Protein AF-A0A968V164-F1 (afdb_monomer)

Solvent-accessible surface area (backbone atoms only — not comparable to full-atom values): 22578 Å² total; per-residue (Å²): 131,58,83,60,89,98,44,84,53,84,85,88,84,79,62,61,81,80,73,94,68,96,68,83,72,76,80,80,81,88,84,61,94,36,61,39,61,78,65,80,55,39,46,54,62,68,50,32,73,84,64,83,69,63,72,48,90,81,67,53,72,46,69,70,69,30,40,33,36,34,36,60,73,45,71,82,79,75,92,54,62,44,27,50,52,42,46,50,28,45,47,27,27,80,70,66,68,38,72,34,41,32,33,17,30,35,32,31,59,81,29,54,32,34,44,52,57,36,85,54,33,62,41,68,68,51,87,88,30,18,65,32,38,45,33,40,28,38,51,16,47,18,53,87,40,64,78,39,70,47,22,52,49,40,51,26,42,46,50,22,27,55,26,48,62,63,75,47,57,38,82,42,72,44,79,38,79,56,70,74,43,76,40,40,25,50,34,44,43,38,78,82,39,101,55,69,39,27,12,70,46,31,50,77,46,50,61,56,44,38,50,49,18,52,52,41,42,51,52,66,18,43,86,38,90,47,69,48,32,36,75,44,44,74,44,80,77,50,98,41,24,36,35,38,39,43,46,70,92,78,59,40,96,71,30,29,32,44,36,28,41,15,68,48,97,67,70,62,64,40,79,76,45,78,42,55,39,84,58,53,62,49,77,47,72,82,55,58,76,70,38,40,37,40,34,37,36,22,32,34,45,98,87,50,45,18,22,52,24,57,70,36,80,46,73,31,66,70,79,64,58,48,66,49,61,68,84,46,46,46,68,42,55,69,70,18,55,56,43,36,27,42,38,55,83,60,86,52,50,66,71,18,31,38,38,32,21,42,88,84,66,49,78,78,45,73,49,73,62,56,52,78,71,68,68,42,79,45,82,37,72,91,63,74,68,46,63,31,41,38,34,38,41,40,89,61,33,36,34,71,48,81,42,42,34,45,77,134

Secondary structure (DSSP, 8-state):
-EEETTEEE-------PPP---PPPPPP-S--SS-PPPPP-B-HHHH-TTS-S---TTPPB----EEEEEE----S--S-HHHHHHHHHHIIIIIT--SS-S-SEEE-TT--EEESS-TTB--S-STT--TTEEEEEESS--SSSPPPHHHHHHHHHHHHHHHHHTT--TT-EEEETTTTEEEESEEEGGGTSSS-TT-TTTGGGHHHHHHHHHHHHHHHS---SSPPPEEEEEEEEETTEEEEEEE-S---TT-EEEEEEEESTT---EEEEEEETT--EEEE----SSEEEEEEEEEE-SS-BPPPPPPEEEEE-----EEPPTTSEEEESSSBSSEEEEEESSPPPTT-EEEEEETT--EEEEEE---S-S-EEEE-TTPPSEEEEEEEEETTEEEEEEEEE---

Radius of gyration: 32.08 Å; Cα contacts (8 Å, |Δi|>4): 872; chains: 1; bounding box: 73×78×87 Å

Sequence (408 aa):
MQVKNTELNLHFYSPGKTTEHHFEEPPLVESRSCPCPQPSFKNRANWCPNNNCPPNANASTHQVTHLIVHHAAGTNTANDWAAVVRSIWDFHVNTRGWSDVGYNWLIDPNGVVYEGRGENILGAHFCGTNTGAEGVCMLGDFTSITPKASAFQSLTQLLAWKACDRNLYPIDRSFHPASGLNLLRVSGHRDGCNTSCPGDAFYPLLDSVRYSVIEYIDNQCNTSILPAPYNLTYAWTGETAIQLNWSYDLASPNIKFSVERSVGEDYRYKSLKELPSSETTFKDNTIEANKIYYYRIRAISSSSASAYTNKAIINTAVSSSSQIESSLVILYPNPAKDQIAIYSEIMLSEKAEYQLTDVLGRTILLGKLGKTTFPQPISLRGIKDGWYQFTITDGERKWVGKLLIQGN

Structure (mmCIF, N/CA/C/O backbone):
data_AF-A0A968V164-F1
#
_entry.id   AF-A0A968V164-F1
#
loop_
_atom_site.group_PDB
_atom_site.id
_atom_site.type_symbol
_atom_site.label_atom_id
_atom_site.label_alt_id
_atom_site.label_comp_id
_atom_site.label_asym_id
_atom_site.label_entity_id
_atom_site.label_seq_id
_atom_site.pdbx_PDB_ins_code
_atom_site.Cartn_x
_atom_site.Cartn_y
_atom_site.Cartn_z
_atom_site.occupancy
_atom_site.B_iso_or_equiv
_atom_site.auth_seq_id
_atom_site.auth_comp_id
_atom_site.auth_asym_id
_atom_site.auth_atom_id
_atom_site.pdbx_PDB_model_num
ATOM 1 N N . MET A 1 1 ? 12.022 -11.661 -29.305 1.00 45.09 1 MET A N 1
ATOM 2 C CA . MET A 1 1 ? 11.414 -12.308 -30.486 1.00 45.09 1 MET A CA 1
ATOM 3 C C . MET A 1 1 ? 10.032 -11.709 -30.701 1.00 45.09 1 MET A C 1
ATOM 5 O O . MET A 1 1 ? 9.194 -11.843 -29.819 1.00 45.09 1 MET A O 1
ATOM 9 N N . GLN A 1 2 ? 9.808 -10.996 -31.805 1.00 45.22 2 GLN A N 1
ATOM 10 C CA . GLN A 1 2 ? 8.466 -10.585 -32.231 1.00 45.22 2 GLN A CA 1
ATOM 11 C C . GLN A 1 2 ? 8.195 -11.212 -33.598 1.00 45.22 2 GLN A C 1
ATOM 13 O O . GLN A 1 2 ? 9.015 -11.072 -34.501 1.00 45.22 2 GLN A O 1
ATOM 18 N N . VAL A 1 3 ? 7.069 -11.916 -33.733 1.00 44.94 3 VAL A N 1
ATOM 19 C CA . VAL A 1 3 ? 6.600 -12.456 -35.013 1.00 44.94 3 VAL A CA 1
ATOM 20 C C . VAL A 1 3 ? 5.459 -11.563 -35.485 1.00 44.94 3 VAL A C 1
ATOM 22 O O . VAL A 1 3 ? 4.397 -11.525 -34.867 1.00 44.94 3 VAL A O 1
ATOM 25 N N . LYS A 1 4 ? 5.685 -10.827 -36.571 1.00 47.62 4 LYS A N 1
ATOM 26 C CA . LYS A 1 4 ? 4.640 -10.157 -37.348 1.00 47.62 4 LYS A CA 1
ATOM 27 C C . LYS A 1 4 ? 4.853 -10.549 -38.804 1.00 47.62 4 LYS A C 1
ATOM 29 O O . LYS A 1 4 ? 5.970 -10.457 -39.291 1.00 47.62 4 LYS A O 1
ATOM 34 N N . ASN A 1 5 ? 3.787 -10.979 -39.475 1.00 57.16 5 ASN A N 1
ATOM 35 C CA . ASN A 1 5 ? 3.739 -11.157 -40.930 1.00 57.16 5 ASN A CA 1
ATOM 36 C C . ASN A 1 5 ? 4.898 -11.982 -41.524 1.00 57.16 5 ASN A C 1
ATOM 38 O O . ASN A 1 5 ? 5.675 -11.468 -42.318 1.00 57.16 5 ASN A O 1
ATOM 42 N N . THR A 1 6 ? 5.005 -13.268 -41.165 1.00 66.62 6 THR A N 1
ATOM 43 C CA . THR A 1 6 ? 5.950 -14.243 -41.770 1.00 66.62 6 THR A CA 1
ATOM 44 C C . THR A 1 6 ? 7.453 -13.922 -41.676 1.00 66.62 6 THR A C 1
ATOM 46 O O . THR A 1 6 ? 8.261 -14.744 -42.098 1.00 66.62 6 THR A O 1
ATOM 49 N N . GLU A 1 7 ? 7.851 -12.810 -41.056 1.00 70.19 7 GLU A N 1
ATOM 50 C CA . GLU A 1 7 ? 9.251 -12.437 -40.838 1.00 70.19 7 GLU A CA 1
ATOM 51 C C . GLU A 1 7 ? 9.676 -12.673 -39.378 1.00 70.19 7 GLU A C 1
ATOM 53 O O . GLU A 1 7 ? 9.006 -12.256 -38.425 1.00 70.19 7 GLU A O 1
ATOM 58 N N . LEU A 1 8 ? 10.816 -13.351 -39.197 1.00 79.19 8 LEU A N 1
ATOM 59 C CA . LEU A 1 8 ? 11.478 -13.527 -37.904 1.00 79.19 8 LEU A CA 1
ATOM 60 C C . LEU A 1 8 ? 12.522 -12.422 -37.719 1.00 79.19 8 LEU A C 1
ATOM 62 O O . LEU A 1 8 ? 13.584 -12.458 -38.335 1.00 79.19 8 LEU A O 1
ATOM 66 N N . ASN A 1 9 ? 12.246 -11.480 -36.819 1.00 78.62 9 ASN A N 1
ATOM 67 C CA . ASN A 1 9 ? 13.198 -10.441 -36.437 1.00 78.62 9 ASN A CA 1
ATOM 68 C C . ASN A 1 9 ? 13.926 -10.834 -35.140 1.00 78.62 9 ASN A C 1
ATOM 70 O O . ASN A 1 9 ? 13.306 -10.985 -34.077 1.00 78.62 9 ASN A O 1
ATOM 74 N N . LEU A 1 10 ? 15.248 -11.013 -35.234 1.00 85.31 10 LEU A N 1
ATOM 75 C CA . LEU A 1 10 ? 16.136 -11.291 -34.104 1.00 85.31 10 LEU A CA 1
ATOM 76 C C . LEU A 1 10 ? 16.912 -10.020 -33.739 1.00 85.31 10 LEU A C 1
ATOM 78 O O . LEU A 1 10 ? 17.694 -9.520 -34.540 1.00 85.31 10 LEU A O 1
ATOM 82 N N . HIS A 1 11 ? 16.706 -9.521 -32.520 1.00 88.50 11 HIS A N 1
ATOM 83 C CA . HIS A 1 11 ? 17.446 -8.393 -31.948 1.00 88.50 11 HIS A CA 1
ATOM 84 C C . HIS A 1 11 ? 18.308 -8.911 -30.801 1.00 88.50 11 HIS A C 1
ATOM 86 O O . HIS A 1 11 ? 17.778 -9.460 -29.832 1.00 88.50 11 HIS A O 1
ATOM 92 N N . PHE A 1 12 ? 19.626 -8.779 -30.931 1.00 89.69 12 PHE A N 1
ATOM 93 C CA . PHE A 1 12 ? 20.584 -9.169 -29.904 1.00 89.69 12 PHE A CA 1
ATOM 94 C C . PHE A 1 12 ? 21.154 -7.912 -29.265 1.00 89.69 12 PHE A C 1
ATOM 96 O O . PHE A 1 12 ? 21.717 -7.062 -29.951 1.00 89.69 12 PHE A O 1
ATOM 103 N N . TYR A 1 13 ? 21.043 -7.821 -27.946 1.00 91.31 13 TYR A N 1
ATOM 104 C CA . TYR A 1 13 ? 21.559 -6.702 -27.178 1.00 91.31 13 TYR A CA 1
ATOM 105 C C . TYR A 1 13 ? 22.392 -7.217 -26.012 1.00 91.31 13 TYR A C 1
ATOM 107 O O . TYR A 1 13 ? 21.972 -8.110 -25.276 1.00 91.31 13 TYR A O 1
ATOM 115 N N . SER A 1 14 ? 23.582 -6.643 -25.851 1.00 91.25 14 SER A N 1
ATOM 116 C CA . SER A 1 14 ? 24.419 -6.848 -24.676 1.00 91.25 14 SER A CA 1
ATOM 117 C C . SER A 1 14 ? 24.445 -5.542 -23.884 1.00 91.25 14 SER A C 1
ATOM 119 O O . SER A 1 14 ? 25.011 -4.562 -24.372 1.00 91.25 14 SER A O 1
ATOM 121 N N . PRO A 1 15 ? 23.878 -5.499 -22.665 1.00 89.44 15 PRO A N 1
ATOM 122 C CA . PRO A 1 15 ? 23.883 -4.288 -21.845 1.00 89.44 15 PRO A CA 1
ATOM 123 C C . PRO A 1 15 ? 25.281 -3.910 -21.335 1.00 89.44 15 PRO A C 1
ATOM 125 O O . PRO A 1 15 ? 25.434 -2.852 -20.725 1.00 89.44 15 PRO A O 1
ATOM 128 N N . GLY A 1 16 ? 26.292 -4.766 -21.524 1.00 87.00 16 GLY A N 1
ATOM 129 C CA . GLY A 1 16 ? 27.606 -4.618 -20.900 1.00 87.00 16 GLY A CA 1
ATOM 130 C C . GLY A 1 16 ? 27.554 -4.735 -19.370 1.00 87.00 16 GLY A C 1
ATOM 131 O O . GLY A 1 16 ? 26.482 -4.868 -18.776 1.00 87.00 16 GLY A O 1
ATOM 132 N N . LYS A 1 17 ? 28.724 -4.678 -18.726 1.00 84.69 17 LYS A N 1
ATOM 133 C CA . LYS A 1 17 ? 28.830 -4.627 -17.262 1.00 84.69 17 LYS A CA 1
ATOM 134 C C . LYS A 1 17 ? 28.783 -3.185 -16.781 1.00 84.69 17 LYS A C 1
ATOM 136 O O . LYS A 1 17 ? 29.408 -2.314 -17.378 1.00 84.69 17 LYS A O 1
ATOM 141 N N . THR A 1 18 ? 28.078 -2.953 -15.689 1.00 82.12 18 THR A N 1
ATOM 142 C CA . THR A 1 18 ? 28.107 -1.682 -14.974 1.00 82.12 18 THR A CA 1
ATOM 143 C C . THR A 1 18 ? 29.423 -1.583 -14.206 1.00 82.12 18 THR A C 1
ATOM 145 O O . THR A 1 18 ? 29.759 -2.470 -13.423 1.00 82.12 18 THR A O 1
ATOM 148 N N . THR A 1 19 ? 30.192 -0.524 -14.442 1.00 71.62 19 THR A N 1
ATOM 149 C CA . THR A 1 19 ? 31.333 -0.159 -13.598 1.00 71.62 19 THR A CA 1
ATOM 150 C C . THR A 1 19 ? 30.827 0.655 -12.411 1.00 71.62 19 THR A C 1
ATOM 152 O O . THR A 1 19 ? 30.008 1.560 -12.584 1.00 71.62 19 THR A O 1
ATOM 155 N N . GLU A 1 20 ? 31.273 0.335 -11.194 1.00 57.16 20 GLU A N 1
ATOM 156 C CA . GLU A 1 20 ? 30.955 1.166 -10.033 1.00 57.16 20 GLU A CA 1
ATOM 157 C C . GLU A 1 20 ? 31.635 2.524 -10.194 1.00 57.16 20 GLU A C 1
ATOM 159 O O . GLU A 1 20 ? 32.854 2.651 -10.104 1.00 57.16 20 GLU A O 1
ATOM 164 N N . HIS A 1 21 ? 30.834 3.549 -10.450 1.00 54.94 21 HIS A N 1
ATOM 165 C CA . HIS A 1 21 ? 31.268 4.930 -10.362 1.00 54.94 21 HIS A CA 1
ATOM 166 C C . HIS A 1 21 ? 30.553 5.577 -9.178 1.00 54.94 21 HIS A C 1
ATOM 168 O O . HIS A 1 21 ? 29.319 5.573 -9.097 1.00 54.94 21 HIS A O 1
ATOM 174 N N . HIS A 1 22 ? 31.339 6.130 -8.252 1.00 46.28 22 HIS A N 1
ATOM 175 C CA . HIS A 1 22 ? 30.847 7.046 -7.231 1.00 46.28 22 HIS A CA 1
ATOM 176 C C . HIS A 1 22 ? 30.430 8.342 -7.924 1.00 46.28 22 HIS A C 1
ATOM 178 O O . HIS A 1 22 ? 31.259 9.191 -8.233 1.00 46.28 22 HIS A O 1
ATOM 184 N N . PHE A 1 23 ? 29.144 8.461 -8.217 1.00 50.53 23 PHE A N 1
ATOM 185 C CA . PHE A 1 23 ? 28.535 9.716 -8.623 1.00 50.53 23 PHE A CA 1
ATOM 186 C C . PHE A 1 23 ? 27.789 10.299 -7.429 1.00 50.53 23 PHE A C 1
ATOM 188 O O . PHE A 1 23 ? 27.188 9.547 -6.657 1.00 50.53 23 PHE A O 1
ATOM 195 N N . GLU A 1 24 ? 27.846 11.621 -7.293 1.00 50.50 24 GLU A N 1
ATOM 196 C CA . GLU A 1 24 ? 27.086 12.355 -6.286 1.00 50.50 24 GLU A CA 1
ATOM 197 C C . GLU A 1 24 ? 25.593 12.055 -6.428 1.00 50.50 24 GLU A C 1
ATOM 199 O O . GLU A 1 24 ? 25.051 12.002 -7.540 1.00 50.50 24 GLU A O 1
ATOM 204 N N . GLU A 1 25 ? 24.939 11.823 -5.288 1.00 53.09 25 GLU A N 1
ATOM 205 C CA . GLU A 1 25 ? 23.487 11.732 -5.250 1.00 53.09 25 GLU A CA 1
ATOM 206 C C . GLU A 1 25 ? 22.901 13.051 -5.773 1.00 53.09 25 GLU A C 1
ATOM 208 O O . GLU A 1 25 ? 23.402 14.127 -5.431 1.00 53.09 25 GLU A O 1
ATOM 213 N N . PRO A 1 26 ? 21.869 12.996 -6.630 1.00 55.94 26 PRO A N 1
ATOM 214 C CA . PRO A 1 26 ? 21.232 14.205 -7.122 1.00 55.94 26 PRO A CA 1
ATOM 215 C C . PRO A 1 26 ? 20.741 15.060 -5.943 1.00 55.94 26 PRO A C 1
ATOM 217 O O . PRO A 1 26 ? 20.265 14.509 -4.946 1.00 55.94 26 PRO A O 1
ATOM 220 N N . PRO A 1 27 ? 20.854 16.396 -6.043 1.00 53.81 27 PRO A N 1
ATOM 221 C CA . PRO A 1 27 ? 20.535 17.289 -4.941 1.00 53.81 27 PRO A CA 1
ATOM 222 C C . PRO A 1 27 ? 19.085 17.106 -4.491 1.00 53.81 27 PRO A C 1
ATOM 224 O O . PRO A 1 27 ? 18.171 16.952 -5.308 1.00 53.81 27 PRO A O 1
ATOM 227 N N . LEU A 1 28 ? 18.884 17.138 -3.173 1.00 54.28 28 LEU A N 1
ATOM 228 C CA . LEU A 1 28 ? 17.556 17.144 -2.571 1.00 54.28 28 LEU A CA 1
ATOM 229 C C . LEU A 1 28 ? 16.777 18.355 -3.100 1.00 54.28 28 LEU A C 1
ATOM 231 O O . LEU A 1 28 ? 17.285 19.473 -3.121 1.00 54.28 28 LEU A O 1
ATOM 235 N N . VAL A 1 29 ? 15.532 18.146 -3.526 1.00 53.59 29 VAL A N 1
ATOM 236 C CA . VAL A 1 29 ? 14.667 19.258 -3.946 1.00 53.59 29 VAL A CA 1
ATOM 237 C C . VAL A 1 29 ? 14.204 20.011 -2.694 1.00 53.59 29 VAL A C 1
ATOM 239 O O . VAL A 1 29 ? 13.450 19.466 -1.891 1.00 53.59 29 VAL A O 1
ATOM 242 N N . GLU A 1 30 ? 14.664 21.255 -2.531 1.00 42.78 30 GLU A N 1
ATOM 243 C CA . GLU A 1 30 ? 14.530 22.052 -1.297 1.00 42.78 30 GLU A CA 1
ATOM 244 C C . GLU A 1 30 ? 13.128 22.639 -1.032 1.00 42.78 30 GLU A C 1
ATOM 246 O O . GLU A 1 30 ? 12.853 23.083 0.080 1.00 42.78 30 GLU A O 1
ATOM 251 N N . SER A 1 31 ? 12.205 22.631 -2.000 1.00 45.69 31 SER A N 1
ATOM 252 C CA . SER A 1 31 ? 10.864 23.213 -1.825 1.00 45.69 31 SER A CA 1
ATOM 253 C C . SER A 1 31 ? 9.763 22.174 -2.039 1.00 45.69 31 SER A C 1
ATOM 255 O O . SER A 1 31 ? 9.282 21.991 -3.159 1.00 45.69 31 SER A O 1
ATOM 257 N N . ARG A 1 32 ? 9.345 21.489 -0.973 1.00 54.91 32 ARG A N 1
ATOM 258 C CA . ARG A 1 32 ? 8.212 20.551 -1.016 1.00 54.91 32 ARG A CA 1
ATOM 259 C C . ARG A 1 32 ? 7.186 20.881 0.054 1.00 54.91 32 ARG A C 1
ATOM 261 O O . ARG A 1 32 ? 7.540 21.278 1.160 1.00 54.91 32 ARG A O 1
ATOM 268 N N . SER A 1 33 ? 5.907 20.690 -0.270 1.00 55.84 33 SER A N 1
ATOM 269 C CA . SER A 1 33 ? 4.814 20.875 0.693 1.00 55.84 33 SER A CA 1
ATOM 270 C C . SER A 1 33 ? 4.743 19.753 1.734 1.00 55.84 33 SER A C 1
ATOM 272 O O . SER A 1 33 ? 4.005 19.883 2.706 1.00 55.84 33 SER A O 1
ATOM 274 N N . CYS A 1 34 ? 5.481 18.655 1.530 1.00 68.25 34 CYS A N 1
ATOM 275 C CA . CYS A 1 34 ? 5.573 17.531 2.452 1.00 68.25 34 CYS A CA 1
ATOM 276 C C . CYS A 1 34 ? 7.033 17.259 2.872 1.00 68.25 34 CYS A C 1
ATOM 278 O O . CYS A 1 34 ? 7.906 17.272 2.001 1.00 68.25 34 CYS A O 1
ATOM 280 N N . PRO A 1 35 ? 7.310 16.921 4.152 1.00 76.75 35 PRO A N 1
ATOM 281 C CA . PRO A 1 35 ? 8.664 16.666 4.648 1.00 76.75 35 PRO A CA 1
ATOM 282 C C . PRO A 1 35 ? 9.179 15.236 4.395 1.00 76.75 35 PRO A C 1
ATOM 284 O O . PRO A 1 35 ? 10.222 14.865 4.933 1.00 76.75 35 PRO A O 1
ATOM 287 N N . CYS A 1 36 ? 8.487 14.413 3.592 1.00 82.81 36 CYS A N 1
ATOM 288 C CA . CYS A 1 36 ? 8.975 13.074 3.259 1.00 82.81 36 CYS A CA 1
ATOM 289 C C . CYS A 1 36 ? 10.354 13.145 2.589 1.00 82.81 36 CYS A C 1
ATOM 291 O O . CYS A 1 36 ? 10.477 13.799 1.545 1.00 82.81 36 CYS A O 1
ATOM 293 N N . PRO A 1 37 ? 11.369 12.439 3.125 1.00 82.25 37 PRO A N 1
ATOM 294 C CA . PRO A 1 37 ? 12.685 12.427 2.516 1.00 82.25 37 PRO A CA 1
ATOM 295 C C . PRO A 1 37 ? 12.614 11.771 1.139 1.00 82.25 37 PRO A C 1
ATOM 297 O O . PRO A 1 37 ? 11.929 10.766 0.936 1.00 82.25 37 PRO A O 1
ATOM 300 N N . GLN A 1 38 ? 13.347 12.342 0.187 1.00 86.31 38 GLN A N 1
ATOM 301 C CA . GLN A 1 38 ? 13.551 11.699 -1.101 1.00 86.31 38 GLN A CA 1
ATOM 302 C C . GLN A 1 38 ? 14.415 10.453 -0.901 1.00 86.31 38 GLN A C 1
ATOM 304 O O . GLN A 1 38 ? 15.495 10.577 -0.322 1.00 86.31 38 GLN A O 1
ATOM 309 N N . PRO A 1 39 ? 13.998 9.273 -1.386 1.00 89.38 39 PRO A N 1
ATOM 310 C CA . PRO A 1 39 ? 14.875 8.114 -1.391 1.00 89.38 39 PRO A CA 1
ATOM 311 C C . PRO A 1 39 ? 16.082 8.375 -2.292 1.00 89.38 39 PRO A C 1
ATOM 313 O O . PRO A 1 39 ? 15.949 9.014 -3.342 1.00 89.38 39 PRO A O 1
ATOM 316 N N . SER A 1 40 ? 17.238 7.828 -1.924 1.00 89.62 40 SER A N 1
ATOM 317 C CA . SER A 1 40 ? 18.380 7.799 -2.832 1.00 89.62 40 SER A CA 1
ATOM 318 C C . SER A 1 40 ? 18.040 6.977 -4.075 1.00 89.62 40 SER A C 1
ATOM 320 O O . SER A 1 40 ? 17.321 5.974 -4.025 1.00 89.62 40 SER A O 1
ATOM 322 N N . PHE A 1 41 ? 18.537 7.422 -5.225 1.00 93.19 41 PHE A N 1
ATOM 323 C CA . PHE A 1 41 ? 18.315 6.736 -6.489 1.00 93.19 41 PHE A CA 1
ATOM 324 C C . PHE A 1 41 ? 19.513 6.889 -7.420 1.00 93.19 41 PHE A C 1
ATOM 326 O O . PHE A 1 41 ? 20.270 7.857 -7.361 1.00 93.19 41 PHE A O 1
ATOM 333 N N . LYS A 1 42 ? 19.669 5.912 -8.310 1.00 93.12 42 LYS A N 1
ATOM 334 C CA . LYS A 1 42 ? 20.608 5.936 -9.424 1.00 93.12 42 LYS A CA 1
ATOM 335 C C . LYS A 1 42 ? 19.947 6.657 -10.594 1.00 93.12 42 LYS A C 1
ATOM 337 O O . LYS A 1 42 ? 18.994 6.143 -11.185 1.00 93.12 42 LYS A O 1
ATOM 342 N N . ASN A 1 43 ? 20.452 7.842 -10.919 1.00 92.31 43 ASN A N 1
ATOM 343 C CA . ASN A 1 43 ? 20.005 8.595 -12.086 1.00 92.31 43 ASN A CA 1
ATOM 344 C C . ASN A 1 43 ? 20.426 7.892 -13.387 1.00 92.31 43 ASN A C 1
ATOM 346 O O . ASN A 1 43 ? 21.183 6.911 -13.375 1.00 92.31 43 ASN A O 1
ATOM 350 N N . ARG A 1 44 ? 19.971 8.413 -14.528 1.00 92.00 44 ARG A N 1
ATOM 351 C CA . ARG A 1 44 ? 20.313 7.841 -15.839 1.00 92.00 44 ARG A CA 1
ATOM 352 C C . ARG A 1 44 ? 21.805 7.684 -16.091 1.00 92.00 44 ARG A C 1
ATOM 354 O O . ARG A 1 44 ? 22.216 6.629 -16.561 1.00 92.00 44 ARG A O 1
ATOM 361 N N . ALA A 1 45 ? 22.622 8.675 -15.750 1.00 90.56 45 ALA A N 1
ATOM 362 C CA . ALA A 1 45 ? 24.069 8.586 -15.942 1.00 90.56 45 ALA A CA 1
ATOM 363 C C . ALA A 1 45 ? 24.691 7.440 -15.125 1.00 90.56 45 ALA A C 1
ATOM 365 O O . ALA A 1 45 ? 25.675 6.840 -15.549 1.00 90.56 45 ALA A O 1
ATOM 366 N N . ASN A 1 46 ? 24.096 7.083 -13.983 1.00 90.25 46 ASN A N 1
ATOM 367 C CA . ASN A 1 46 ? 24.588 5.985 -13.159 1.00 90.25 46 ASN A CA 1
ATOM 368 C C . ASN A 1 46 ? 24.306 4.608 -13.767 1.00 90.25 46 ASN A C 1
ATOM 370 O O . ASN A 1 46 ? 25.176 3.741 -13.734 1.00 90.25 46 ASN A O 1
ATOM 374 N N . TRP A 1 47 ? 23.102 4.375 -14.297 1.00 92.94 47 TRP A N 1
ATOM 375 C CA . TRP A 1 47 ? 22.759 3.076 -14.890 1.00 92.94 47 TRP A CA 1
ATOM 376 C C . TRP A 1 47 ? 23.023 3.008 -16.398 1.00 92.94 47 TRP A C 1
ATOM 378 O O . TRP A 1 47 ? 23.046 1.913 -16.954 1.00 92.94 47 TRP A O 1
ATOM 388 N N . CYS A 1 48 ? 23.296 4.136 -17.051 1.00 92.38 48 CYS A N 1
ATOM 389 C CA . CYS A 1 48 ? 23.655 4.265 -18.461 1.00 92.38 48 CYS A CA 1
ATOM 390 C C . CYS A 1 48 ? 24.947 5.097 -18.645 1.00 92.38 48 CYS A C 1
ATOM 392 O O . CYS A 1 48 ? 24.923 6.162 -19.268 1.00 92.38 48 CYS A O 1
ATOM 394 N N . PRO A 1 49 ? 26.104 4.640 -18.133 1.00 88.19 49 PRO A N 1
ATOM 395 C CA . PRO A 1 49 ? 27.322 5.459 -18.105 1.00 88.19 49 PRO A CA 1
ATOM 396 C C . PRO A 1 49 ? 27.871 5.802 -19.499 1.00 88.19 49 PRO A C 1
ATOM 398 O O . PRO A 1 49 ? 28.490 6.844 -19.683 1.00 88.19 49 PRO A O 1
ATOM 401 N N . ASN A 1 50 ? 27.601 4.964 -20.503 1.00 87.81 50 ASN A N 1
ATOM 402 C CA . ASN A 1 50 ? 28.065 5.175 -21.879 1.00 87.81 50 ASN A CA 1
ATOM 403 C C . ASN A 1 50 ? 27.162 6.121 -22.689 1.00 87.81 50 ASN A C 1
ATOM 405 O O . ASN A 1 50 ? 27.408 6.321 -23.876 1.00 87.81 50 ASN A O 1
ATOM 409 N N . ASN A 1 51 ? 26.092 6.652 -22.082 1.00 85.50 51 ASN A N 1
ATOM 410 C CA . ASN A 1 51 ? 25.117 7.541 -22.717 1.00 85.50 51 ASN A CA 1
ATOM 411 C C . ASN A 1 51 ? 24.490 6.988 -24.020 1.00 85.50 51 ASN A C 1
ATOM 413 O O . ASN A 1 51 ? 24.014 7.736 -24.869 1.00 85.50 51 ASN A O 1
ATOM 417 N N . ASN A 1 52 ? 24.469 5.661 -24.182 1.00 89.75 52 ASN A N 1
ATOM 418 C CA . ASN A 1 52 ? 23.857 4.957 -25.315 1.00 89.75 52 ASN A CA 1
ATOM 419 C C . ASN A 1 52 ? 22.387 4.568 -25.061 1.00 89.75 52 ASN A C 1
ATOM 421 O O . ASN A 1 52 ? 21.799 3.823 -25.840 1.00 89.75 52 ASN A O 1
ATOM 425 N N . CYS A 1 53 ? 21.812 5.078 -23.974 1.00 92.62 53 CYS A N 1
ATOM 426 C CA . CYS A 1 53 ? 20.420 4.934 -23.563 1.00 92.62 53 CYS A CA 1
ATOM 427 C C . CYS A 1 53 ? 19.826 6.321 -23.236 1.00 92.62 53 CYS A C 1
ATOM 429 O O . CYS A 1 53 ? 19.437 6.581 -22.089 1.00 92.62 53 CYS A O 1
ATOM 431 N N . PRO A 1 54 ? 19.804 7.256 -24.207 1.00 93.44 54 PRO A N 1
ATOM 432 C CA . PRO A 1 54 ? 19.367 8.626 -23.962 1.00 93.44 54 PRO A CA 1
ATOM 433 C C . PRO A 1 54 ? 17.893 8.682 -23.520 1.00 93.44 54 PRO A C 1
ATOM 435 O O . PRO A 1 54 ? 17.097 7.820 -23.911 1.00 93.44 54 PRO A O 1
ATOM 438 N N . PRO A 1 55 ? 17.510 9.677 -22.697 1.00 92.69 55 PRO A N 1
ATOM 439 C CA . PRO A 1 55 ? 16.107 9.940 -22.404 1.00 92.69 55 PRO A CA 1
ATOM 440 C C . PRO A 1 55 ? 15.401 10.532 -23.632 1.00 92.69 55 PRO A C 1
ATOM 442 O O . PRO A 1 55 ? 16.043 11.000 -24.577 1.00 92.69 55 PRO A O 1
ATOM 445 N N . ASN A 1 56 ? 14.067 10.575 -23.605 1.00 92.12 56 ASN A N 1
ATOM 446 C CA . ASN A 1 56 ? 13.312 11.297 -24.629 1.00 92.12 56 ASN A CA 1
ATOM 447 C C . ASN A 1 56 ? 13.581 12.812 -24.532 1.00 92.12 56 ASN A C 1
ATOM 449 O O . ASN A 1 56 ? 13.179 13.449 -23.561 1.00 92.12 56 ASN A O 1
ATOM 453 N N . ALA A 1 57 ? 14.191 13.395 -25.566 1.00 89.44 57 ALA A N 1
ATOM 454 C CA . ALA A 1 57 ? 14.489 14.828 -25.626 1.00 89.44 57 ALA A CA 1
ATOM 455 C C . ALA A 1 57 ? 13.235 15.727 -25.630 1.00 89.44 57 ALA A C 1
ATOM 457 O O . ALA A 1 57 ? 13.302 16.868 -25.187 1.00 89.44 57 ALA A O 1
ATOM 458 N N . ASN A 1 58 ? 12.092 15.216 -26.100 1.00 92.50 58 ASN A N 1
ATOM 459 C CA . ASN A 1 58 ? 10.824 15.949 -26.197 1.00 92.50 58 ASN A CA 1
ATOM 460 C C . ASN A 1 58 ? 9.769 15.338 -25.264 1.00 92.50 58 ASN A C 1
ATOM 462 O O . ASN A 1 58 ? 8.648 15.025 -25.673 1.00 92.50 58 ASN A O 1
ATOM 466 N N . ALA A 1 59 ? 10.158 15.075 -24.018 1.00 92.31 59 ALA A N 1
ATOM 467 C CA . ALA A 1 59 ? 9.291 14.450 -23.033 1.00 92.31 59 ALA A CA 1
ATOM 468 C C . ALA A 1 59 ? 8.123 15.370 -22.634 1.00 92.31 59 ALA A C 1
ATOM 470 O O . ALA A 1 59 ? 8.319 16.513 -22.230 1.00 92.31 59 ALA A O 1
ATOM 471 N N . SER A 1 60 ? 6.893 14.860 -22.728 1.00 94.69 60 SER A N 1
ATOM 472 C CA . SER A 1 60 ? 5.709 15.559 -22.222 1.00 94.69 60 SER A CA 1
ATOM 473 C C . SER A 1 60 ? 5.578 15.369 -20.714 1.00 94.69 60 SER A C 1
ATOM 475 O O . SER A 1 60 ? 5.804 14.269 -20.206 1.00 94.69 60 SER A O 1
ATOM 477 N N . THR A 1 61 ? 5.161 16.417 -20.010 1.00 95.75 61 THR A N 1
ATOM 478 C CA . THR A 1 61 ? 4.844 16.355 -18.581 1.00 95.75 61 THR A CA 1
ATOM 479 C C . THR A 1 61 ? 3.346 16.183 -18.354 1.00 95.75 61 THR A C 1
ATOM 481 O O . THR A 1 61 ? 2.522 16.500 -19.214 1.00 95.75 61 THR A O 1
ATOM 484 N N . HIS A 1 62 ? 2.974 15.684 -17.180 1.00 94.81 62 HIS A N 1
ATOM 485 C CA . HIS A 1 62 ? 1.588 15.667 -16.727 1.00 94.81 62 HIS A CA 1
ATOM 486 C C . HIS A 1 62 ? 1.505 15.802 -15.209 1.00 94.81 62 HIS A C 1
ATOM 488 O O . HIS A 1 62 ? 2.471 15.568 -14.483 1.00 94.81 62 HIS A O 1
ATOM 494 N N . GLN A 1 63 ? 0.313 16.138 -14.722 1.00 95.00 63 GLN A N 1
ATOM 495 C CA . GLN A 1 63 ? 0.027 16.070 -13.298 1.00 95.00 63 GLN A CA 1
ATOM 496 C C . GLN A 1 63 ? -0.222 14.610 -12.907 1.00 95.00 63 GLN A C 1
ATOM 498 O O . GLN A 1 63 ? -1.031 13.915 -13.530 1.00 95.00 63 GLN A O 1
ATOM 503 N N . VAL A 1 64 ? 0.496 14.123 -11.900 1.00 96.75 64 VAL A N 1
ATOM 504 C CA . VAL A 1 64 ? 0.339 12.757 -11.388 1.00 96.75 64 VAL A CA 1
ATOM 505 C C . VAL A 1 64 ? -0.807 12.735 -10.382 1.00 96.75 64 VAL A C 1
ATOM 507 O O . VAL A 1 64 ? -0.859 13.546 -9.462 1.00 96.75 64 VAL A O 1
ATOM 510 N N . THR A 1 65 ? -1.721 11.786 -10.555 1.00 97.06 65 THR A N 1
ATOM 511 C CA . THR A 1 65 ? -2.885 11.580 -9.679 1.00 97.06 65 THR A CA 1
ATOM 512 C C . THR A 1 65 ? -2.949 10.164 -9.112 1.00 97.06 65 THR A C 1
ATOM 514 O O . THR A 1 65 ? -3.636 9.954 -8.112 1.00 97.06 65 THR A O 1
ATOM 517 N N . HIS A 1 66 ? -2.261 9.209 -9.745 1.00 98.50 66 HIS A N 1
ATOM 518 C CA . HIS A 1 66 ? -2.214 7.802 -9.366 1.00 98.50 66 HIS A CA 1
ATOM 519 C C . HIS A 1 66 ? -0.788 7.259 -9.530 1.00 98.50 66 HIS A C 1
ATOM 521 O O . HIS A 1 66 ? -0.081 7.608 -10.476 1.00 98.50 66 HIS A O 1
ATOM 527 N N . LEU A 1 67 ? -0.380 6.391 -8.612 1.00 98.69 67 LEU A N 1
ATOM 528 C CA . LEU A 1 67 ? 0.899 5.690 -8.598 1.00 98.69 67 LEU A CA 1
ATOM 529 C C . LEU A 1 67 ? 0.634 4.225 -8.955 1.00 98.69 67 LEU A C 1
ATOM 531 O O . LEU A 1 67 ? -0.122 3.543 -8.259 1.00 98.69 67 LEU A O 1
ATOM 535 N N . ILE A 1 68 ? 1.218 3.743 -10.050 1.00 98.81 68 ILE A N 1
ATOM 536 C CA . ILE A 1 68 ? 0.942 2.407 -10.586 1.00 98.81 68 ILE A CA 1
ATOM 537 C C . ILE A 1 68 ? 2.153 1.502 -10.375 1.00 98.81 68 ILE A C 1
ATOM 539 O O . ILE A 1 68 ? 3.249 1.777 -10.860 1.00 98.81 68 ILE A O 1
ATOM 543 N N . VAL A 1 69 ? 1.949 0.402 -9.654 1.00 98.88 69 VAL A N 1
ATOM 544 C CA . VAL A 1 69 ? 2.979 -0.589 -9.344 1.00 98.88 69 VAL A CA 1
ATOM 545 C C . VAL A 1 69 ? 2.986 -1.690 -10.403 1.00 98.88 69 VAL A C 1
ATOM 547 O O . VAL A 1 69 ? 1.959 -2.300 -10.721 1.00 98.88 69 VAL A O 1
ATOM 550 N N . HIS A 1 70 ? 4.177 -1.960 -10.927 1.00 98.88 70 HIS A N 1
ATOM 551 C CA . HIS A 1 70 ? 4.466 -2.953 -11.951 1.00 98.88 70 HIS A CA 1
ATOM 552 C C . HIS A 1 70 ? 5.489 -3.979 -11.458 1.00 98.88 70 HIS A C 1
ATOM 554 O O . HIS A 1 70 ? 6.226 -3.745 -10.501 1.00 98.88 70 HIS A O 1
ATOM 560 N N . HIS A 1 71 ? 5.589 -5.087 -12.187 1.00 98.69 71 HIS A N 1
ATOM 561 C CA . HIS A 1 71 ? 6.792 -5.910 -12.223 1.00 98.69 71 HIS A CA 1
ATOM 562 C C . HIS A 1 71 ? 7.387 -5.936 -13.630 1.00 98.69 71 HIS A C 1
ATOM 564 O O . HIS A 1 71 ? 6.686 -5.646 -14.603 1.00 98.69 71 HIS A O 1
ATOM 570 N N . ALA A 1 72 ? 8.661 -6.298 -13.746 1.00 98.19 72 ALA A N 1
ATOM 571 C CA . ALA A 1 72 ? 9.320 -6.402 -15.044 1.00 98.19 72 ALA A CA 1
ATOM 572 C C . ALA A 1 72 ? 8.926 -7.674 -15.818 1.00 98.19 72 ALA A C 1
ATOM 574 O O . ALA A 1 72 ? 9.125 -7.709 -17.031 1.00 98.19 72 ALA A O 1
ATOM 575 N N . ALA A 1 73 ? 8.399 -8.698 -15.128 1.00 97.44 73 ALA A N 1
ATOM 576 C CA . ALA A 1 73 ? 8.245 -10.063 -15.647 1.00 97.44 73 ALA A CA 1
ATOM 577 C C . ALA A 1 73 ? 9.576 -10.602 -16.213 1.00 97.44 73 ALA A C 1
ATOM 579 O O . ALA A 1 73 ? 9.638 -11.169 -17.303 1.00 97.44 73 ALA A O 1
ATOM 580 N N . GLY A 1 74 ? 10.665 -10.313 -15.493 1.00 94.56 74 GLY A N 1
ATOM 581 C CA . GLY A 1 74 ? 12.039 -10.558 -15.923 1.00 94.56 74 GLY A CA 1
ATOM 582 C C . GLY A 1 74 ? 12.798 -11.514 -15.007 1.00 94.56 74 GLY A C 1
ATOM 583 O O . GLY A 1 74 ? 12.227 -12.245 -14.207 1.00 94.56 74 GLY A O 1
ATOM 584 N N . THR A 1 75 ? 14.125 -11.500 -15.118 1.00 96.00 75 THR A N 1
ATOM 585 C CA . THR A 1 75 ? 14.996 -12.330 -14.275 1.00 96.00 75 THR A CA 1
ATOM 586 C C . THR A 1 75 ? 14.897 -11.969 -12.790 1.00 96.00 75 THR A C 1
ATOM 588 O O . THR A 1 75 ? 14.816 -10.796 -12.435 1.00 96.00 75 THR A O 1
ATOM 591 N N . ASN A 1 76 ? 14.985 -12.984 -11.928 1.00 96.56 76 ASN A N 1
ATOM 592 C CA . ASN A 1 76 ? 15.089 -12.846 -10.471 1.00 96.56 76 ASN A CA 1
ATOM 593 C C . ASN A 1 76 ? 16.508 -13.129 -9.938 1.00 96.56 76 ASN A C 1
ATOM 595 O O . ASN A 1 76 ? 16.733 -13.102 -8.729 1.00 96.56 76 ASN A O 1
ATOM 599 N N . THR A 1 77 ? 17.469 -13.429 -10.819 1.00 95.94 77 THR A N 1
ATOM 600 C CA . THR A 1 77 ? 18.797 -13.955 -10.447 1.00 95.94 77 THR A CA 1
ATOM 601 C C . THR A 1 77 ? 19.957 -13.133 -11.009 1.00 95.94 77 THR A C 1
ATOM 603 O O . THR A 1 77 ? 21.090 -13.613 -11.043 1.00 95.94 77 THR A O 1
ATOM 606 N N . ALA A 1 78 ? 19.702 -11.912 -11.485 1.00 94.94 78 ALA A N 1
ATOM 607 C CA . ALA A 1 78 ? 20.766 -11.028 -11.945 1.00 94.94 78 ALA A CA 1
ATOM 608 C C . ALA A 1 78 ? 21.655 -10.555 -10.782 1.00 94.94 78 ALA A C 1
ATOM 610 O O . ALA A 1 78 ? 21.218 -10.439 -9.637 1.00 94.94 78 ALA A O 1
ATOM 611 N N . ASN A 1 79 ? 22.911 -10.257 -11.106 1.00 91.69 79 ASN A N 1
ATOM 612 C CA . ASN A 1 79 ? 23.893 -9.656 -10.201 1.00 91.69 79 ASN A CA 1
ATOM 613 C C . ASN A 1 79 ? 24.308 -8.233 -10.622 1.00 91.69 79 ASN A C 1
ATOM 615 O O . ASN A 1 79 ? 24.982 -7.553 -9.858 1.00 91.69 79 ASN A O 1
ATOM 619 N N . ASP A 1 80 ? 23.876 -7.778 -11.801 1.00 95.19 80 ASP A N 1
ATOM 620 C CA . ASP A 1 80 ? 24.036 -6.411 -12.302 1.00 95.19 80 ASP A CA 1
ATOM 621 C C . ASP A 1 80 ? 22.662 -5.870 -12.723 1.00 95.19 80 ASP A C 1
ATOM 623 O O . ASP A 1 80 ? 22.208 -6.042 -13.856 1.00 95.19 80 ASP A O 1
ATOM 627 N N . TRP A 1 81 ? 21.955 -5.254 -11.778 1.00 97.00 81 TRP A N 1
ATOM 628 C CA . TRP A 1 81 ? 20.592 -4.775 -12.006 1.00 97.00 81 TRP A CA 1
ATOM 629 C C . TRP A 1 81 ? 20.532 -3.520 -12.876 1.00 97.00 81 TRP A C 1
ATOM 631 O O . TRP A 1 81 ? 19.578 -3.354 -13.633 1.00 97.00 81 TRP A O 1
ATOM 641 N N . ALA A 1 82 ? 21.581 -2.696 -12.890 1.00 96.31 82 ALA A N 1
ATOM 642 C CA . ALA A 1 82 ? 21.688 -1.591 -13.841 1.00 96.31 82 ALA A CA 1
ATOM 643 C C . ALA A 1 82 ? 21.771 -2.106 -15.293 1.00 96.31 82 ALA A C 1
ATOM 645 O O . ALA A 1 82 ? 21.150 -1.528 -16.187 1.00 96.31 82 ALA A O 1
ATOM 646 N N . ALA A 1 83 ? 22.445 -3.238 -15.538 1.00 96.06 83 ALA A N 1
ATOM 647 C CA . ALA A 1 83 ? 22.417 -3.907 -16.842 1.00 96.06 83 ALA A CA 1
ATOM 648 C C . ALA A 1 83 ? 21.018 -4.427 -17.217 1.00 96.06 83 ALA A C 1
ATOM 650 O O . ALA A 1 83 ? 20.628 -4.374 -18.389 1.00 96.06 83 ALA A O 1
ATOM 651 N N . VAL A 1 84 ? 20.231 -4.878 -16.235 1.00 97.81 84 VAL A N 1
ATOM 652 C CA . VAL A 1 84 ? 18.820 -5.241 -16.450 1.00 97.81 84 VAL A CA 1
ATOM 653 C C . VAL A 1 84 ? 18.004 -4.009 -16.856 1.00 97.81 84 VAL A C 1
ATOM 655 O O . VAL A 1 84 ? 17.260 -4.086 -17.832 1.00 97.81 84 VAL A O 1
ATOM 658 N N . VAL A 1 85 ? 18.192 -2.856 -16.201 1.00 98.19 85 VAL A N 1
ATOM 659 C CA . VAL A 1 85 ? 17.534 -1.591 -16.591 1.00 98.19 85 VAL A CA 1
ATOM 660 C C . VAL A 1 85 ? 17.893 -1.200 -18.029 1.00 98.19 85 VAL A C 1
ATOM 662 O O . VAL A 1 85 ? 16.990 -0.918 -18.818 1.00 98.19 85 VAL A O 1
ATOM 665 N N . ARG A 1 86 ? 19.177 -1.267 -18.418 1.00 97.69 86 ARG A N 1
ATOM 666 C CA . ARG A 1 86 ? 19.612 -1.015 -19.809 1.00 97.69 86 ARG A CA 1
ATOM 667 C C . ARG A 1 86 ? 18.964 -1.972 -20.812 1.00 97.69 86 ARG A C 1
ATOM 669 O O . ARG A 1 86 ? 18.539 -1.540 -21.877 1.00 97.69 86 ARG A O 1
ATOM 676 N N . SER A 1 87 ? 18.829 -3.249 -20.455 1.00 97.12 87 SER A N 1
ATOM 677 C CA . SER A 1 87 ? 18.164 -4.252 -21.304 1.00 97.12 87 SER A CA 1
ATOM 678 C C . SER A 1 87 ? 16.671 -3.964 -21.479 1.00 97.12 87 SER A C 1
ATOM 680 O O . SER A 1 87 ? 16.128 -4.127 -22.569 1.00 97.12 87 SER A O 1
ATOM 682 N N . ILE A 1 88 ? 15.999 -3.495 -20.423 1.00 98.25 88 ILE A N 1
ATOM 683 C CA . ILE A 1 88 ? 14.597 -3.063 -20.493 1.00 98.25 88 ILE A CA 1
ATOM 684 C C . ILE A 1 88 ? 14.466 -1.804 -21.361 1.00 98.25 88 ILE A C 1
ATOM 686 O O . ILE A 1 88 ? 13.530 -1.714 -22.156 1.00 98.25 88 ILE A O 1
ATOM 690 N N . TRP A 1 89 ? 15.388 -0.842 -21.234 1.00 98.19 89 TRP A N 1
ATOM 691 C CA . TRP A 1 89 ? 15.424 0.340 -22.100 1.00 98.19 89 TRP A CA 1
ATOM 692 C C . TRP A 1 89 ? 15.569 -0.059 -23.572 1.00 98.19 89 TRP A C 1
ATOM 694 O O . TRP A 1 89 ? 14.743 0.348 -24.382 1.00 98.19 89 TRP A O 1
ATOM 704 N N . ASP A 1 90 ? 16.542 -0.910 -23.907 1.00 97.62 90 ASP A N 1
ATOM 705 C CA . ASP A 1 90 ? 16.786 -1.354 -25.284 1.00 97.62 90 ASP A CA 1
ATOM 706 C C . ASP A 1 90 ? 15.573 -2.087 -25.868 1.00 97.62 90 ASP A C 1
ATOM 708 O O . ASP A 1 90 ? 15.123 -1.787 -26.975 1.00 97.62 90 ASP A O 1
ATOM 712 N N . PHE A 1 91 ? 14.957 -2.977 -25.091 1.00 96.69 91 PHE A N 1
ATOM 713 C CA . PHE A 1 91 ? 13.736 -3.643 -25.519 1.00 96.69 91 PHE A CA 1
ATOM 714 C C . PHE A 1 91 ? 12.586 -2.651 -25.765 1.00 96.69 91 PHE A C 1
ATOM 716 O O . PHE A 1 91 ? 11.846 -2.772 -26.743 1.00 96.69 91 PHE A O 1
ATOM 723 N N . HIS A 1 92 ? 12.417 -1.646 -24.908 1.00 97.62 92 HIS A N 1
ATOM 724 C CA . HIS A 1 92 ? 11.380 -0.636 -25.097 1.00 97.62 92 HIS A CA 1
ATOM 725 C C . HIS A 1 92 ? 11.659 0.280 -26.294 1.00 97.62 92 HIS A C 1
ATOM 727 O O . HIS A 1 92 ? 10.754 0.522 -27.091 1.00 97.62 92 HIS A O 1
ATOM 733 N N . VAL A 1 93 ? 12.890 0.748 -26.468 1.00 96.44 93 VAL A N 1
ATOM 734 C CA . VAL A 1 93 ? 13.236 1.720 -27.511 1.00 96.44 93 VAL A CA 1
ATOM 735 C C . VAL A 1 93 ? 13.506 1.036 -28.844 1.00 96.44 93 VAL A C 1
ATOM 737 O O . VAL A 1 93 ? 12.795 1.272 -29.817 1.00 96.44 93 VAL A O 1
ATOM 740 N N . ASN A 1 94 ? 14.473 0.124 -28.884 1.00 95.56 94 ASN A N 1
ATOM 741 C CA . ASN A 1 94 ? 14.974 -0.456 -30.128 1.00 95.56 94 ASN A CA 1
ATOM 742 C C . ASN A 1 94 ? 14.134 -1.639 -30.621 1.00 95.56 94 ASN A C 1
ATOM 744 O O . ASN A 1 94 ? 14.133 -1.924 -31.814 1.00 95.56 94 ASN A O 1
ATOM 748 N N . THR A 1 95 ? 13.385 -2.314 -29.736 1.00 94.44 95 THR A N 1
ATOM 749 C CA . THR A 1 95 ? 12.470 -3.397 -30.154 1.00 94.44 95 THR A CA 1
ATOM 750 C C . THR A 1 95 ? 11.005 -2.955 -30.243 1.00 94.44 95 THR A C 1
ATOM 752 O O . THR A 1 95 ? 10.304 -3.370 -31.163 1.00 94.44 95 THR A O 1
ATOM 755 N N . ARG A 1 96 ? 10.495 -2.144 -29.302 1.00 92.38 96 ARG A N 1
ATOM 756 C CA . ARG A 1 96 ? 9.084 -1.693 -29.309 1.00 92.38 96 ARG A CA 1
ATOM 757 C C . ARG A 1 96 ? 8.860 -0.313 -29.932 1.00 92.38 96 ARG A C 1
ATOM 759 O O . ARG A 1 96 ? 7.702 0.052 -30.133 1.00 92.38 96 ARG A O 1
ATOM 766 N N . GLY A 1 97 ? 9.918 0.435 -30.240 1.00 94.44 97 GLY A N 1
ATOM 767 C CA . GLY A 1 97 ? 9.818 1.767 -30.841 1.00 94.44 97 GLY A CA 1
ATOM 768 C C . GLY A 1 97 ? 9.324 2.847 -29.877 1.00 94.44 97 GLY A C 1
ATOM 769 O O . GLY A 1 97 ? 8.756 3.846 -30.314 1.00 94.44 97 GLY A O 1
ATOM 770 N N . TRP A 1 98 ? 9.458 2.647 -28.565 1.00 95.56 98 TRP A N 1
ATOM 771 C CA . TRP A 1 98 ? 9.093 3.664 -27.580 1.00 95.56 98 TRP A CA 1
ATOM 772 C C . TRP A 1 98 ? 10.174 4.741 -27.502 1.00 95.56 98 TRP A C 1
ATOM 774 O O . TRP A 1 98 ? 11.336 4.500 -27.799 1.00 95.56 98 TRP A O 1
ATOM 784 N N . SER A 1 99 ? 9.806 5.939 -27.055 1.00 94.44 99 SER A N 1
ATOM 785 C CA . SER A 1 99 ? 10.751 7.057 -26.934 1.00 94.44 99 SER A CA 1
ATOM 786 C C . SER A 1 99 ? 11.760 6.899 -25.790 1.00 94.44 99 SER A C 1
ATOM 788 O O . SER A 1 99 ? 12.735 7.636 -25.734 1.00 94.44 99 SER A O 1
ATOM 790 N N . ASP A 1 100 ? 11.469 6.020 -24.827 1.00 97.38 100 ASP A N 1
ATOM 791 C CA . ASP A 1 100 ? 12.285 5.747 -23.641 1.00 97.38 100 ASP A CA 1
ATOM 792 C C . ASP A 1 100 ? 11.761 4.488 -22.921 1.00 97.38 100 ASP A C 1
ATOM 794 O O . ASP A 1 100 ? 10.666 3.997 -23.238 1.00 97.38 100 ASP A O 1
ATOM 798 N N . VAL A 1 101 ? 12.472 4.027 -21.885 1.00 97.69 101 VAL A N 1
ATOM 799 C CA . VAL A 1 101 ? 11.971 3.046 -20.911 1.00 97.69 101 VAL A CA 1
ATOM 800 C C . VAL A 1 101 ? 10.562 3.430 -20.445 1.00 97.69 101 VAL A C 1
ATOM 802 O O . VAL A 1 101 ? 10.290 4.592 -20.172 1.00 97.69 101 VAL A O 1
ATOM 805 N N . GLY A 1 102 ? 9.623 2.482 -20.412 1.00 97.56 102 GLY A N 1
ATOM 806 C CA . GLY A 1 102 ? 8.207 2.798 -20.195 1.00 97.56 102 GLY A CA 1
ATOM 807 C C . GLY A 1 102 ? 7.851 3.310 -18.798 1.00 97.56 102 GLY A C 1
ATOM 808 O O . GLY A 1 102 ? 6.847 4.002 -18.668 1.00 97.56 102 GLY A O 1
ATOM 809 N N . TYR A 1 103 ? 8.648 2.983 -17.781 1.00 98.56 103 TYR A N 1
ATOM 810 C CA . TYR A 1 103 ? 8.374 3.286 -16.373 1.00 98.56 103 TYR A CA 1
ATOM 811 C C . TYR A 1 103 ? 9.060 4.582 -15.924 1.00 98.56 103 TYR A C 1
ATOM 813 O O . TYR A 1 103 ? 10.131 4.931 -16.426 1.00 98.56 103 TYR A O 1
ATOM 821 N N . ASN A 1 104 ? 8.479 5.269 -14.942 1.00 98.56 104 ASN A N 1
ATOM 822 C CA . ASN A 1 104 ? 9.088 6.445 -14.319 1.00 98.56 104 ASN A CA 1
ATOM 823 C C . ASN A 1 104 ? 10.232 6.048 -13.390 1.00 98.56 104 ASN A C 1
ATOM 825 O O . ASN A 1 104 ? 11.293 6.667 -13.432 1.00 98.56 104 ASN A O 1
ATOM 829 N N . TRP A 1 105 ? 10.029 4.977 -12.623 1.00 98.75 105 TRP A N 1
ATOM 830 C CA . TRP A 1 105 ? 10.979 4.455 -11.646 1.00 98.75 105 TRP A CA 1
ATOM 831 C C . TRP A 1 105 ? 11.080 2.936 -11.752 1.00 98.75 105 TRP A C 1
ATOM 833 O O . TRP A 1 105 ? 10.104 2.262 -12.091 1.00 98.75 105 TRP A O 1
ATOM 843 N N . LEU A 1 106 ? 12.252 2.387 -11.444 1.00 98.81 106 LEU A N 1
ATOM 844 C CA . LEU A 1 106 ? 12.475 0.947 -11.345 1.00 98.81 106 LEU A CA 1
ATOM 845 C C . LEU A 1 106 ? 13.173 0.627 -10.023 1.00 98.81 106 LEU A C 1
ATOM 847 O O . LEU A 1 106 ? 13.970 1.429 -9.550 1.00 98.81 106 LEU A O 1
ATOM 851 N N . ILE A 1 107 ? 12.884 -0.522 -9.417 1.00 98.81 107 ILE A N 1
ATOM 852 C CA . ILE A 1 107 ? 13.463 -0.914 -8.122 1.00 98.81 107 ILE A CA 1
ATOM 853 C C . ILE A 1 107 ? 13.982 -2.339 -8.216 1.00 98.81 107 ILE A C 1
ATOM 855 O O . ILE A 1 107 ? 13.225 -3.243 -8.571 1.00 98.81 107 ILE A O 1
ATOM 859 N N . ASP A 1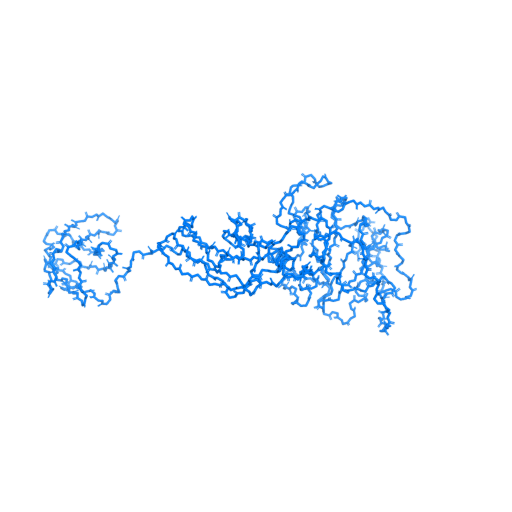 108 ? 15.257 -2.549 -7.900 1.00 98.50 108 ASP A N 1
ATOM 860 C CA . ASP A 1 108 ? 15.842 -3.888 -7.904 1.00 98.50 108 ASP A CA 1
ATOM 861 C C . ASP A 1 108 ? 15.581 -4.683 -6.609 1.00 98.50 108 ASP A C 1
ATOM 863 O O . ASP A 1 108 ? 15.183 -4.116 -5.586 1.00 98.50 108 ASP A O 1
ATOM 867 N N . PRO A 1 109 ? 15.819 -6.010 -6.603 1.00 97.50 109 PRO A N 1
ATOM 868 C CA . PRO A 1 109 ? 15.702 -6.829 -5.399 1.00 97.50 109 PRO A CA 1
ATOM 869 C C . PRO A 1 109 ? 16.610 -6.406 -4.235 1.00 97.50 109 PRO A C 1
ATOM 871 O O . PRO A 1 109 ? 16.337 -6.786 -3.099 1.00 97.50 109 PRO A O 1
ATOM 874 N N . ASN A 1 110 ? 17.676 -5.644 -4.477 1.00 95.38 110 ASN A N 1
ATOM 875 C CA . ASN A 1 110 ? 18.571 -5.127 -3.440 1.00 95.38 110 ASN A CA 1
ATOM 876 C C . ASN A 1 110 ? 18.080 -3.786 -2.859 1.00 95.38 110 ASN A C 1
ATOM 878 O O . ASN A 1 110 ? 18.678 -3.289 -1.910 1.00 95.38 110 ASN A O 1
ATOM 882 N N . GLY A 1 111 ? 16.972 -3.235 -3.368 1.00 95.12 111 GLY A N 1
ATOM 883 C CA . GLY A 1 111 ? 16.395 -1.968 -2.923 1.00 95.12 111 GLY A CA 1
ATOM 884 C C . GLY A 1 111 ? 16.962 -0.738 -3.633 1.00 95.12 111 GLY A C 1
ATOM 885 O O . GLY A 1 111 ? 16.624 0.380 -3.250 1.00 95.12 111 GLY A O 1
ATOM 886 N N . VAL A 1 112 ? 17.788 -0.898 -4.670 1.00 96.94 112 VAL A N 1
ATOM 887 C CA . VAL A 1 112 ? 18.293 0.243 -5.441 1.00 96.94 112 VAL A CA 1
ATOM 888 C C . VAL A 1 112 ? 17.176 0.780 -6.329 1.00 96.94 112 VAL A C 1
ATOM 890 O O . VAL A 1 112 ? 16.602 0.048 -7.141 1.00 96.94 112 VAL A O 1
ATOM 893 N N . VAL A 1 113 ? 16.874 2.070 -6.177 1.00 98.31 113 VAL A N 1
ATOM 894 C CA . VAL A 1 113 ? 15.935 2.794 -7.038 1.00 98.31 113 VAL A CA 1
ATOM 895 C C . VAL A 1 113 ? 16.690 3.331 -8.249 1.00 98.31 113 VAL A C 1
ATOM 897 O O . VAL A 1 113 ? 17.749 3.935 -8.109 1.00 98.31 113 VAL A O 1
ATOM 900 N N . TYR A 1 114 ? 16.138 3.138 -9.438 1.00 98.06 114 TYR A N 1
ATOM 901 C CA . TYR A 1 114 ? 16.653 3.646 -10.702 1.00 98.06 114 TYR A CA 1
ATOM 902 C C . TYR A 1 114 ? 15.654 4.624 -11.311 1.00 98.06 114 TYR A C 1
ATOM 904 O O . TYR A 1 114 ? 14.461 4.329 -11.427 1.00 98.06 114 TYR A O 1
ATOM 912 N N . GLU A 1 115 ? 16.152 5.777 -11.738 1.00 97.44 115 GLU A N 1
ATOM 913 C CA . GLU A 1 115 ? 15.377 6.739 -12.515 1.00 97.44 115 GLU A CA 1
ATOM 914 C C . GLU A 1 115 ? 15.141 6.202 -13.931 1.00 97.44 115 GLU A C 1
ATOM 916 O O . GLU A 1 115 ? 16.083 6.013 -14.696 1.00 97.44 115 GLU A O 1
ATOM 921 N N . GLY A 1 116 ? 13.883 5.962 -14.293 1.00 97.62 116 GLY A N 1
ATOM 922 C CA . GLY A 1 116 ? 13.478 5.689 -15.668 1.00 97.62 116 GLY A CA 1
ATOM 923 C C . GLY A 1 116 ? 13.219 6.999 -16.406 1.00 97.62 116 GLY A C 1
ATOM 924 O O . GLY A 1 116 ? 14.147 7.751 -16.708 1.00 97.62 116 GLY A O 1
ATOM 925 N N . ARG A 1 117 ? 11.945 7.291 -16.687 1.00 96.62 117 ARG A N 1
ATOM 926 C CA . ARG A 1 117 ? 11.534 8.609 -17.210 1.00 96.62 117 ARG A CA 1
ATOM 927 C C . ARG A 1 117 ? 11.598 9.731 -16.171 1.00 96.62 117 ARG A C 1
ATOM 929 O O . ARG A 1 117 ? 11.570 10.893 -16.557 1.00 96.62 117 ARG A O 1
ATOM 936 N N . GLY A 1 118 ? 11.676 9.390 -14.885 1.00 91.19 118 GLY A N 1
ATOM 937 C CA . GLY A 1 118 ? 11.752 10.360 -13.798 1.00 91.19 118 GLY A CA 1
ATOM 938 C C . GLY A 1 118 ? 10.415 11.030 -13.477 1.00 91.19 118 GLY A C 1
ATOM 939 O O . GLY A 1 118 ? 9.336 10.550 -13.838 1.00 91.19 118 GLY A O 1
ATOM 940 N N . GLU A 1 119 ? 10.501 12.129 -12.737 1.00 90.38 119 GLU A N 1
ATOM 941 C CA . GLU A 1 119 ? 9.367 12.811 -12.118 1.00 90.38 119 GLU A CA 1
ATOM 942 C C . GLU A 1 119 ? 8.493 13.582 -13.121 1.00 90.38 119 GLU A C 1
ATOM 944 O O . GLU A 1 119 ? 8.991 14.346 -13.941 1.00 90.38 119 GLU A O 1
ATOM 949 N N . ASN A 1 120 ? 7.168 13.412 -13.014 1.00 89.75 120 ASN A N 1
ATOM 950 C CA . ASN A 1 120 ? 6.136 14.109 -13.803 1.00 89.75 120 ASN A CA 1
ATOM 951 C C . ASN A 1 120 ? 6.215 13.919 -15.331 1.00 89.75 120 ASN A C 1
ATOM 953 O O . ASN A 1 120 ? 5.426 14.528 -16.057 1.00 89.75 120 ASN A O 1
ATOM 957 N N . ILE A 1 121 ? 7.127 13.084 -15.834 1.00 96.50 121 ILE A N 1
ATOM 958 C CA . ILE A 1 121 ? 7.230 12.742 -17.254 1.00 96.50 121 ILE A CA 1
ATOM 959 C C . ILE A 1 121 ? 6.218 11.654 -17.610 1.00 96.50 121 ILE A C 1
ATOM 961 O O . ILE A 1 121 ? 6.118 10.630 -16.937 1.00 96.50 121 ILE A O 1
ATOM 965 N N . LEU A 1 122 ? 5.502 11.843 -18.718 1.00 97.44 122 LEU A N 1
ATOM 966 C CA . LEU A 1 122 ? 4.507 10.892 -19.195 1.00 97.44 122 LEU A CA 1
ATOM 967 C C . LEU A 1 122 ? 5.138 9.525 -19.498 1.00 97.44 122 LEU A C 1
ATOM 969 O O . LEU A 1 122 ? 6.050 9.407 -20.321 1.00 97.44 122 LEU A O 1
ATOM 973 N N . GLY A 1 123 ? 4.614 8.489 -18.846 1.00 97.06 123 GLY A N 1
ATOM 974 C CA . GLY A 1 123 ? 5.003 7.090 -19.007 1.00 97.06 123 GLY A CA 1
ATOM 975 C C . GLY A 1 123 ? 4.522 6.416 -20.298 1.00 97.06 123 GLY A C 1
ATOM 976 O O . GLY A 1 123 ? 3.796 6.988 -21.110 1.00 97.06 123 GLY A O 1
ATOM 977 N N . ALA A 1 124 ? 4.910 5.151 -20.468 1.00 97.19 124 ALA A N 1
ATOM 978 C CA . ALA A 1 124 ? 4.348 4.223 -21.456 1.00 97.19 124 ALA A CA 1
ATOM 979 C C . ALA A 1 124 ? 4.085 2.843 -20.823 1.00 97.19 124 ALA A C 1
ATOM 981 O O . ALA A 1 124 ? 4.432 1.808 -21.385 1.00 97.19 124 ALA A O 1
ATOM 982 N N . HIS A 1 125 ? 3.518 2.831 -19.617 1.00 97.75 125 HIS A N 1
ATOM 983 C CA . HIS A 1 125 ? 3.393 1.633 -18.787 1.00 97.75 125 HIS A CA 1
ATOM 984 C C . HIS A 1 125 ? 1.943 1.220 -18.494 1.00 97.75 125 HIS A C 1
ATOM 986 O O . HIS A 1 125 ? 1.742 0.083 -18.095 1.00 97.75 125 HIS A O 1
ATOM 992 N N . PHE A 1 126 ? 0.938 2.072 -18.724 1.00 97.31 126 PHE A N 1
ATOM 993 C CA . PHE A 1 126 ? -0.449 1.852 -18.289 1.00 97.31 126 PHE A CA 1
ATOM 994 C C . PHE A 1 126 ? -1.443 1.779 -19.464 1.00 97.31 126 PHE A C 1
ATOM 996 O O . PHE A 1 126 ? -2.368 2.578 -19.587 1.00 97.31 126 PHE A O 1
ATOM 1003 N N . CYS A 1 127 ? -1.207 0.840 -20.387 1.00 94.19 127 CYS A N 1
ATOM 1004 C CA . CYS A 1 127 ? -2.089 0.491 -21.521 1.00 94.19 127 CYS A CA 1
ATOM 1005 C C . CYS A 1 127 ? -2.558 1.651 -22.412 1.00 94.19 127 CYS A C 1
ATOM 1007 O O . CYS A 1 127 ? -3.687 1.662 -22.891 1.00 94.19 127 CYS A O 1
ATOM 1009 N N . GLY A 1 128 ? -1.696 2.645 -22.633 1.00 92.75 128 GLY A N 1
ATOM 1010 C CA . GLY A 1 128 ? -2.042 3.841 -23.413 1.00 92.75 128 GLY A CA 1
ATOM 1011 C C . GLY A 1 128 ? -2.806 4.904 -22.617 1.00 92.75 128 GLY A C 1
ATOM 1012 O O . GLY A 1 128 ? -2.990 6.011 -23.105 1.00 92.75 128 GLY A O 1
ATOM 1013 N N . THR A 1 129 ? -3.159 4.618 -21.365 1.00 95.94 129 THR A N 1
ATOM 1014 C CA . THR A 1 129 ? -3.852 5.522 -20.438 1.00 95.94 129 THR A CA 1
ATOM 1015 C C . THR A 1 129 ? -2.874 6.162 -19.447 1.00 95.94 129 THR A C 1
ATOM 1017 O O . THR A 1 129 ? -3.136 6.265 -18.259 1.00 95.94 129 THR A O 1
ATOM 1020 N N . ASN A 1 130 ? -1.694 6.572 -19.920 1.00 97.50 130 ASN A N 1
ATOM 1021 C CA . ASN A 1 130 ? -0.589 6.988 -19.043 1.00 97.50 130 ASN A CA 1
ATOM 1022 C C . ASN A 1 130 ? -0.803 8.363 -18.383 1.00 97.50 130 ASN A C 1
ATOM 1024 O O . ASN A 1 130 ? -0.206 8.646 -17.349 1.00 97.50 130 ASN A O 1
ATOM 1028 N N . THR A 1 131 ? -1.624 9.239 -18.970 1.00 97.94 131 THR A N 1
ATOM 1029 C CA . THR A 1 131 ? -1.846 10.588 -18.433 1.00 97.94 131 THR A CA 1
ATOM 1030 C C . THR A 1 131 ? -2.512 10.509 -17.066 1.00 97.94 131 THR A C 1
ATOM 1032 O O . THR A 1 131 ? -3.639 10.040 -16.951 1.00 97.94 131 THR A O 1
ATOM 1035 N N . GLY A 1 132 ? -1.829 11.018 -16.042 1.00 97.19 132 GLY A N 1
ATOM 1036 C CA . GLY A 1 132 ? -2.284 10.941 -14.653 1.00 97.19 132 GLY A CA 1
ATOM 1037 C C . GLY A 1 132 ? -1.624 9.829 -13.836 1.00 97.19 132 GLY A C 1
ATOM 1038 O O . GLY A 1 132 ? -1.761 9.860 -12.611 1.00 97.19 132 GLY A O 1
ATOM 1039 N N . ALA A 1 133 ? -0.877 8.920 -14.467 1.00 98.12 133 ALA A N 1
ATOM 1040 C CA . ALA A 1 133 ? -0.232 7.775 -13.834 1.00 98.12 133 ALA A CA 1
ATOM 1041 C C . ALA A 1 133 ? 1.299 7.925 -13.795 1.00 98.12 133 ALA A C 1
ATOM 1043 O O . ALA A 1 133 ? 1.916 8.217 -14.813 1.00 98.12 133 ALA A O 1
ATOM 1044 N N . GLU A 1 134 ? 1.912 7.685 -12.634 1.00 98.44 134 GLU A N 1
ATOM 1045 C CA . GLU A 1 134 ? 3.367 7.517 -12.495 1.00 98.44 134 GLU A CA 1
ATOM 1046 C C . GLU A 1 134 ? 3.681 6.049 -12.180 1.00 98.44 134 GLU A C 1
ATOM 1048 O O . GLU A 1 134 ? 3.121 5.470 -11.247 1.00 98.44 134 GLU A O 1
ATOM 1053 N N . GLY A 1 135 ? 4.542 5.422 -12.984 1.00 98.50 135 GLY A N 1
ATOM 1054 C CA . GLY A 1 135 ? 4.801 3.983 -12.929 1.00 98.50 135 GLY A CA 1
ATOM 1055 C C . GLY A 1 135 ? 6.072 3.611 -12.175 1.00 98.50 135 GLY A C 1
ATOM 1056 O O . GLY A 1 135 ? 7.159 4.059 -12.543 1.00 98.50 135 GLY A O 1
ATOM 1057 N N . VAL A 1 136 ? 5.953 2.713 -11.193 1.00 98.88 136 VAL A N 1
ATOM 1058 C CA . VAL A 1 136 ? 7.086 2.109 -10.472 1.00 98.88 136 VAL A CA 1
ATOM 1059 C C . VAL A 1 136 ? 7.180 0.624 -10.816 1.00 98.88 136 VAL A C 1
ATOM 1061 O O . VAL A 1 136 ? 6.265 -0.143 -10.524 1.00 98.88 136 VAL A O 1
ATOM 1064 N N . CYS A 1 137 ? 8.281 0.197 -11.434 1.00 98.81 137 CYS A N 1
ATOM 1065 C CA . CYS A 1 137 ? 8.500 -1.188 -11.844 1.00 98.81 137 CYS A CA 1
ATOM 1066 C C . CYS A 1 137 ? 9.474 -1.925 -10.926 1.00 98.81 137 CYS A C 1
ATOM 1068 O O . CYS A 1 137 ? 10.673 -1.656 -10.919 1.00 98.81 137 CYS A O 1
ATOM 1070 N N . MET A 1 138 ? 8.975 -2.938 -10.229 1.00 98.81 138 MET A N 1
ATOM 1071 C CA . MET A 1 138 ? 9.803 -3.866 -9.467 1.00 98.81 138 MET A CA 1
ATOM 1072 C C . MET A 1 138 ? 10.537 -4.813 -10.433 1.00 98.81 138 MET A C 1
ATOM 1074 O O . MET A 1 138 ? 9.901 -5.532 -11.209 1.00 98.81 138 MET A O 1
ATOM 1078 N N . LEU A 1 139 ? 11.872 -4.810 -10.430 1.00 98.75 139 LEU A N 1
ATOM 1079 C CA . LEU A 1 139 ? 12.679 -5.685 -11.282 1.00 98.75 139 LEU A CA 1
ATOM 1080 C C . LEU A 1 139 ? 12.608 -7.121 -10.760 1.00 98.75 139 LEU A C 1
ATOM 1082 O O . LEU A 1 139 ? 13.041 -7.418 -9.648 1.00 98.75 139 LEU A O 1
ATOM 1086 N N . GLY A 1 140 ? 12.044 -7.994 -11.586 1.00 98.19 140 GLY A N 1
ATOM 1087 C CA . GLY A 1 140 ? 11.807 -9.392 -11.265 1.00 98.19 140 GLY A CA 1
ATOM 1088 C C . GLY A 1 140 ? 10.542 -9.923 -11.925 1.00 98.19 140 GLY A C 1
ATOM 1089 O O . GLY A 1 140 ? 9.808 -9.190 -12.599 1.00 98.19 140 GLY A O 1
ATOM 1090 N N . ASP A 1 141 ? 10.299 -11.209 -11.718 1.00 98.44 141 ASP A N 1
ATOM 1091 C CA . ASP A 1 141 ? 9.023 -11.865 -11.975 1.00 98.44 141 ASP A CA 1
ATOM 1092 C C . ASP A 1 141 ? 8.430 -12.317 -10.638 1.00 98.44 141 ASP A C 1
ATOM 1094 O O . ASP A 1 141 ? 8.971 -13.194 -9.965 1.00 98.44 141 ASP A O 1
ATOM 1098 N N . PHE A 1 142 ? 7.313 -11.695 -10.273 1.00 98.06 142 PHE A N 1
ATOM 1099 C CA . PHE A 1 142 ? 6.579 -11.953 -9.033 1.00 98.06 142 PHE A CA 1
ATOM 1100 C C . PHE A 1 142 ? 5.269 -12.719 -9.259 1.00 98.06 142 PHE A C 1
ATOM 1102 O O . PHE A 1 142 ? 4.307 -12.564 -8.506 1.00 98.06 142 PHE A O 1
ATOM 1109 N N . THR A 1 143 ? 5.187 -13.515 -10.327 1.00 97.25 143 THR A N 1
ATOM 1110 C CA . THR A 1 143 ? 4.080 -14.463 -10.532 1.00 97.25 143 THR A CA 1
ATOM 1111 C C . THR A 1 143 ? 4.008 -15.488 -9.403 1.00 97.25 143 THR A C 1
ATOM 1113 O O . THR A 1 143 ? 2.940 -15.673 -8.831 1.00 97.25 143 THR A O 1
ATOM 1116 N N . SER A 1 144 ? 5.136 -16.098 -9.029 1.00 95.06 144 SER A N 1
ATOM 1117 C CA . SER A 1 144 ? 5.191 -17.175 -8.028 1.00 95.06 144 SER A CA 1
ATOM 1118 C C . SER A 1 144 ? 6.060 -16.877 -6.803 1.00 95.06 144 SER A C 1
ATOM 1120 O O . SER A 1 144 ? 6.166 -17.720 -5.915 1.00 95.06 144 SER A O 1
ATOM 1122 N N . ILE A 1 145 ? 6.705 -15.711 -6.747 1.00 93.38 145 ILE A N 1
ATOM 1123 C CA . ILE A 1 145 ? 7.532 -15.280 -5.612 1.00 93.38 145 ILE A CA 1
ATOM 1124 C C . ILE A 1 145 ? 7.181 -13.849 -5.207 1.00 93.38 145 ILE A C 1
ATOM 1126 O O . ILE A 1 145 ? 6.732 -13.058 -6.032 1.00 93.38 145 ILE A O 1
ATOM 1130 N N . THR A 1 146 ? 7.408 -13.497 -3.946 1.00 91.44 146 THR A N 1
ATOM 1131 C CA . THR A 1 146 ? 7.201 -12.134 -3.444 1.00 91.44 146 THR A CA 1
ATOM 1132 C C . THR A 1 146 ? 8.480 -11.289 -3.567 1.00 91.44 146 THR A C 1
ATOM 1134 O O . THR A 1 146 ? 9.584 -11.844 -3.623 1.00 91.44 146 THR A O 1
ATOM 1137 N N . PRO A 1 147 ? 8.379 -9.945 -3.615 1.00 94.06 147 PRO A N 1
ATOM 1138 C CA . PRO A 1 147 ? 9.551 -9.073 -3.580 1.00 94.06 147 PRO A CA 1
ATOM 1139 C C . PRO A 1 147 ? 10.364 -9.245 -2.294 1.00 94.06 147 PRO A C 1
ATOM 1141 O O . PRO A 1 147 ? 9.812 -9.472 -1.218 1.00 94.06 147 PRO A O 1
ATOM 1144 N N . LYS A 1 148 ? 11.688 -9.074 -2.391 1.00 90.44 148 LYS A N 1
ATOM 1145 C CA . LYS A 1 148 ? 12.566 -9.031 -1.212 1.00 90.44 148 LYS A CA 1
ATOM 1146 C C . LYS A 1 148 ? 12.214 -7.837 -0.320 1.00 90.44 148 LYS A C 1
ATOM 1148 O O . LYS A 1 148 ? 11.803 -6.789 -0.815 1.00 90.44 148 LYS A O 1
ATOM 1153 N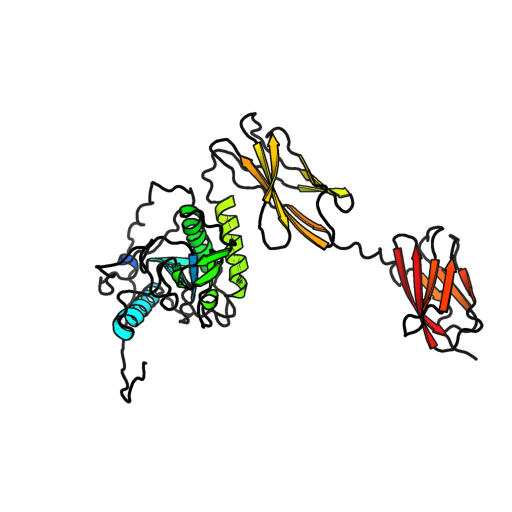 N . ALA A 1 149 ? 12.459 -7.976 0.983 1.00 85.44 149 ALA A N 1
ATOM 1154 C CA . ALA A 1 149 ? 12.171 -6.938 1.976 1.00 85.44 149 ALA A CA 1
ATOM 1155 C C . ALA A 1 149 ? 12.832 -5.584 1.650 1.00 85.44 149 ALA A C 1
ATOM 1157 O O . ALA A 1 149 ? 12.181 -4.551 1.761 1.00 85.44 149 ALA A O 1
ATOM 1158 N N . SER A 1 150 ? 14.079 -5.590 1.168 1.00 87.19 150 SER A N 1
ATOM 1159 C CA . SER A 1 150 ? 14.800 -4.396 0.697 1.00 87.19 150 SER A CA 1
ATOM 1160 C C . SER A 1 150 ? 14.065 -3.674 -0.436 1.00 87.19 150 SER A C 1
ATOM 1162 O O . SER A 1 150 ? 13.852 -2.468 -0.374 1.00 87.19 150 SER A O 1
ATOM 1164 N N . ALA A 1 151 ? 13.611 -4.414 -1.449 1.00 95.12 151 ALA A N 1
ATOM 1165 C CA . ALA A 1 151 ? 12.860 -3.852 -2.569 1.00 95.12 151 ALA A CA 1
ATOM 1166 C C . ALA A 1 151 ? 11.490 -3.313 -2.124 1.00 95.12 151 ALA A C 1
ATOM 1168 O O . ALA A 1 151 ? 11.082 -2.228 -2.533 1.00 95.12 151 ALA A O 1
ATOM 1169 N N . PHE A 1 152 ? 10.793 -4.044 -1.248 1.00 93.25 152 PHE A N 1
ATOM 1170 C CA . PHE A 1 152 ? 9.522 -3.612 -0.663 1.00 93.25 152 PHE A CA 1
ATOM 1171 C C . PHE A 1 152 ? 9.677 -2.320 0.160 1.00 93.25 152 PHE A C 1
ATOM 1173 O O . PHE A 1 152 ? 8.839 -1.418 0.077 1.00 93.25 152 PHE A O 1
ATOM 1180 N N . GLN A 1 153 ? 10.765 -2.201 0.925 1.00 91.06 153 GLN A N 1
ATOM 1181 C CA . GLN A 1 153 ? 11.083 -1.005 1.699 1.00 91.06 153 GLN A CA 1
ATOM 1182 C C . GLN A 1 153 ? 11.336 0.200 0.785 1.00 91.06 153 GLN A C 1
ATOM 1184 O O . GLN A 1 153 ? 10.731 1.249 0.996 1.00 91.06 153 GLN A O 1
ATOM 1189 N N . SER A 1 154 ? 12.147 0.050 -0.265 1.00 95.62 154 SER A N 1
ATOM 1190 C CA . SER A 1 154 ? 12.396 1.133 -1.226 1.00 95.62 154 SER A CA 1
ATOM 1191 C C . SER A 1 154 ? 11.136 1.540 -1.989 1.00 95.62 154 SER A C 1
ATOM 1193 O O . SER A 1 154 ? 10.908 2.730 -2.200 1.00 95.62 154 SER A O 1
ATOM 1195 N N . LEU A 1 155 ? 10.270 0.581 -2.341 1.00 98.62 155 LEU A N 1
ATOM 1196 C CA . LEU A 1 155 ? 8.956 0.876 -2.919 1.00 98.62 155 LEU A CA 1
ATOM 1197 C C . LEU A 1 155 ? 8.112 1.718 -1.960 1.00 98.62 155 LEU A C 1
ATOM 1199 O O . LEU A 1 155 ? 7.529 2.716 -2.374 1.00 98.62 155 LEU A O 1
ATOM 1203 N N . THR A 1 156 ? 8.079 1.342 -0.681 1.00 96.38 156 THR A N 1
ATOM 1204 C CA . THR A 1 156 ? 7.349 2.079 0.356 1.00 96.38 156 THR A CA 1
ATOM 1205 C C . THR A 1 156 ? 7.857 3.516 0.478 1.00 96.38 156 THR A C 1
ATOM 1207 O O . THR A 1 156 ? 7.056 4.445 0.444 1.00 96.38 156 THR A O 1
ATOM 1210 N N . GLN A 1 157 ? 9.175 3.713 0.565 1.00 95.12 157 GLN A N 1
ATOM 1211 C CA . GLN A 1 157 ? 9.786 5.041 0.693 1.00 95.12 157 GLN A CA 1
ATOM 1212 C C . GLN A 1 157 ? 9.520 5.916 -0.537 1.00 95.12 157 GLN A C 1
ATOM 1214 O O . GLN A 1 157 ? 9.129 7.075 -0.403 1.00 95.12 157 GLN A O 1
ATOM 1219 N N . LEU A 1 158 ? 9.676 5.352 -1.740 1.00 97.00 158 LEU A N 1
ATOM 1220 C CA . LEU A 1 158 ? 9.413 6.054 -2.996 1.00 97.00 158 LEU A CA 1
ATOM 1221 C C . LEU A 1 158 ? 7.947 6.464 -3.112 1.00 97.00 158 LEU A C 1
ATOM 1223 O O . LEU A 1 158 ? 7.656 7.628 -3.381 1.00 97.00 158 LEU A O 1
ATOM 1227 N N . LEU A 1 159 ? 7.019 5.536 -2.874 1.00 97.88 159 LEU A N 1
ATOM 1228 C CA . LEU A 1 159 ? 5.593 5.839 -2.926 1.00 97.88 159 LEU A CA 1
ATOM 1229 C C . LEU A 1 159 ? 5.184 6.833 -1.834 1.00 97.88 159 LEU A C 1
ATOM 1231 O O . LEU A 1 159 ? 4.368 7.699 -2.118 1.00 97.88 159 LEU A O 1
ATOM 1235 N N . ALA A 1 160 ? 5.757 6.763 -0.628 1.00 94.25 160 ALA A N 1
ATOM 1236 C CA . ALA A 1 160 ? 5.495 7.724 0.444 1.00 94.25 160 ALA A CA 1
ATOM 1237 C C . ALA A 1 160 ? 5.943 9.132 0.071 1.00 94.25 160 ALA A C 1
ATOM 1239 O O . ALA A 1 160 ? 5.150 10.069 0.161 1.00 94.25 160 ALA A O 1
ATOM 1240 N N . TRP A 1 161 ? 7.173 9.267 -0.428 1.00 92.12 161 TRP A N 1
ATOM 1241 C CA . TRP A 1 161 ? 7.675 10.534 -0.938 1.00 92.12 161 TRP A CA 1
ATOM 1242 C C . TRP A 1 161 ? 6.755 11.106 -2.029 1.00 92.12 161 TRP A C 1
ATOM 1244 O O . TRP A 1 161 ? 6.305 12.247 -1.915 1.00 92.12 161 TRP A O 1
ATOM 1254 N N . LYS A 1 162 ? 6.396 10.302 -3.038 1.00 94.19 162 LYS A N 1
ATOM 1255 C CA . LYS A 1 162 ? 5.546 10.742 -4.157 1.00 94.19 162 LYS A CA 1
ATOM 1256 C C . LYS A 1 162 ? 4.117 11.076 -3.753 1.00 94.19 162 LYS A C 1
ATOM 1258 O O . LYS A 1 162 ? 3.576 12.086 -4.206 1.00 94.19 162 LYS A O 1
ATOM 1263 N N . ALA A 1 163 ? 3.507 10.227 -2.932 1.00 93.50 163 ALA A N 1
ATOM 1264 C CA . ALA A 1 163 ? 2.143 10.394 -2.461 1.00 93.50 163 ALA A CA 1
ATOM 1265 C C . ALA A 1 163 ? 2.025 11.641 -1.586 1.00 93.50 163 ALA A C 1
ATOM 1267 O O . ALA A 1 163 ? 1.110 12.438 -1.774 1.00 93.50 163 ALA A O 1
ATOM 1268 N N . CYS A 1 164 ? 2.983 11.852 -0.687 1.00 89.00 164 CYS A N 1
ATOM 1269 C CA . CYS A 1 164 ? 2.949 12.978 0.226 1.00 89.00 164 CYS A CA 1
ATOM 1270 C C . CYS A 1 164 ? 3.198 14.320 -0.473 1.00 89.00 164 CYS A C 1
ATOM 1272 O O . CYS A 1 164 ? 2.459 15.274 -0.242 1.00 89.00 164 CYS A O 1
ATOM 1274 N N . ASP A 1 165 ? 4.156 14.376 -1.404 1.00 86.44 165 ASP A N 1
ATOM 1275 C CA . ASP A 1 165 ? 4.413 15.550 -2.256 1.00 86.44 165 ASP A CA 1
ATOM 1276 C C . A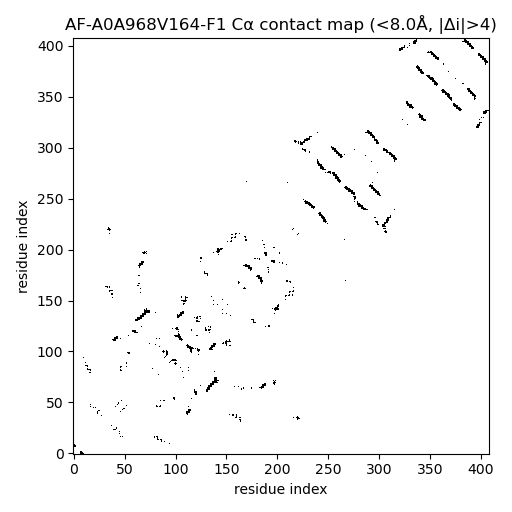SP A 1 165 ? 3.171 15.994 -3.058 1.00 86.44 165 ASP A C 1
ATOM 1278 O O . ASP A 1 165 ? 3.027 17.159 -3.415 1.00 86.44 165 ASP A O 1
ATOM 1282 N N . ARG A 1 166 ? 2.234 15.070 -3.308 1.00 87.69 166 ARG A N 1
ATOM 1283 C CA . ARG A 1 166 ? 1.024 15.295 -4.117 1.00 87.69 166 ARG A CA 1
ATOM 1284 C C . ARG A 1 166 ? -0.279 15.216 -3.319 1.00 87.69 166 ARG A C 1
ATOM 1286 O O . ARG A 1 166 ? -1.351 15.234 -3.922 1.00 87.69 166 ARG A O 1
ATOM 1293 N N . ASN A 1 167 ? -0.204 15.116 -1.989 1.00 85.88 167 ASN A N 1
ATOM 1294 C CA . ASN A 1 167 ? -1.356 14.926 -1.102 1.00 85.88 167 ASN A CA 1
ATOM 1295 C C . ASN A 1 167 ? -2.294 13.781 -1.555 1.00 85.88 167 ASN A C 1
ATOM 1297 O O . ASN A 1 167 ? -3.518 13.916 -1.597 1.00 85.88 167 ASN A O 1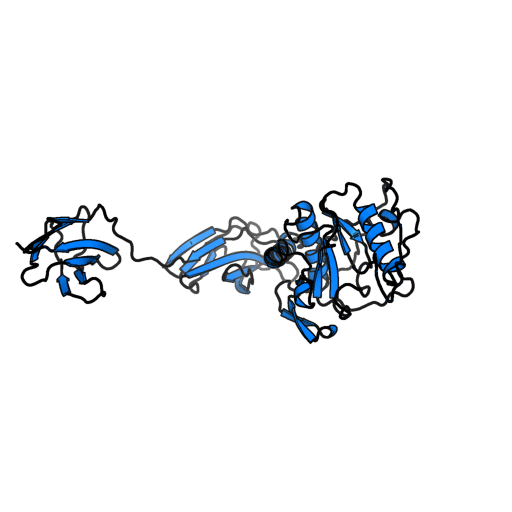
ATOM 1301 N N . LEU A 1 168 ? -1.711 12.650 -1.955 1.00 88.69 168 LEU A N 1
ATOM 1302 C CA . LEU A 1 168 ? -2.438 11.455 -2.369 1.00 88.69 168 LEU A CA 1
ATOM 1303 C C . LEU A 1 168 ? -2.520 10.491 -1.190 1.00 88.69 168 LEU A C 1
ATOM 1305 O O . LEU A 1 168 ? -1.503 9.962 -0.750 1.00 88.69 168 LEU A O 1
ATOM 1309 N N . TYR A 1 169 ? -3.724 10.206 -0.703 1.00 87.12 169 TYR A N 1
ATOM 1310 C CA . TYR A 1 169 ? -3.895 9.175 0.313 1.00 87.12 169 TYR A CA 1
ATOM 1311 C C . TYR A 1 169 ? -3.919 7.785 -0.357 1.00 87.12 169 TYR A C 1
ATOM 1313 O O . TYR A 1 169 ? -4.812 7.533 -1.168 1.00 87.12 169 TYR A O 1
ATOM 1321 N N . PRO A 1 170 ? -2.967 6.867 -0.079 1.00 92.69 170 PRO A N 1
ATOM 1322 C CA . PRO A 1 170 ? -2.744 5.651 -0.880 1.00 92.69 170 PRO A CA 1
ATOM 1323 C C . PRO A 1 170 ? -3.964 4.745 -1.099 1.00 92.69 170 PRO A C 1
ATOM 1325 O O . PRO A 1 170 ? -4.063 4.083 -2.135 1.00 92.69 170 PRO A O 1
ATOM 1328 N N . ILE A 1 171 ? -4.884 4.719 -0.132 1.00 89.25 171 ILE A N 1
ATOM 1329 C CA . ILE A 1 171 ? -6.100 3.890 -0.131 1.00 89.25 171 ILE A CA 1
ATOM 1330 C C . ILE A 1 171 ? -7.365 4.634 -0.577 1.00 89.25 171 ILE A C 1
ATOM 1332 O O . ILE A 1 171 ? -8.446 4.035 -0.584 1.00 89.25 171 ILE A O 1
ATOM 1336 N N . ASP A 1 172 ? -7.268 5.914 -0.937 1.00 89.56 172 ASP A N 1
ATOM 1337 C CA . ASP A 1 172 ? -8.399 6.638 -1.514 1.00 89.56 172 ASP A CA 1
ATOM 1338 C C . ASP A 1 172 ? -8.680 6.142 -2.924 1.00 89.56 172 ASP A C 1
ATOM 1340 O O . ASP A 1 172 ? -7.762 5.894 -3.707 1.00 89.56 172 ASP A O 1
ATOM 1344 N N . ARG A 1 173 ? -9.968 6.028 -3.260 1.00 93.88 173 ARG A N 1
ATOM 1345 C CA . ARG A 1 173 ? -10.408 5.779 -4.633 1.00 93.88 173 ARG A CA 1
ATOM 1346 C C . ARG A 1 173 ? -10.713 7.105 -5.312 1.00 93.88 173 ARG A C 1
ATOM 1348 O O . ARG A 1 173 ? -11.473 7.906 -4.771 1.00 93.88 173 ARG A O 1
ATOM 1355 N N . SER A 1 174 ? -10.130 7.324 -6.481 1.00 95.06 174 SER A N 1
ATOM 1356 C CA . SER A 1 174 ? -10.379 8.500 -7.305 1.00 95.06 174 SER A CA 1
ATOM 1357 C C . SER A 1 174 ? -10.570 8.100 -8.760 1.00 95.06 174 SER A C 1
ATOM 1359 O O . SER A 1 174 ? -9.982 7.139 -9.256 1.00 95.06 174 SER A O 1
ATOM 1361 N N . PHE A 1 175 ? -11.388 8.876 -9.466 1.00 97.62 175 PHE A N 1
ATOM 1362 C CA . PHE A 1 175 ? -11.527 8.727 -10.904 1.00 97.62 175 PHE A CA 1
ATOM 1363 C C . PHE A 1 175 ? -10.190 9.036 -11.586 1.00 97.62 175 PHE A C 1
ATOM 1365 O O . PHE A 1 175 ? -9.571 10.068 -11.308 1.00 97.62 175 PHE A O 1
ATOM 1372 N N . HIS A 1 176 ? -9.755 8.139 -12.465 1.00 97.75 176 HIS A N 1
ATOM 1373 C CA . HIS A 1 176 ? -8.591 8.293 -13.322 1.00 97.75 176 HIS A CA 1
ATOM 1374 C C . HIS A 1 176 ? -9.071 8.557 -14.761 1.00 97.75 176 HIS A C 1
ATOM 1376 O O . HIS A 1 176 ? -9.478 7.617 -15.453 1.00 97.75 176 HIS A O 1
ATOM 1382 N N . PRO A 1 177 ? -9.052 9.821 -15.236 1.00 97.25 177 PRO A N 1
ATOM 1383 C CA . PRO A 1 177 ? -9.725 10.201 -16.479 1.00 97.25 177 PRO A CA 1
ATOM 1384 C C . PRO A 1 177 ? -9.247 9.447 -17.717 1.00 97.25 177 PRO A C 1
ATOM 1386 O O . PRO A 1 177 ? -10.065 9.082 -18.554 1.00 97.25 177 PRO A O 1
ATOM 1389 N N . ALA A 1 178 ? -7.942 9.180 -17.825 1.00 96.69 178 ALA A N 1
ATOM 1390 C CA . ALA A 1 178 ? -7.385 8.537 -19.009 1.00 96.69 178 ALA A CA 1
ATOM 1391 C C . ALA A 1 178 ? -7.830 7.074 -19.159 1.00 96.69 178 ALA A C 1
ATOM 1393 O O . ALA A 1 178 ? -7.959 6.608 -20.287 1.00 96.69 178 ALA A O 1
ATOM 1394 N N . SER A 1 179 ? -8.076 6.357 -18.054 1.00 96.62 179 SER A N 1
ATOM 1395 C CA . SER A 1 179 ? -8.585 4.975 -18.104 1.00 96.62 179 SER A CA 1
ATOM 1396 C C . SER A 1 179 ? -10.104 4.878 -17.997 1.00 96.62 179 SER A C 1
ATOM 1398 O O . SER A 1 179 ? -10.663 3.832 -18.312 1.00 96.62 179 SER A O 1
ATOM 1400 N N . GLY A 1 180 ? -10.783 5.937 -17.545 1.00 97.25 180 GLY A N 1
ATOM 1401 C CA . GLY A 1 180 ? -12.226 5.917 -17.299 1.00 97.25 180 GLY A CA 1
ATOM 1402 C C . GLY A 1 180 ? -12.637 5.078 -16.083 1.00 97.25 180 GLY A C 1
ATOM 1403 O O . GLY A 1 180 ? -13.810 4.738 -15.945 1.00 97.25 180 GLY A O 1
ATOM 1404 N N . LEU A 1 181 ? -11.695 4.738 -15.197 1.00 97.31 181 LEU A N 1
ATOM 1405 C CA . LEU A 1 181 ? -11.921 3.870 -14.038 1.00 97.31 181 LEU A CA 1
ATOM 1406 C C . LEU A 1 181 ? -11.780 4.636 -12.721 1.00 97.31 181 LEU A C 1
ATOM 1408 O O . LEU A 1 181 ? -11.089 5.648 -12.640 1.00 97.31 181 LEU A O 1
ATOM 1412 N N . ASN A 1 182 ? -12.412 4.119 -11.666 1.00 97.44 182 ASN A N 1
ATOM 1413 C CA . ASN A 1 182 ? -12.203 4.589 -10.299 1.00 97.44 182 ASN A CA 1
ATOM 1414 C C . ASN A 1 182 ? -11.159 3.694 -9.611 1.00 97.44 182 ASN A C 1
ATOM 1416 O O . ASN A 1 182 ? -11.454 2.548 -9.262 1.00 97.44 182 ASN A O 1
ATOM 1420 N N . LEU A 1 183 ? -9.937 4.201 -9.456 1.00 97.81 183 LEU A N 1
ATOM 1421 C CA . LEU A 1 183 ? -8.763 3.442 -9.018 1.00 97.81 183 LEU A CA 1
ATOM 1422 C C . LEU A 1 183 ? -8.313 3.884 -7.626 1.00 97.81 183 LEU A C 1
ATOM 1424 O O . LEU A 1 183 ? -8.590 5.005 -7.207 1.00 97.81 183 LEU A O 1
ATOM 1428 N N . LEU A 1 184 ? -7.601 3.014 -6.907 1.00 97.62 184 LEU A N 1
ATOM 1429 C CA . LEU A 1 184 ? -6.896 3.434 -5.693 1.00 97.62 184 LEU A CA 1
ATOM 1430 C C . LEU A 1 184 ? -5.722 4.344 -6.073 1.00 97.62 184 LEU A C 1
ATOM 1432 O O . LEU A 1 184 ? -5.071 4.109 -7.094 1.00 97.62 184 LEU A O 1
ATOM 1436 N N . ARG A 1 185 ? -5.406 5.350 -5.247 1.00 97.31 185 ARG A N 1
ATOM 1437 C CA . ARG A 1 185 ? -4.277 6.265 -5.503 1.00 97.31 185 ARG A CA 1
ATOM 1438 C C . ARG A 1 185 ? -2.958 5.533 -5.705 1.00 97.31 185 ARG A C 1
ATOM 1440 O O . ARG A 1 185 ? -2.172 5.961 -6.539 1.00 97.31 185 ARG A O 1
ATOM 1447 N N . VAL A 1 186 ? -2.737 4.428 -4.998 1.00 98.38 186 VAL A N 1
ATOM 1448 C CA . VAL A 1 186 ? -1.708 3.440 -5.339 1.00 98.38 186 VAL A CA 1
ATOM 1449 C C . VAL A 1 186 ? -2.423 2.201 -5.864 1.00 98.38 186 VAL A C 1
ATOM 1451 O O . VAL A 1 186 ? -3.187 1.592 -5.122 1.00 98.38 186 VAL A O 1
ATOM 1454 N N . SER A 1 187 ? -2.185 1.814 -7.113 1.00 98.62 187 SER A N 1
ATOM 1455 C CA . SER A 1 187 ? -2.824 0.658 -7.764 1.00 98.62 187 SER A CA 1
ATOM 1456 C C . SER A 1 187 ? -1.783 -0.249 -8.421 1.00 98.62 187 SER A C 1
ATOM 1458 O O . SER A 1 187 ? -0.666 0.175 -8.702 1.00 98.62 187 SER A O 1
ATOM 1460 N N . GLY A 1 188 ? -2.125 -1.509 -8.668 1.00 98.50 188 GLY A N 1
ATOM 1461 C CA . GLY A 1 188 ? -1.340 -2.402 -9.515 1.00 98.50 188 GLY A CA 1
ATOM 1462 C C . GLY A 1 188 ? -1.681 -2.201 -10.988 1.00 98.50 188 GLY A C 1
ATOM 1463 O O . GLY A 1 188 ? -2.773 -1.754 -11.328 1.00 98.50 188 GLY A O 1
ATOM 1464 N N . HIS A 1 189 ? -0.778 -2.587 -11.888 1.00 98.56 189 HIS A N 1
ATOM 1465 C CA . HIS A 1 189 ? -1.041 -2.508 -13.329 1.00 98.56 189 HIS A CA 1
ATOM 1466 C C . HIS A 1 189 ? -2.357 -3.202 -13.731 1.00 98.56 189 HIS A C 1
ATOM 1468 O O . HIS A 1 189 ? -3.153 -2.625 -14.470 1.00 98.56 189 HIS A O 1
ATOM 1474 N N . ARG A 1 190 ? -2.632 -4.398 -13.191 1.00 98.00 190 ARG A N 1
ATOM 1475 C CA . ARG A 1 190 ? -3.870 -5.148 -13.462 1.00 98.00 190 ARG A CA 1
ATOM 1476 C C . ARG A 1 190 ? -5.164 -4.461 -13.014 1.00 98.00 190 ARG A C 1
ATOM 1478 O O . ARG A 1 190 ? -6.226 -4.860 -13.471 1.00 98.00 190 ARG A O 1
ATOM 1485 N N . ASP A 1 191 ? -5.098 -3.425 -12.174 1.00 97.75 191 ASP A N 1
ATOM 1486 C CA . ASP A 1 191 ? -6.295 -2.688 -11.742 1.00 97.75 191 ASP A CA 1
ATOM 1487 C C . ASP A 1 191 ? -6.869 -1.800 -12.858 1.00 97.75 191 ASP A C 1
ATOM 1489 O O . ASP A 1 191 ? -8.053 -1.474 -12.836 1.00 97.75 191 ASP A O 1
ATOM 1493 N N . GLY A 1 192 ? -6.046 -1.408 -13.840 1.00 95.88 192 GLY A N 1
ATOM 1494 C CA . GLY A 1 192 ? -6.478 -0.598 -14.987 1.00 95.88 192 GLY A CA 1
ATOM 1495 C C . GLY A 1 192 ? -6.260 -1.241 -16.354 1.00 95.88 192 GLY A C 1
ATOM 1496 O O . GLY A 1 192 ? -6.545 -0.612 -17.370 1.00 95.88 192 GLY A O 1
ATOM 1497 N N . CYS A 1 193 ? -5.752 -2.473 -16.395 1.00 94.69 193 CYS A N 1
ATOM 1498 C CA . CYS A 1 193 ? -5.309 -3.141 -17.613 1.00 94.69 193 CYS A CA 1
ATOM 1499 C C . CYS A 1 193 ? -5.567 -4.648 -17.580 1.00 94.69 193 CYS A C 1
ATOM 1501 O O . CYS A 1 193 ? -5.454 -5.280 -16.535 1.00 94.69 193 CYS A O 1
ATOM 1503 N N . ASN A 1 194 ? -5.783 -5.258 -18.748 1.00 95.50 194 ASN A N 1
ATOM 1504 C CA . ASN A 1 194 ? -5.846 -6.716 -18.873 1.00 95.50 194 ASN A CA 1
ATOM 1505 C C . ASN A 1 194 ? -4.432 -7.331 -18.881 1.00 95.50 194 ASN A C 1
ATOM 1507 O O . ASN A 1 194 ? -3.817 -7.500 -19.935 1.00 95.50 194 ASN A O 1
ATOM 1511 N N . THR A 1 195 ? -3.883 -7.603 -17.699 1.00 97.25 195 THR A N 1
ATOM 1512 C CA . THR A 1 195 ? -2.519 -8.115 -17.503 1.00 97.25 195 THR A CA 1
ATOM 1513 C C . THR A 1 195 ? -2.401 -8.873 -16.179 1.00 97.25 195 THR A C 1
ATOM 1515 O O . THR A 1 195 ? -3.168 -8.629 -15.254 1.00 97.25 195 THR A O 1
ATOM 1518 N N . SER A 1 196 ? -1.407 -9.757 -16.051 1.00 96.31 196 SER A N 1
ATOM 1519 C CA . SER A 1 196 ? -1.009 -10.359 -14.771 1.00 96.31 196 SER A CA 1
ATOM 1520 C C . SER A 1 196 ? -0.020 -9.488 -13.986 1.00 96.31 196 SER A C 1
ATOM 1522 O O . SER A 1 196 ? 0.374 -9.839 -12.883 1.00 96.31 196 SER A O 1
ATOM 1524 N N . CYS A 1 197 ? 0.406 -8.332 -14.487 1.00 97.94 197 CYS A N 1
ATOM 1525 C CA . CYS A 1 197 ? 1.296 -7.422 -13.761 1.00 97.94 197 CYS A CA 1
ATOM 1526 C C . CYS A 1 197 ? 0.564 -6.815 -12.532 1.00 97.94 197 CYS A C 1
ATOM 1528 O O . CYS A 1 197 ? -0.594 -6.422 -12.668 1.00 97.94 197 CYS A O 1
ATOM 1530 N N . PRO A 1 198 ? 1.155 -6.734 -11.321 1.00 98.25 198 PRO A N 1
ATOM 1531 C CA . PRO A 1 198 ? 2.571 -6.897 -10.978 1.00 98.25 198 PRO A CA 1
ATOM 1532 C C . PRO A 1 198 ? 2.978 -8.311 -10.506 1.00 98.25 198 PRO A C 1
ATOM 1534 O O . PRO A 1 198 ? 3.960 -8.458 -9.786 1.00 98.25 198 PRO A O 1
ATOM 1537 N N . GLY A 1 199 ? 2.260 -9.355 -10.922 1.00 97.94 199 GLY A N 1
ATOM 1538 C CA . GLY A 1 199 ? 2.503 -10.759 -10.568 1.00 97.94 199 GLY A CA 1
ATOM 1539 C C . GLY A 1 199 ? 1.556 -11.279 -9.483 1.00 97.94 199 GLY A C 1
ATOM 1540 O O . GLY A 1 199 ? 1.164 -10.531 -8.591 1.00 97.94 199 GLY A O 1
ATOM 1541 N N . ASP A 1 200 ? 1.146 -12.547 -9.582 1.00 94.75 200 ASP A N 1
ATOM 1542 C CA . ASP A 1 200 ? 0.105 -13.136 -8.723 1.00 94.75 200 ASP A CA 1
ATOM 1543 C C . ASP A 1 200 ? 0.522 -13.294 -7.261 1.00 94.75 200 ASP A C 1
ATOM 1545 O O . ASP A 1 200 ? -0.324 -13.167 -6.380 1.00 94.75 200 ASP A O 1
ATOM 1549 N N . ALA A 1 201 ? 1.812 -13.484 -6.986 1.00 86.12 201 ALA A N 1
ATOM 1550 C CA . ALA A 1 201 ? 2.323 -13.520 -5.621 1.00 86.12 201 ALA A CA 1
ATOM 1551 C C . ALA A 1 201 ? 2.497 -12.114 -5.020 1.00 86.12 201 ALA A C 1
ATOM 1553 O O . ALA A 1 201 ? 2.347 -11.945 -3.811 1.00 86.12 201 ALA A O 1
ATOM 1554 N N . PHE A 1 202 ? 2.792 -11.091 -5.832 1.00 97.12 202 PHE A N 1
ATOM 1555 C CA . PHE A 1 202 ? 2.972 -9.723 -5.329 1.00 97.12 202 PHE A CA 1
ATOM 1556 C C . PHE A 1 202 ? 1.668 -8.924 -5.244 1.00 97.12 202 PHE A C 1
ATOM 1558 O O . PHE A 1 202 ? 1.493 -8.148 -4.310 1.00 97.12 202 PHE A O 1
ATOM 1565 N N . TYR A 1 203 ? 0.733 -9.109 -6.176 1.00 96.56 203 TYR A N 1
ATOM 1566 C CA . TYR A 1 203 ? -0.499 -8.320 -6.231 1.00 96.56 203 TYR A CA 1
ATOM 1567 C C . TYR A 1 203 ? -1.308 -8.300 -4.914 1.00 96.56 203 TYR A C 1
ATOM 1569 O O . TYR A 1 203 ? -1.699 -7.206 -4.502 1.00 96.56 203 TYR A O 1
ATOM 1577 N N . PRO A 1 204 ? -1.496 -9.426 -4.189 1.00 85.94 204 PRO A N 1
ATOM 1578 C CA . PRO A 1 204 ? -2.182 -9.418 -2.893 1.00 85.94 204 PRO A CA 1
ATOM 1579 C C . PRO A 1 204 ? -1.486 -8.560 -1.825 1.00 85.94 204 PRO A C 1
ATOM 1581 O O . PRO A 1 204 ? -2.131 -8.090 -0.895 1.00 85.94 204 PRO A O 1
ATOM 1584 N N . LEU A 1 205 ? -0.178 -8.313 -1.960 1.00 87.38 205 LEU A N 1
ATOM 1585 C CA . LEU A 1 205 ? 0.592 -7.488 -1.025 1.00 87.38 205 LEU A CA 1
ATOM 1586 C C . LEU A 1 205 ? 0.442 -5.986 -1.287 1.00 87.38 205 LEU A C 1
ATOM 1588 O O . LEU A 1 205 ? 0.964 -5.190 -0.509 1.00 87.38 205 LEU A O 1
ATOM 1592 N N . LEU A 1 206 ? -0.250 -5.561 -2.350 1.00 90.75 206 LEU A N 1
ATOM 1593 C CA . LEU A 1 206 ? -0.441 -4.133 -2.621 1.00 90.75 206 LEU A CA 1
ATOM 1594 C C . LEU A 1 206 ? -1.255 -3.427 -1.528 1.00 90.75 206 LEU A C 1
ATOM 1596 O O . LEU A 1 206 ? -1.057 -2.232 -1.315 1.00 90.75 206 LEU A O 1
ATOM 1600 N N . ASP A 1 207 ? -2.118 -4.145 -0.805 1.00 82.25 207 ASP A N 1
ATOM 1601 C CA . ASP A 1 207 ? -2.768 -3.600 0.392 1.00 82.25 207 ASP A CA 1
ATOM 1602 C C . ASP A 1 207 ? -1.740 -3.328 1.491 1.00 82.25 207 ASP A C 1
ATOM 1604 O O . ASP A 1 207 ? -1.684 -2.217 2.016 1.00 82.25 207 ASP A O 1
ATOM 1608 N N . SER A 1 208 ? -0.837 -4.275 1.756 1.00 79.81 208 SER A N 1
ATOM 1609 C CA . SER A 1 208 ? 0.283 -4.058 2.677 1.00 79.81 208 SER A CA 1
ATOM 1610 C C . SER A 1 208 ? 1.176 -2.899 2.230 1.00 79.81 208 SER A C 1
ATOM 1612 O O . SER A 1 208 ? 1.536 -2.077 3.063 1.00 79.81 208 SER A O 1
ATOM 1614 N N . VAL A 1 209 ? 1.481 -2.770 0.930 1.00 89.88 209 VAL A N 1
ATOM 1615 C CA . VAL A 1 209 ? 2.244 -1.627 0.389 1.00 89.88 209 VAL A CA 1
ATOM 1616 C C . VAL A 1 209 ? 1.534 -0.316 0.712 1.00 89.88 209 VAL A C 1
ATOM 1618 O O . VAL A 1 209 ? 2.149 0.592 1.263 1.00 89.88 209 VAL A O 1
ATOM 1621 N N . ARG A 1 210 ? 0.234 -0.211 0.412 1.00 92.81 210 ARG A N 1
ATOM 1622 C CA . ARG A 1 210 ? -0.564 0.988 0.702 1.00 92.81 210 ARG A CA 1
ATOM 1623 C C . ARG A 1 210 ? -0.504 1.364 2.183 1.00 92.81 210 ARG A C 1
ATOM 1625 O O . ARG A 1 210 ? -0.310 2.538 2.494 1.00 92.81 210 ARG A O 1
ATOM 1632 N N . TYR A 1 211 ? -0.600 0.387 3.081 1.00 79.06 211 TYR A N 1
ATOM 1633 C CA . TYR A 1 211 ? -0.518 0.635 4.521 1.00 79.06 211 TYR A CA 1
ATOM 1634 C C . TYR A 1 211 ? 0.871 0.997 5.010 1.00 79.06 211 TYR A C 1
ATOM 1636 O O . TYR A 1 211 ? 0.998 1.930 5.800 1.00 79.06 211 TYR A O 1
ATOM 1644 N N . SER A 1 212 ? 1.912 0.336 4.512 1.00 82.00 212 SER A N 1
ATOM 1645 C CA . SER A 1 212 ? 3.290 0.705 4.825 1.00 82.00 212 SER A CA 1
ATOM 1646 C C . SER A 1 212 ? 3.611 2.119 4.343 1.00 82.00 212 SER A C 1
ATOM 1648 O O . SER A 1 212 ? 4.318 2.843 5.035 1.00 82.00 212 SER A O 1
ATOM 1650 N N . VAL A 1 213 ? 3.056 2.553 3.206 1.00 87.81 213 VAL A N 1
ATOM 1651 C CA . VAL A 1 213 ? 3.202 3.931 2.713 1.00 87.81 213 VAL A CA 1
ATOM 1652 C C . VAL A 1 213 ? 2.537 4.927 3.661 1.00 87.81 213 VAL A C 1
ATOM 1654 O O . VAL A 1 213 ? 3.168 5.912 4.033 1.00 87.81 213 VAL A O 1
ATOM 1657 N N . ILE A 1 214 ? 1.297 4.665 4.088 1.00 81.31 214 ILE A N 1
ATOM 1658 C CA . ILE A 1 214 ? 0.592 5.508 5.070 1.00 81.31 214 ILE A CA 1
ATOM 1659 C C . ILE A 1 214 ? 1.403 5.595 6.365 1.00 81.31 214 ILE A C 1
ATOM 1661 O O . ILE A 1 214 ? 1.683 6.687 6.849 1.00 81.31 214 ILE A O 1
ATOM 1665 N N . GLU A 1 215 ? 1.844 4.452 6.888 1.00 76.56 215 GLU A N 1
ATOM 1666 C CA . GLU A 1 215 ? 2.637 4.379 8.113 1.00 76.56 215 GLU A CA 1
ATOM 1667 C C . GLU A 1 215 ? 3.980 5.106 7.994 1.00 76.56 215 GLU A C 1
ATOM 1669 O O . GLU A 1 215 ? 4.403 5.778 8.936 1.00 76.56 215 GLU A O 1
ATOM 1674 N N . TYR A 1 216 ? 4.641 5.012 6.840 1.00 81.00 216 TYR A N 1
ATOM 1675 C CA . TYR A 1 216 ? 5.887 5.723 6.589 1.00 81.00 216 TYR A CA 1
ATOM 1676 C C . TYR A 1 216 ? 5.666 7.239 6.561 1.00 81.00 216 TYR A C 1
ATOM 1678 O O . TYR A 1 216 ? 6.411 7.967 7.215 1.00 81.00 216 TYR A O 1
ATOM 1686 N N . ILE A 1 217 ? 4.620 7.718 5.877 1.00 82.31 217 ILE A N 1
ATOM 1687 C CA . ILE A 1 217 ? 4.253 9.144 5.873 1.00 82.31 217 ILE A CA 1
ATOM 1688 C C . ILE A 1 217 ? 3.997 9.630 7.302 1.00 82.31 217 ILE A C 1
ATOM 1690 O O . ILE A 1 217 ? 4.561 10.629 7.742 1.00 82.31 217 ILE A O 1
ATOM 1694 N N . ASP A 1 218 ? 3.192 8.883 8.045 1.00 76.56 218 ASP A N 1
ATOM 1695 C CA . ASP A 1 218 ? 2.751 9.243 9.386 1.00 76.56 218 ASP A CA 1
ATOM 1696 C C . ASP A 1 218 ? 3.889 9.275 10.424 1.00 76.56 218 ASP A C 1
ATOM 1698 O O . ASP A 1 218 ? 3.865 10.098 11.343 1.00 76.56 218 ASP A O 1
ATOM 1702 N N . ASN A 1 219 ? 4.895 8.406 10.282 1.00 73.12 219 ASN A N 1
ATOM 1703 C CA . ASN A 1 219 ? 5.946 8.240 11.290 1.00 73.12 219 ASN A CA 1
ATOM 1704 C C . ASN A 1 219 ? 7.305 8.828 10.898 1.00 73.12 219 ASN A C 1
ATOM 1706 O O . ASN A 1 219 ? 8.063 9.213 11.782 1.00 73.12 219 ASN A O 1
ATOM 1710 N N . GLN A 1 220 ? 7.642 8.850 9.607 1.00 71.12 220 GLN A N 1
ATOM 1711 C CA . GLN A 1 220 ? 9.003 9.130 9.122 1.00 71.12 220 GLN A CA 1
ATOM 1712 C C . GLN A 1 220 ? 9.087 10.389 8.259 1.00 71.12 220 GLN A C 1
ATOM 1714 O O . GLN A 1 220 ? 10.171 10.932 8.073 1.00 71.12 220 GLN A O 1
ATOM 1719 N N . CYS A 1 221 ? 7.955 10.881 7.751 1.00 75.31 221 CYS A N 1
ATOM 1720 C CA . CYS A 1 221 ? 7.914 12.099 6.948 1.00 75.31 221 CYS A CA 1
ATOM 1721 C C . CYS A 1 221 ? 7.576 13.357 7.743 1.00 75.31 221 CYS A C 1
ATOM 1723 O O . CYS A 1 221 ? 7.393 14.408 7.144 1.00 75.31 221 CYS A O 1
ATOM 1725 N N . ASN A 1 222 ? 7.489 13.279 9.070 1.00 62.72 222 ASN A N 1
ATOM 1726 C CA . ASN A 1 222 ? 7.356 14.457 9.912 1.00 62.72 222 ASN A CA 1
ATOM 1727 C C . ASN A 1 222 ? 8.752 14.898 10.357 1.00 62.72 222 ASN A C 1
ATOM 1729 O O . ASN A 1 222 ? 9.351 14.276 11.232 1.00 62.72 222 ASN A O 1
ATOM 1733 N N . THR A 1 223 ? 9.246 16.023 9.836 1.00 55.12 223 THR A N 1
ATOM 1734 C CA . THR A 1 223 ? 10.290 16.815 10.511 1.00 55.12 223 THR A CA 1
ATOM 1735 C C . THR A 1 223 ? 9.650 17.495 11.722 1.00 55.12 223 THR A C 1
ATOM 1737 O O . THR A 1 223 ? 9.440 18.709 11.752 1.00 55.12 223 THR A O 1
ATOM 1740 N N . SER A 1 224 ? 9.183 16.691 12.675 1.00 54.03 224 SER A N 1
ATOM 1741 C CA . SER A 1 224 ? 8.412 17.195 13.796 1.00 54.03 224 SER A CA 1
ATOM 1742 C C . SER A 1 224 ? 9.332 17.873 14.798 1.00 54.03 224 SER A C 1
ATOM 1744 O O . SER A 1 224 ? 10.229 17.245 15.352 1.00 54.03 224 SER A O 1
ATOM 1746 N N . ILE A 1 225 ? 9.054 19.142 15.087 1.00 60.56 225 ILE A N 1
ATOM 1747 C CA . ILE A 1 225 ? 9.617 19.836 16.254 1.00 60.56 225 ILE A CA 1
ATOM 1748 C C . ILE A 1 225 ? 8.994 19.267 17.547 1.00 60.56 225 ILE A C 1
ATOM 1750 O O . ILE A 1 225 ? 9.580 19.350 18.622 1.00 60.56 225 ILE A O 1
ATOM 1754 N N . LEU A 1 226 ? 7.801 18.668 17.451 1.00 76.69 226 LEU A N 1
ATOM 1755 C CA . LEU A 1 226 ? 7.093 18.059 18.573 1.00 76.69 226 LEU A CA 1
ATOM 1756 C C . LEU A 1 226 ? 7.542 16.598 18.778 1.00 76.69 226 LEU A C 1
ATOM 1758 O O . LEU A 1 226 ? 7.535 15.821 17.818 1.00 76.69 226 LEU A O 1
ATOM 1762 N N . PRO A 1 227 ? 7.872 16.162 20.002 1.00 84.31 227 PRO A N 1
ATOM 1763 C CA . PRO A 1 227 ? 8.061 14.744 20.268 1.00 84.31 227 PRO A CA 1
ATOM 1764 C C . PRO A 1 227 ? 6.752 13.972 20.041 1.00 84.31 227 PRO A C 1
ATOM 1766 O O . PRO A 1 227 ? 5.647 14.509 20.159 1.00 84.31 227 PRO A O 1
ATOM 1769 N N . ALA A 1 228 ? 6.861 12.696 19.681 1.00 88.69 228 ALA A N 1
ATOM 1770 C CA . ALA A 1 228 ? 5.704 11.811 19.663 1.00 88.69 228 ALA A CA 1
ATOM 1771 C C . ALA A 1 228 ? 5.260 11.526 21.110 1.00 88.69 228 ALA A C 1
ATOM 1773 O O . ALA A 1 228 ? 6.117 11.305 21.971 1.00 88.69 228 ALA A O 1
ATOM 1774 N N . PRO A 1 229 ? 3.949 11.491 21.408 1.00 93.31 229 PRO A N 1
ATOM 1775 C CA . PRO A 1 229 ? 3.479 10.805 22.602 1.00 93.31 229 PRO A CA 1
ATOM 1776 C C . PRO A 1 229 ? 3.890 9.329 22.529 1.00 93.31 229 PRO A C 1
ATOM 1778 O O . PRO A 1 229 ? 4.102 8.783 21.444 1.00 93.31 229 PRO A O 1
ATOM 1781 N N . TYR A 1 230 ? 4.013 8.672 23.677 1.00 91.56 230 TYR A N 1
ATOM 1782 C CA . TYR A 1 230 ? 4.561 7.316 23.755 1.00 91.56 230 TYR A CA 1
ATOM 1783 C C . TYR A 1 230 ? 3.804 6.446 24.766 1.00 91.56 230 TYR A C 1
ATOM 1785 O O . TYR A 1 230 ? 2.941 6.933 25.495 1.00 91.56 230 TYR A O 1
ATOM 1793 N N . ASN A 1 231 ? 4.109 5.144 24.787 1.00 90.56 231 ASN A N 1
ATOM 1794 C CA . ASN A 1 231 ? 3.493 4.148 25.673 1.00 90.56 231 ASN A CA 1
ATOM 1795 C C . ASN A 1 231 ? 1.958 4.121 25.608 1.00 90.56 231 ASN A C 1
ATOM 1797 O O . ASN A 1 231 ? 1.285 4.068 26.638 1.00 90.56 231 ASN A O 1
ATOM 1801 N N . LEU A 1 232 ? 1.393 4.138 24.397 1.00 95.69 232 LEU A N 1
ATOM 1802 C CA . LEU A 1 232 ? -0.043 3.968 24.233 1.00 95.69 232 LEU A CA 1
ATOM 1803 C C . LEU A 1 232 ? -0.456 2.564 24.689 1.00 95.69 232 LEU A C 1
ATOM 1805 O O . LEU A 1 232 ? -0.024 1.554 24.129 1.00 95.69 232 LEU A O 1
ATOM 1809 N N . THR A 1 233 ? -1.333 2.522 25.683 1.00 89.56 233 THR A N 1
ATOM 1810 C CA . THR A 1 233 ? -1.949 1.318 26.242 1.00 89.56 233 THR A CA 1
ATOM 1811 C C . THR A 1 233 ? -3.463 1.492 26.309 1.00 89.56 233 THR A C 1
ATOM 1813 O O . THR A 1 233 ? -3.986 2.599 26.153 1.00 89.56 233 THR A O 1
ATOM 1816 N N . TYR A 1 234 ? -4.185 0.399 26.544 1.00 93.31 234 TYR A N 1
ATOM 1817 C CA . TYR A 1 234 ? -5.625 0.439 26.763 1.00 93.31 234 TYR A CA 1
ATOM 1818 C C . TYR A 1 234 ? -6.041 -0.476 27.913 1.00 93.31 234 TYR A C 1
ATOM 1820 O O . TYR A 1 234 ? -5.376 -1.468 28.205 1.00 93.31 234 TYR A O 1
ATOM 1828 N N . ALA A 1 235 ? -7.168 -0.145 28.537 1.00 84.50 235 ALA A N 1
ATOM 1829 C CA . ALA A 1 235 ? -7.859 -0.991 29.499 1.00 84.50 235 ALA A CA 1
ATOM 1830 C C . ALA A 1 235 ? -9.352 -1.050 29.159 1.00 84.50 235 ALA A C 1
ATOM 1832 O O . ALA A 1 235 ? -9.952 -0.038 28.786 1.00 84.50 235 ALA A O 1
ATOM 1833 N N . TRP A 1 236 ? -9.961 -2.226 29.294 1.00 84.38 236 TRP A N 1
ATOM 1834 C CA . TRP A 1 236 ? -11.408 -2.374 29.153 1.00 84.38 236 TRP A CA 1
ATOM 1835 C C . TRP A 1 236 ? -12.127 -1.684 30.313 1.00 84.38 236 TRP A C 1
ATOM 1837 O O . TRP A 1 236 ? -11.755 -1.839 31.473 1.00 84.38 236 TRP A O 1
ATOM 1847 N N . THR A 1 237 ? -13.171 -0.926 29.989 1.00 82.31 237 THR A N 1
ATOM 1848 C CA . THR A 1 237 ? -14.062 -0.265 30.962 1.00 82.31 237 THR A CA 1
ATOM 1849 C C . THR A 1 237 ? -15.521 -0.717 30.818 1.00 82.31 237 THR A C 1
ATOM 1851 O O . THR A 1 237 ? -16.391 -0.243 31.545 1.00 82.31 237 THR A O 1
ATOM 1854 N N . GLY A 1 238 ? -15.776 -1.632 29.880 1.00 77.44 238 GLY A N 1
ATOM 1855 C CA . GLY A 1 238 ?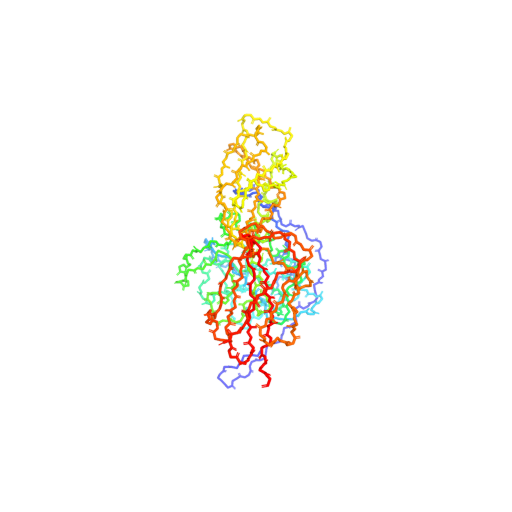 -17.038 -2.304 29.576 1.00 77.44 238 GLY A CA 1
ATOM 1856 C C . GLY A 1 238 ? -16.859 -3.185 28.332 1.00 77.44 238 GLY A C 1
ATOM 1857 O O . GLY A 1 238 ? -15.822 -3.105 27.680 1.00 77.44 238 GLY A O 1
ATOM 1858 N N . GLU A 1 239 ? -17.853 -3.999 27.972 1.00 72.75 239 GLU A N 1
ATOM 1859 C CA . GLU A 1 239 ? -17.773 -4.916 26.811 1.00 72.75 239 GLU A CA 1
ATOM 1860 C C . GLU A 1 239 ? -17.540 -4.193 25.473 1.00 72.75 239 GLU A C 1
ATOM 1862 O O . GLU A 1 239 ? -16.905 -4.718 24.562 1.00 72.75 239 GLU A O 1
ATOM 1867 N N . THR A 1 240 ? -18.025 -2.958 25.373 1.00 81.69 240 THR A N 1
ATOM 1868 C CA . THR A 1 240 ? -17.917 -2.086 24.197 1.00 81.69 240 THR A CA 1
ATOM 1869 C C . THR A 1 240 ? -17.298 -0.733 24.556 1.00 81.69 240 THR A C 1
ATOM 1871 O O . THR A 1 240 ? -17.615 0.295 23.955 1.00 81.69 240 THR A O 1
ATOM 1874 N N . ALA A 1 241 ? -16.442 -0.705 25.582 1.00 88.94 241 ALA A N 1
ATOM 1875 C CA . ALA A 1 241 ? -15.815 0.525 26.046 1.00 88.94 241 ALA A CA 1
ATOM 1876 C C . ALA A 1 241 ? -14.379 0.301 26.520 1.00 88.94 241 ALA A C 1
ATOM 1878 O O . ALA A 1 241 ? -14.107 -0.562 27.356 1.00 88.94 241 ALA A O 1
ATOM 1879 N N . ILE A 1 242 ? -13.463 1.154 26.067 1.00 93.88 242 ILE A N 1
ATOM 1880 C CA . ILE A 1 242 ? -12.057 1.150 26.485 1.00 93.88 242 ILE A CA 1
ATOM 1881 C C . ILE A 1 242 ? -11.628 2.526 26.984 1.00 93.88 242 ILE A C 1
ATOM 1883 O O . ILE A 1 242 ? -12.171 3.553 26.580 1.00 93.88 242 ILE A O 1
ATOM 1887 N N . GLN A 1 243 ? -10.601 2.539 27.824 1.00 96.62 243 GLN A N 1
ATOM 1888 C CA . GLN A 1 243 ? -9.827 3.725 28.151 1.00 96.62 243 GLN A CA 1
ATOM 1889 C C . GLN A 1 243 ? -8.422 3.578 27.574 1.00 96.62 243 GLN A C 1
ATOM 1891 O O . GLN A 1 243 ? -7.704 2.642 27.921 1.00 96.62 243 GLN A O 1
ATOM 1896 N N . LEU A 1 244 ? -8.040 4.509 26.706 1.00 97.75 244 LEU A N 1
ATOM 1897 C CA . LEU A 1 244 ? -6.677 4.683 26.220 1.00 97.75 244 LEU A CA 1
ATOM 1898 C C . LEU A 1 244 ? -5.880 5.520 27.217 1.00 97.75 244 LEU A C 1
ATOM 1900 O O . LEU A 1 244 ? -6.411 6.487 27.764 1.00 97.75 244 LEU A O 1
ATOM 1904 N N . ASN A 1 245 ? -4.607 5.178 27.400 1.00 96.56 245 ASN A N 1
ATOM 1905 C CA . ASN A 1 245 ? -3.663 5.927 28.226 1.00 96.56 245 ASN A CA 1
ATOM 1906 C C . ASN A 1 245 ? -2.325 6.035 27.482 1.00 96.56 245 ASN A C 1
ATOM 1908 O O . ASN A 1 245 ? -1.883 5.052 26.886 1.00 96.56 245 ASN A O 1
ATOM 1912 N N . TRP A 1 246 ? -1.684 7.201 27.515 1.00 97.81 246 TRP A N 1
ATOM 1913 C CA . TRP A 1 246 ? -0.352 7.435 26.939 1.00 97.81 246 TRP A CA 1
ATOM 1914 C C . TRP A 1 246 ? 0.463 8.387 27.822 1.00 97.81 246 TRP A C 1
ATOM 1916 O O . TRP A 1 246 ? -0.040 8.915 28.810 1.00 97.81 246 TRP A O 1
ATOM 1926 N N . SER A 1 247 ? 1.723 8.616 27.465 1.00 96.19 247 SER A N 1
ATOM 1927 C CA . SER A 1 247 ? 2.612 9.569 28.135 1.00 96.19 247 SER A CA 1
ATOM 1928 C C . SER A 1 247 ? 3.073 10.662 27.174 1.00 96.19 247 SER A C 1
ATOM 1930 O O . SER A 1 247 ? 3.178 10.443 25.963 1.00 96.19 247 SER A O 1
ATOM 1932 N N . TYR A 1 248 ? 3.338 11.852 27.718 1.00 94.94 248 TYR A N 1
ATOM 1933 C CA . TYR A 1 248 ? 3.873 12.987 26.973 1.00 94.94 248 TYR A CA 1
ATOM 1934 C C . TYR A 1 248 ? 4.538 14.000 27.908 1.00 94.94 248 TYR A C 1
ATOM 1936 O O . TYR A 1 248 ? 3.921 14.440 28.875 1.00 94.94 248 TYR A O 1
ATOM 1944 N N . ASP A 1 249 ? 5.765 14.410 27.590 1.00 89.50 249 ASP A N 1
ATOM 1945 C CA . ASP A 1 249 ? 6.587 15.203 28.517 1.00 89.50 249 ASP A CA 1
ATOM 1946 C C . ASP A 1 249 ? 6.526 16.718 28.261 1.00 89.50 249 ASP A C 1
ATOM 1948 O O . ASP A 1 249 ? 6.983 17.504 29.085 1.00 89.50 249 ASP A O 1
ATOM 1952 N N . LEU A 1 250 ? 5.957 17.152 27.129 1.00 87.06 250 LEU A N 1
ATOM 1953 C CA . LEU A 1 250 ? 5.950 18.559 26.698 1.00 87.06 250 LEU A CA 1
ATOM 1954 C C . LEU A 1 250 ? 4.539 19.160 26.635 1.00 87.06 250 LEU A C 1
ATOM 1956 O O . LEU A 1 250 ? 4.195 19.855 25.676 1.00 87.06 250 LEU A O 1
ATOM 1960 N N . ALA A 1 251 ? 3.694 18.873 27.627 1.00 87.94 251 ALA A N 1
ATOM 1961 C CA . ALA A 1 251 ? 2.348 19.441 27.693 1.00 87.94 251 ALA A CA 1
ATOM 1962 C C . ALA A 1 251 ? 2.387 20.985 27.699 1.00 87.94 251 ALA A C 1
ATOM 1964 O O . ALA A 1 251 ? 3.109 21.608 28.475 1.00 87.94 251 ALA A O 1
ATOM 1965 N N . SER A 1 252 ? 1.607 21.610 26.817 1.00 87.88 252 SER A N 1
ATOM 1966 C CA . SER A 1 252 ? 1.537 23.061 26.629 1.00 87.88 252 SER A CA 1
ATOM 1967 C C . SER A 1 252 ? 0.174 23.474 26.051 1.00 87.88 252 SER A C 1
ATOM 1969 O O . SER A 1 252 ? -0.373 22.746 25.220 1.00 87.88 252 SER A O 1
ATOM 1971 N N . PRO A 1 253 ? -0.374 24.657 26.396 1.00 86.12 253 PRO A N 1
ATOM 1972 C CA . PRO A 1 253 ? -1.674 25.120 25.891 1.00 86.12 253 PRO A CA 1
ATOM 1973 C C . PRO A 1 253 ? -1.794 25.181 24.360 1.00 86.12 253 PRO A C 1
ATOM 1975 O O . PRO A 1 253 ? -2.893 25.074 23.822 1.00 86.12 253 PRO A O 1
ATOM 1978 N N . ASN A 1 254 ? -0.669 25.334 23.655 1.00 86.56 254 ASN A N 1
ATOM 1979 C CA . ASN A 1 254 ? -0.623 25.423 22.191 1.00 86.56 254 ASN A CA 1
ATOM 1980 C C . ASN A 1 254 ? -0.491 24.055 21.499 1.00 86.56 254 ASN A C 1
ATOM 1982 O O . ASN A 1 254 ? -0.397 23.996 20.272 1.00 86.56 254 ASN A O 1
ATOM 1986 N N . ILE A 1 255 ? -0.444 22.969 22.274 1.00 89.75 255 ILE A N 1
ATOM 1987 C CA . ILE A 1 255 ? -0.323 21.600 21.779 1.00 89.75 255 ILE A CA 1
ATOM 1988 C C . ILE A 1 255 ? -1.587 20.834 22.156 1.00 89.75 255 ILE A C 1
ATOM 1990 O O . ILE A 1 255 ? -2.042 20.864 23.304 1.00 89.75 255 ILE A O 1
ATOM 1994 N N . LYS A 1 256 ? -2.125 20.108 21.182 1.00 94.88 256 LYS A N 1
ATOM 1995 C CA . LYS A 1 256 ? -3.229 19.167 21.351 1.00 94.88 256 LYS A CA 1
ATOM 1996 C C . LYS A 1 256 ? -2.783 17.759 20.978 1.00 94.88 256 LYS A C 1
ATOM 1998 O O . LYS A 1 256 ? -1.785 17.585 20.287 1.00 94.88 256 LYS A O 1
ATOM 2003 N N . PHE A 1 257 ? -3.548 16.758 21.381 1.00 97.12 257 PHE A N 1
ATOM 2004 C CA . PHE A 1 257 ? -3.461 15.408 20.844 1.00 97.12 257 PHE A CA 1
ATOM 2005 C C . PHE A 1 257 ? -4.562 15.181 19.816 1.00 97.12 257 PHE A C 1
ATOM 2007 O O . PHE A 1 257 ? -5.708 15.522 20.088 1.00 97.12 257 PHE A O 1
ATOM 2014 N N . SER A 1 258 ? -4.234 14.571 18.676 1.00 96.19 258 SER A N 1
ATOM 2015 C CA . SER A 1 258 ? -5.225 13.967 17.775 1.00 96.19 258 SER A CA 1
ATOM 2016 C C . SER A 1 258 ? -5.321 12.481 18.100 1.00 96.19 258 SER A C 1
ATOM 2018 O O . SER A 1 258 ? -4.351 11.747 17.894 1.00 96.19 258 SER A O 1
ATOM 2020 N N . VAL A 1 259 ? -6.467 12.046 18.630 1.00 97.75 259 VAL A N 1
ATOM 2021 C CA . VAL A 1 259 ? -6.777 10.630 18.857 1.00 97.75 259 VAL A CA 1
ATOM 2022 C C . VAL A 1 259 ? -7.452 10.089 17.608 1.00 97.75 259 VAL A C 1
ATOM 2024 O O . VAL A 1 259 ? -8.550 10.520 17.250 1.00 97.75 259 VAL A O 1
ATOM 2027 N N . GLU A 1 260 ? -6.808 9.134 16.948 1.00 96.06 260 GLU A N 1
ATOM 2028 C CA . GLU A 1 260 ? -7.282 8.570 15.690 1.00 96.06 260 GLU A CA 1
ATOM 2029 C C . GLU A 1 260 ? -7.558 7.072 15.821 1.00 96.06 260 GLU A C 1
ATOM 2031 O O . GLU A 1 260 ? -6.841 6.343 16.512 1.00 96.06 260 GLU A O 1
ATOM 2036 N N . ARG A 1 261 ? -8.591 6.608 15.114 1.00 95.00 261 ARG A N 1
ATOM 2037 C CA . ARG A 1 261 ? -9.012 5.204 15.095 1.00 95.00 261 ARG A CA 1
ATOM 2038 C C . ARG A 1 261 ? -9.283 4.722 13.675 1.00 95.00 261 ARG A C 1
ATOM 2040 O O . ARG A 1 261 ? -9.949 5.418 12.912 1.00 95.00 261 ARG A O 1
ATOM 2047 N N . SER A 1 262 ? -8.832 3.513 13.359 1.00 88.56 262 SER A N 1
ATOM 2048 C CA . SER A 1 262 ? -9.258 2.727 12.192 1.00 88.56 262 SER A CA 1
ATOM 2049 C C . SER A 1 262 ? -10.046 1.490 12.642 1.00 88.56 262 SER A C 1
ATOM 2051 O O . SER A 1 262 ? -9.902 1.037 13.783 1.00 88.56 262 SER A O 1
ATOM 2053 N N . VAL A 1 263 ? -10.913 0.984 11.760 1.00 88.25 263 VAL A N 1
ATOM 2054 C CA . VAL A 1 263 ? -11.777 -0.178 11.992 1.00 88.25 263 VAL A CA 1
ATOM 2055 C C . VAL A 1 263 ? -11.471 -1.252 10.951 1.00 88.25 263 VAL A C 1
ATOM 2057 O O . VAL A 1 263 ? -11.586 -1.009 9.756 1.00 88.25 263 VAL A O 1
ATOM 2060 N N . GLY A 1 264 ? -11.160 -2.459 11.412 1.00 74.25 264 GLY A N 1
ATOM 2061 C CA . GLY A 1 264 ? -10.659 -3.540 10.572 1.00 74.25 264 GLY A CA 1
ATOM 2062 C C . GLY A 1 264 ? -9.213 -3.305 10.145 1.00 74.25 264 GLY A C 1
ATOM 2063 O O . GLY A 1 264 ? -8.559 -2.359 10.574 1.00 74.25 264 GLY A O 1
ATOM 2064 N N . GLU A 1 265 ? -8.707 -4.171 9.276 1.00 70.19 265 GLU A N 1
ATOM 2065 C CA . GLU A 1 265 ? -7.327 -4.106 8.773 1.00 70.19 265 GLU A CA 1
ATOM 2066 C C . GLU A 1 265 ? -7.159 -3.067 7.652 1.00 70.19 265 GLU A C 1
ATOM 2068 O O . GLU A 1 265 ? -6.229 -3.143 6.852 1.00 70.19 265 GLU A O 1
ATOM 2073 N N . ASP A 1 266 ? -8.081 -2.100 7.569 1.00 62.53 266 ASP A N 1
ATOM 2074 C CA . ASP A 1 266 ? -8.098 -1.111 6.502 1.00 62.53 266 ASP A CA 1
ATOM 2075 C C . ASP A 1 266 ? -7.257 0.138 6.797 1.00 62.53 266 ASP A C 1
ATOM 2077 O O . ASP A 1 266 ? -7.180 1.021 5.949 1.00 62.53 266 ASP A O 1
ATOM 2081 N N . TYR A 1 267 ? -6.711 0.254 8.017 1.00 69.94 267 TYR A N 1
ATOM 2082 C CA . TYR A 1 267 ? -5.928 1.377 8.558 1.00 69.94 267 TYR A CA 1
ATOM 2083 C C . TYR A 1 267 ? -6.408 2.785 8.134 1.00 69.94 267 TYR A C 1
ATOM 2085 O O . TYR A 1 267 ? -5.625 3.736 8.120 1.00 69.94 267 TYR A O 1
ATOM 2093 N N . ARG A 1 268 ? -7.705 2.957 7.826 1.00 76.69 268 ARG A N 1
ATOM 2094 C CA . ARG A 1 268 ? -8.339 4.246 7.511 1.00 76.69 268 ARG A CA 1
ATOM 2095 C C . ARG A 1 268 ? -8.592 5.009 8.796 1.00 76.69 268 ARG A C 1
ATOM 2097 O O . ARG A 1 268 ? -9.707 5.033 9.322 1.00 76.69 268 ARG A O 1
ATOM 2104 N N . TYR A 1 269 ? -7.533 5.606 9.324 1.00 85.62 269 TYR A N 1
ATOM 2105 C CA . TYR A 1 269 ? -7.602 6.377 10.552 1.00 85.62 269 TYR A CA 1
ATOM 2106 C C . TYR A 1 269 ? -8.483 7.612 10.374 1.00 85.62 269 TYR A C 1
ATOM 2108 O O . TYR A 1 269 ? -8.277 8.437 9.486 1.00 85.62 269 TYR A O 1
ATOM 2116 N N . LYS A 1 270 ? -9.476 7.739 11.250 1.00 87.00 270 LYS A N 1
ATOM 2117 C CA . LYS A 1 270 ? -10.297 8.938 11.397 1.00 87.00 270 LYS A CA 1
ATOM 2118 C C . LYS A 1 270 ? -10.002 9.562 12.748 1.00 87.00 270 LYS A C 1
ATOM 2120 O O . LYS A 1 270 ? -9.922 8.844 13.747 1.00 87.00 270 LYS A O 1
ATOM 2125 N N . SER A 1 271 ? -9.878 10.887 12.782 1.00 91.75 271 SER A N 1
ATOM 2126 C CA . SER A 1 271 ? -9.809 11.614 14.049 1.00 91.75 271 SER A CA 1
ATOM 2127 C C . SER A 1 271 ? -11.127 11.430 14.798 1.00 91.75 271 SER A C 1
ATOM 2129 O O . SER A 1 271 ? -12.199 11.741 14.279 1.00 91.75 271 SER A O 1
ATOM 2131 N N . LEU A 1 272 ? -11.042 10.857 15.996 1.00 94.81 272 LEU A N 1
ATOM 2132 C CA . LEU A 1 272 ? -12.164 10.741 16.921 1.00 94.81 272 LEU A CA 1
ATOM 2133 C C . LEU A 1 272 ? -12.311 12.013 17.741 1.00 94.81 272 LEU A C 1
ATOM 2135 O O . LEU A 1 272 ? -13.426 12.474 17.992 1.00 94.81 272 LEU A O 1
ATOM 2139 N N . LYS A 1 273 ? -11.179 12.544 18.207 1.00 96.25 273 LYS A N 1
ATOM 2140 C CA . LYS A 1 273 ? -11.157 13.670 19.127 1.00 96.25 273 LYS A CA 1
ATOM 2141 C C . LYS A 1 273 ? -9.804 14.368 19.115 1.00 96.25 273 LYS A C 1
ATOM 2143 O O . LYS A 1 273 ? -8.764 13.714 19.120 1.00 96.25 273 LYS A O 1
ATOM 2148 N N . GLU A 1 274 ? -9.846 15.694 19.194 1.00 96.69 274 GLU A N 1
ATOM 2149 C CA . GLU A 1 274 ? -8.711 16.488 19.649 1.00 96.69 274 GLU A CA 1
ATOM 2150 C C . GLU A 1 274 ? -8.840 16.789 21.143 1.00 96.69 274 GLU A C 1
ATOM 2152 O O . GLU A 1 274 ? -9.906 17.222 21.598 1.00 96.69 274 GLU A O 1
ATOM 2157 N N . LEU A 1 275 ? -7.758 16.584 21.891 1.00 97.12 275 LEU A N 1
ATOM 2158 C CA . LEU A 1 275 ? -7.683 16.821 23.335 1.00 97.12 275 LEU A CA 1
ATOM 2159 C C . LEU A 1 275 ? -6.563 17.816 23.655 1.00 97.12 275 LEU A C 1
ATOM 2161 O O . LEU A 1 275 ? -5.566 17.845 22.933 1.00 97.12 275 LEU A O 1
ATOM 2165 N N . PRO A 1 276 ? -6.671 18.630 24.717 1.00 96.50 276 PRO A N 1
ATOM 2166 C CA . PRO A 1 276 ? -5.536 19.403 25.215 1.00 96.50 276 PRO A CA 1
ATOM 2167 C C . PRO A 1 276 ? -4.354 18.486 25.558 1.00 96.50 276 PRO A C 1
ATOM 2169 O O . PRO A 1 276 ? -4.554 17.380 26.053 1.00 96.50 276 PRO A O 1
ATOM 2172 N N . SER A 1 277 ? -3.113 18.945 25.371 1.00 94.12 277 SER A N 1
ATOM 2173 C CA . SER A 1 277 ? -1.930 18.127 25.701 1.00 94.12 277 SER A CA 1
ATOM 2174 C C . SER A 1 277 ? -1.735 17.837 27.199 1.00 94.12 277 SER A C 1
ATOM 2176 O O . SER A 1 277 ? -0.875 17.036 27.556 1.00 94.12 277 SER A O 1
ATOM 2178 N N . SER A 1 278 ? -2.538 18.453 28.073 1.00 93.06 278 SER A N 1
ATOM 2179 C CA . SER A 1 278 ? -2.630 18.111 29.498 1.00 93.06 278 SER A CA 1
ATOM 2180 C C . SER A 1 278 ? -3.454 16.848 29.775 1.00 93.06 278 SER A C 1
ATOM 2182 O O . SER A 1 278 ? -3.424 16.346 30.895 1.00 93.06 278 SER A O 1
ATOM 2184 N N . GLU A 1 279 ? -4.212 16.341 28.798 1.00 96.81 279 GLU A N 1
ATOM 2185 C CA . GLU A 1 279 ? -5.034 15.138 28.937 1.00 96.81 279 GLU A CA 1
ATOM 2186 C C . GLU A 1 279 ? -4.349 13.949 28.265 1.00 96.81 279 GLU A C 1
ATOM 2188 O O . GLU A 1 279 ? -4.243 13.888 27.044 1.00 96.81 279 GLU A O 1
ATOM 2193 N N . THR A 1 280 ? -3.898 12.982 29.060 1.00 97.31 280 THR A N 1
ATOM 2194 C CA . THR A 1 280 ? -3.183 11.790 28.576 1.00 97.31 280 THR A CA 1
ATOM 2195 C C . THR A 1 280 ? -4.035 10.519 28.583 1.00 97.31 280 THR A C 1
ATOM 2197 O O . THR A 1 280 ? -3.518 9.399 28.540 1.00 97.31 280 THR A O 1
ATOM 2200 N N . THR A 1 281 ? -5.359 10.683 28.651 1.00 97.44 281 THR A N 1
ATOM 2201 C CA . THR A 1 281 ? -6.320 9.577 28.633 1.00 97.44 281 THR A CA 1
ATOM 2202 C C . THR A 1 281 ? -7.507 9.899 27.732 1.00 97.44 281 THR A C 1
ATOM 2204 O O . THR A 1 281 ? -7.884 11.059 27.581 1.00 97.44 281 THR A O 1
ATOM 2207 N N . PHE A 1 282 ? -8.112 8.875 27.128 1.00 98.19 282 PHE A N 1
ATOM 2208 C CA . PHE A 1 282 ? -9.324 9.021 26.318 1.00 98.19 282 PHE A CA 1
ATOM 2209 C C . PHE A 1 282 ? -10.214 7.787 26.443 1.00 98.19 282 PHE A C 1
ATOM 2211 O O . PHE A 1 282 ? -9.755 6.667 26.222 1.00 98.19 282 PHE A O 1
ATOM 2218 N N . LYS A 1 283 ? -11.497 7.984 26.763 1.00 97.38 283 LYS A N 1
ATOM 2219 C CA . LYS A 1 283 ? -12.486 6.902 26.808 1.00 97.38 283 LYS A CA 1
ATOM 2220 C C . LYS A 1 283 ? -13.237 6.814 25.484 1.00 97.38 283 LYS A C 1
ATOM 2222 O O . LYS A 1 283 ? -13.909 7.768 25.095 1.00 97.38 283 LYS A O 1
ATOM 2227 N N . ASP A 1 284 ? -13.174 5.656 24.835 1.00 96.81 284 ASP A N 1
ATOM 2228 C CA . ASP A 1 284 ? -13.973 5.350 23.650 1.00 96.81 284 ASP A CA 1
ATOM 2229 C C . ASP A 1 284 ? -15.090 4.363 24.013 1.00 96.81 284 ASP A C 1
ATOM 2231 O O . ASP A 1 284 ? -14.821 3.210 24.344 1.00 96.81 284 ASP A O 1
ATOM 2235 N N . ASN A 1 285 ? -16.340 4.831 23.949 1.00 93.94 285 ASN A N 1
ATOM 2236 C CA . ASN A 1 285 ? -17.556 4.044 24.207 1.00 93.94 285 ASN A CA 1
ATOM 2237 C C . ASN A 1 285 ? -18.278 3.630 22.914 1.00 93.94 285 ASN A C 1
ATOM 2239 O O . ASN A 1 285 ? -19.456 3.285 22.948 1.00 93.94 285 ASN A O 1
ATOM 2243 N N . THR A 1 286 ? -17.624 3.779 21.761 1.00 93.19 286 THR A N 1
ATOM 2244 C CA . THR A 1 286 ? -18.248 3.620 20.438 1.00 93.19 286 THR A CA 1
ATOM 2245 C C . THR A 1 286 ? -17.703 2.422 19.665 1.00 93.19 286 THR A C 1
ATOM 2247 O O . THR A 1 286 ? -17.917 2.317 18.457 1.00 93.19 286 THR A O 1
ATOM 2250 N N . ILE A 1 287 ? -16.960 1.537 20.334 1.00 89.75 287 ILE A N 1
ATOM 2251 C CA . ILE A 1 287 ? -16.511 0.279 19.739 1.00 89.75 287 ILE A CA 1
ATOM 2252 C C . ILE A 1 287 ? -17.656 -0.736 19.754 1.00 89.75 287 ILE A C 1
ATOM 2254 O O . ILE A 1 287 ? -18.491 -0.736 20.646 1.00 89.75 287 ILE A O 1
ATOM 2258 N N . GLU A 1 288 ? -17.715 -1.595 18.752 1.00 86.25 288 GLU A N 1
ATOM 2259 C CA . GLU A 1 288 ? -18.759 -2.598 18.560 1.00 86.25 288 GLU A CA 1
ATOM 2260 C C . GLU A 1 288 ? -18.122 -3.982 18.570 1.00 86.25 288 GLU A C 1
ATOM 2262 O O . GLU A 1 288 ? -16.959 -4.114 18.199 1.00 86.25 288 GLU A O 1
ATOM 2267 N N . ALA A 1 289 ? -18.889 -5.006 18.946 1.00 78.06 289 ALA A N 1
ATOM 2268 C CA . ALA A 1 289 ? -18.425 -6.387 18.928 1.00 78.06 289 ALA A CA 1
ATOM 2269 C C . ALA A 1 289 ? -18.057 -6.877 17.514 1.00 78.06 289 ALA A C 1
ATO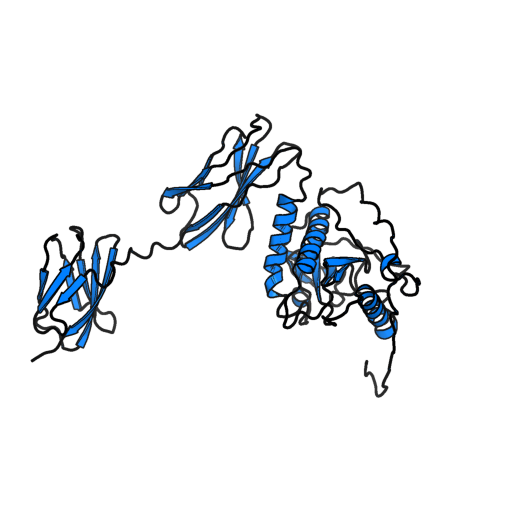M 2271 O O . ALA A 1 289 ? -18.576 -6.404 16.501 1.00 78.06 289 ALA A O 1
ATOM 2272 N N . ASN A 1 290 ? -17.206 -7.899 17.469 1.00 76.31 290 ASN A N 1
ATOM 2273 C CA . ASN A 1 290 ? -16.697 -8.573 16.277 1.00 76.31 290 ASN A CA 1
ATOM 2274 C C . ASN A 1 290 ? -15.913 -7.664 15.312 1.00 76.31 290 ASN A C 1
ATOM 2276 O O . ASN A 1 290 ? -15.992 -7.804 14.090 1.00 76.31 290 ASN A O 1
ATOM 2280 N N . LYS A 1 291 ? -15.160 -6.709 15.858 1.00 81.62 291 LYS A N 1
ATOM 2281 C CA . LYS A 1 291 ? -14.309 -5.787 15.101 1.00 81.62 291 LYS A CA 1
ATOM 2282 C C . LYS A 1 291 ? -12.912 -5.680 15.701 1.00 81.62 291 LYS A C 1
ATOM 2284 O O . LYS A 1 291 ? -12.713 -5.750 16.915 1.00 81.62 291 LYS A O 1
ATOM 2289 N N . ILE A 1 292 ? -11.938 -5.451 14.830 1.00 81.56 292 ILE A N 1
ATOM 2290 C CA . ILE A 1 292 ? -10.590 -5.059 15.234 1.00 81.56 292 ILE A CA 1
ATOM 2291 C C . ILE A 1 292 ? -10.503 -3.541 15.118 1.00 81.56 292 ILE A C 1
ATOM 2293 O O . ILE A 1 292 ? -10.927 -2.971 14.115 1.00 81.56 292 ILE A O 1
ATOM 2297 N N . TYR A 1 293 ? -9.974 -2.886 16.139 1.00 87.75 293 TYR A N 1
ATOM 2298 C CA . TYR A 1 293 ? -9.731 -1.454 16.149 1.00 87.75 293 TYR A CA 1
ATOM 2299 C C . TYR A 1 293 ? -8.250 -1.184 16.343 1.00 87.75 293 TYR A C 1
ATOM 2301 O O . TYR A 1 293 ? -7.599 -1.799 17.189 1.00 87.75 293 TYR A O 1
ATOM 2309 N N . TYR A 1 294 ? -7.745 -0.213 15.594 1.00 88.19 294 TYR A N 1
ATOM 2310 C CA . TYR A 1 294 ? -6.388 0.286 15.743 1.00 88.19 294 TYR A CA 1
ATOM 2311 C C . TYR A 1 294 ? -6.459 1.736 16.188 1.00 88.19 294 TYR A C 1
ATOM 2313 O O . TYR A 1 294 ? -7.085 2.552 15.512 1.00 88.19 294 TYR A O 1
ATOM 2321 N N . TYR A 1 295 ? -5.791 2.063 17.289 1.00 93.62 295 TYR A N 1
ATOM 2322 C CA . TYR A 1 295 ? -5.677 3.432 17.781 1.00 93.62 295 TYR A CA 1
ATOM 2323 C C . TYR A 1 295 ? -4.251 3.920 17.683 1.00 93.62 295 TYR A C 1
ATOM 2325 O O . TYR A 1 295 ? -3.301 3.155 17.864 1.00 93.62 295 TYR A O 1
ATOM 2333 N N . ARG A 1 296 ? -4.131 5.215 17.426 1.00 95.38 296 ARG A N 1
ATOM 2334 C CA . ARG A 1 296 ? -2.879 5.954 17.478 1.00 95.38 296 ARG A CA 1
ATOM 2335 C C . ARG A 1 296 ? -3.159 7.386 17.904 1.00 95.38 296 ARG A C 1
ATOM 2337 O O . ARG A 1 296 ? -4.222 7.939 17.629 1.00 95.38 296 ARG A O 1
ATOM 2344 N N . ILE A 1 297 ? -2.186 7.975 18.573 1.00 96.31 297 ILE A N 1
ATOM 2345 C CA . ILE A 1 297 ? -2.208 9.362 19.028 1.00 96.31 297 ILE A CA 1
ATOM 2346 C C . ILE A 1 297 ? -0.945 10.052 18.532 1.00 96.31 297 ILE A C 1
ATOM 2348 O O . ILE A 1 297 ? 0.133 9.462 18.600 1.00 96.31 297 ILE A O 1
ATOM 2352 N N . ARG A 1 298 ? -1.081 11.298 18.079 1.00 93.38 298 ARG A N 1
ATOM 2353 C CA . ARG A 1 298 ? 0.029 12.228 17.827 1.00 93.38 298 ARG A CA 1
ATOM 2354 C C . ARG A 1 298 ? -0.232 13.568 18.501 1.00 93.38 298 ARG A C 1
ATOM 2356 O O . ARG A 1 298 ? -1.388 13.918 18.748 1.00 93.38 298 ARG A O 1
ATOM 2363 N N . ALA A 1 299 ? 0.828 14.323 18.759 1.00 92.38 299 ALA A N 1
ATOM 2364 C CA . ALA A 1 299 ? 0.735 15.717 19.171 1.00 92.38 299 ALA A CA 1
ATOM 2365 C C . ALA A 1 299 ? 0.613 16.618 17.933 1.00 92.38 299 ALA A C 1
ATOM 2367 O O . ALA A 1 299 ? 1.246 16.366 16.911 1.00 92.38 299 ALA A O 1
ATOM 2368 N N . ILE A 1 300 ? -0.197 17.667 18.018 1.00 89.62 300 ILE A N 1
ATOM 2369 C CA . ILE A 1 300 ? -0.417 18.649 16.954 1.00 89.62 300 ILE A CA 1
ATOM 2370 C C . ILE A 1 300 ? -0.340 20.067 17.527 1.00 89.62 300 ILE A C 1
ATOM 2372 O O . ILE A 1 300 ? -0.738 20.316 18.666 1.00 89.62 300 ILE A O 1
ATOM 2376 N N . SER A 1 301 ? 0.149 21.002 16.723 1.00 84.81 301 SER A N 1
ATOM 2377 C CA . SER A 1 301 ? 0.074 22.447 16.942 1.00 84.81 301 SER A CA 1
ATOM 2378 C C . SER A 1 301 ? -0.548 23.119 15.713 1.00 84.81 301 SER A C 1
ATOM 2380 O O . SER A 1 301 ? -0.954 22.451 14.763 1.00 84.81 301 SER A O 1
ATOM 2382 N N . SER A 1 302 ? -0.613 24.452 15.694 1.00 79.00 302 SER A N 1
ATOM 2383 C CA . SER A 1 302 ? -1.091 25.204 14.524 1.00 79.00 302 SER A CA 1
ATOM 2384 C C . SER A 1 302 ? -0.223 25.035 13.273 1.00 79.00 302 SER A C 1
ATOM 2386 O O . SER A 1 302 ? -0.674 25.361 12.180 1.00 79.00 302 SER A O 1
ATOM 2388 N N . SER A 1 303 ? 1.029 24.595 13.426 1.00 73.38 303 SER A N 1
ATOM 2389 C CA . SER A 1 303 ? 2.023 24.567 12.346 1.00 73.38 303 SER A CA 1
ATOM 2390 C C . SER A 1 303 ? 2.782 23.248 12.218 1.00 73.38 303 SER A C 1
ATOM 2392 O O . SER A 1 303 ? 3.590 23.109 11.303 1.00 73.38 303 SER A O 1
ATOM 2394 N N . SER A 1 304 ? 2.576 22.286 13.120 1.00 76.88 304 SER A N 1
ATOM 2395 C CA . SER A 1 304 ? 3.335 21.035 13.126 1.00 76.88 304 SER A CA 1
ATOM 2396 C C . SER A 1 304 ? 2.535 19.885 13.727 1.00 76.88 304 SER A C 1
ATOM 2398 O O . SER A 1 304 ? 1.590 20.090 14.488 1.00 76.88 304 SER A O 1
ATOM 2400 N N . ALA A 1 305 ? 2.940 18.665 13.398 1.00 84.12 305 ALA A N 1
ATOM 2401 C CA . ALA A 1 305 ? 2.414 17.437 13.961 1.00 84.12 305 ALA A CA 1
ATOM 2402 C C . ALA A 1 305 ? 3.572 16.476 14.234 1.00 84.12 305 ALA A C 1
ATOM 2404 O O . ALA A 1 305 ? 4.497 16.380 13.425 1.00 84.12 305 ALA A O 1
ATOM 2405 N N . SER A 1 306 ? 3.508 15.763 15.356 1.00 84.44 306 SER A N 1
ATOM 2406 C CA . SER A 1 306 ? 4.462 14.705 15.661 1.00 84.44 306 SER A CA 1
ATOM 2407 C C . SER A 1 306 ? 4.163 13.404 14.944 1.00 84.44 306 SER A C 1
ATOM 2409 O O . SER A 1 306 ? 3.067 13.187 14.420 1.00 84.44 306 SER A O 1
ATOM 2411 N N . ALA A 1 307 ? 5.175 12.533 14.922 1.00 83.31 307 ALA A N 1
ATOM 2412 C CA . ALA A 1 307 ? 4.962 11.119 14.666 1.00 83.31 307 ALA A CA 1
ATOM 2413 C C . ALA A 1 307 ? 3.972 10.539 15.691 1.00 83.31 307 ALA A C 1
ATOM 2415 O O . ALA A 1 307 ? 3.737 11.106 16.764 1.00 83.31 307 ALA A O 1
ATOM 2416 N N . TYR A 1 308 ? 3.379 9.400 15.355 1.00 87.31 308 TYR A N 1
ATOM 2417 C CA . TYR A 1 308 ? 2.416 8.758 16.236 1.00 87.31 308 TYR A CA 1
ATOM 2418 C C . TYR A 1 308 ? 3.099 7.914 17.318 1.00 87.31 308 TYR A C 1
ATOM 2420 O O . TYR A 1 308 ? 4.233 7.457 17.183 1.00 87.31 308 TYR A O 1
ATOM 2428 N N . THR A 1 309 ? 2.344 7.675 18.384 1.00 87.75 309 THR A N 1
ATOM 2429 C CA . THR A 1 309 ? 2.540 6.583 19.352 1.00 87.75 309 THR A CA 1
ATOM 2430 C C . THR A 1 309 ? 2.642 5.210 18.673 1.00 87.75 309 THR A C 1
ATOM 2432 O O . THR A 1 309 ? 2.242 5.021 17.520 1.00 87.75 309 THR A O 1
ATOM 2435 N N . ASN A 1 310 ? 3.082 4.199 19.433 1.00 82.56 310 ASN A N 1
ATOM 2436 C CA . ASN A 1 310 ? 2.789 2.805 19.097 1.00 82.56 310 ASN A CA 1
ATOM 2437 C C . ASN A 1 310 ? 1.271 2.598 18.931 1.00 82.56 310 ASN A C 1
ATOM 2439 O O . ASN A 1 310 ? 0.466 3.290 19.550 1.00 82.56 310 ASN A O 1
ATOM 2443 N N . LYS A 1 311 ? 0.866 1.612 18.128 1.00 87.12 311 LYS A N 1
ATOM 2444 C CA . LYS A 1 311 ? -0.556 1.299 17.942 1.00 87.12 311 LYS A CA 1
ATOM 2445 C C . LYS A 1 311 ? -1.093 0.509 19.135 1.00 87.12 311 LYS A C 1
ATOM 2447 O O . LYS A 1 311 ? -0.464 -0.454 19.572 1.00 87.12 311 LYS A O 1
ATOM 2452 N N . ALA A 1 312 ? -2.287 0.862 19.602 1.00 86.00 312 ALA A N 1
ATOM 2453 C CA . ALA A 1 312 ? -3.098 -0.023 20.434 1.00 86.00 312 ALA A CA 1
ATOM 2454 C C . ALA A 1 312 ? -4.047 -0.813 19.529 1.00 86.00 312 ALA A C 1
ATOM 2456 O O . ALA A 1 312 ? -4.811 -0.221 18.765 1.00 86.00 312 ALA A O 1
ATOM 2457 N N . ILE A 1 313 ? -3.975 -2.142 19.611 1.00 86.31 313 ILE A N 1
ATOM 2458 C CA . ILE A 1 313 ? -4.807 -3.063 18.832 1.00 86.31 313 ILE A CA 1
ATOM 2459 C C . ILE A 1 313 ? -5.839 -3.676 19.774 1.00 86.31 313 ILE A C 1
ATOM 2461 O O . ILE A 1 313 ? -5.480 -4.382 20.719 1.00 86.31 313 ILE A O 1
ATOM 2465 N N . ILE A 1 314 ? -7.113 -3.398 19.517 1.00 86.44 314 ILE A N 1
ATOM 2466 C CA . ILE A 1 314 ? -8.237 -3.928 20.286 1.00 86.44 314 ILE A CA 1
ATOM 2467 C C . ILE A 1 314 ? -8.984 -4.916 19.405 1.00 86.44 314 ILE A C 1
ATOM 2469 O O . ILE A 1 314 ? -9.488 -4.547 18.347 1.00 86.44 314 ILE A O 1
ATOM 2473 N N . ASN A 1 315 ? -9.093 -6.160 19.860 1.00 81.19 315 ASN A N 1
ATOM 2474 C CA . ASN A 1 315 ? -9.955 -7.156 19.243 1.00 81.19 315 ASN A CA 1
ATOM 2475 C C . ASN A 1 315 ? -11.206 -7.325 20.108 1.00 81.19 315 ASN A C 1
ATOM 2477 O O . ASN A 1 315 ? -11.138 -7.864 21.212 1.00 81.19 315 ASN A O 1
ATOM 2481 N N . THR A 1 316 ? -12.342 -6.842 19.615 1.00 74.00 316 THR A N 1
ATOM 2482 C CA . THR A 1 316 ? -13.648 -7.069 20.244 1.00 74.00 316 THR A CA 1
ATOM 2483 C C . THR A 1 316 ? -14.166 -8.441 19.805 1.00 74.00 316 THR A C 1
ATOM 2485 O O . THR A 1 316 ? -15.089 -8.551 19.006 1.00 74.00 316 THR A O 1
ATOM 2488 N N . ALA A 1 317 ? -13.535 -9.528 20.250 1.00 56.28 317 ALA A N 1
ATOM 2489 C CA . ALA A 1 317 ? -14.043 -10.864 19.939 1.00 56.28 317 ALA A CA 1
ATOM 2490 C C . ALA A 1 317 ? -15.484 -11.016 20.462 1.00 56.28 317 ALA A C 1
ATOM 2492 O O . ALA A 1 317 ? -15.836 -10.456 21.501 1.00 56.28 317 ALA A O 1
ATOM 2493 N N . VAL A 1 318 ? -16.318 -11.783 19.752 1.00 48.75 318 VAL A N 1
ATOM 2494 C CA . VAL A 1 318 ? -17.593 -12.249 20.311 1.00 48.75 318 VAL A CA 1
ATOM 2495 C C . VAL A 1 318 ? -17.255 -12.979 21.606 1.00 48.75 318 VAL A C 1
ATOM 2497 O O . VAL A 1 318 ? -16.477 -13.936 21.581 1.00 48.75 318 VAL A O 1
ATOM 2500 N N . SER A 1 319 ? -17.834 -12.557 22.729 1.00 45.06 319 SER A N 1
ATOM 2501 C CA . SER A 1 319 ? -17.984 -13.441 23.875 1.00 45.06 319 SER A CA 1
ATOM 2502 C C . SER A 1 319 ? -18.840 -14.612 23.397 1.00 45.06 319 SER A C 1
ATOM 2504 O O . SER A 1 319 ? -20.068 -14.585 23.415 1.00 45.06 319 SER A O 1
ATOM 2506 N N . SER A 1 320 ? -18.200 -15.665 22.884 1.00 42.97 320 SER A N 1
ATOM 2507 C CA . SER A 1 320 ? -18.834 -16.973 22.907 1.00 42.97 320 SER A CA 1
ATOM 2508 C C . SER A 1 320 ? -19.259 -17.162 24.355 1.00 42.97 320 SER A C 1
ATOM 2510 O O . SER A 1 320 ? -18.393 -17.071 25.228 1.00 42.97 320 SER A O 1
ATOM 2512 N N . SER A 1 321 ? -20.560 -17.350 24.603 1.00 48.66 321 SER A N 1
ATOM 2513 C CA . SER A 1 321 ? -21.091 -17.775 25.904 1.00 48.66 321 SER A CA 1
ATOM 2514 C C . SER A 1 321 ? -20.054 -18.670 26.571 1.00 48.66 321 SER A C 1
ATOM 2516 O O . SER A 1 321 ? -19.644 -19.650 25.936 1.00 48.66 321 SER A O 1
ATOM 2518 N N . SER A 1 322 ? -19.556 -18.297 27.746 1.00 59.00 322 SER A N 1
ATOM 2519 C CA . SER A 1 322 ? -18.415 -18.960 28.376 1.00 59.00 322 SER A CA 1
ATOM 2520 C C . SER A 1 322 ? -18.699 -20.463 28.440 1.00 59.00 322 SER A C 1
ATOM 2522 O O . SER A 1 322 ? -19.612 -20.917 29.134 1.00 59.00 322 SER A O 1
ATOM 2524 N N . GLN A 1 323 ? -18.016 -21.253 27.605 1.00 66.88 323 GLN A N 1
ATOM 2525 C CA . GLN A 1 323 ? -18.305 -22.679 27.546 1.00 66.88 323 GLN A CA 1
ATOM 2526 C C . GLN A 1 323 ? -17.817 -23.323 28.839 1.00 66.88 323 GLN A C 1
ATOM 2528 O O . GLN A 1 323 ? -16.690 -23.096 29.270 1.00 66.88 323 GLN A O 1
ATOM 2533 N N . ILE A 1 324 ? -18.679 -24.114 29.468 1.00 69.94 324 ILE A N 1
ATOM 2534 C CA . ILE A 1 324 ? -18.271 -24.986 30.567 1.00 69.94 324 ILE A CA 1
ATOM 2535 C C . ILE A 1 324 ? -17.522 -26.152 29.927 1.00 69.94 324 ILE A C 1
ATOM 2537 O O . ILE A 1 324 ? -18.066 -26.804 29.031 1.00 69.94 324 ILE A O 1
ATOM 2541 N N . GLU A 1 325 ? -16.295 -26.418 30.376 1.00 70.56 325 GLU A N 1
ATOM 2542 C CA . GLU A 1 325 ? -15.508 -27.549 29.884 1.00 70.56 325 GLU A CA 1
ATOM 2543 C C . GLU A 1 325 ? -16.292 -28.861 30.005 1.00 70.56 325 GLU A C 1
ATOM 2545 O O . GLU A 1 325 ? -16.944 -29.137 31.016 1.00 70.56 325 GLU A O 1
ATOM 2550 N N . SER A 1 326 ? -16.229 -29.686 28.957 1.00 64.88 326 SER A N 1
ATOM 2551 C CA . SER A 1 326 ? -17.053 -30.891 28.832 1.00 64.88 326 SER A CA 1
ATOM 2552 C C . SER A 1 326 ? -16.824 -31.910 29.954 1.00 64.88 326 SER A C 1
ATOM 2554 O O . SER A 1 326 ? -17.722 -32.696 30.230 1.00 64.88 326 SER A O 1
ATOM 2556 N N . SER A 1 327 ? -15.649 -31.889 30.590 1.00 71.06 327 SER A N 1
ATOM 2557 C CA . SER A 1 327 ? -15.240 -32.758 31.701 1.00 71.06 327 SER A CA 1
ATOM 2558 C C . SER A 1 327 ? -15.847 -32.377 33.052 1.00 71.06 327 SER A C 1
ATOM 2560 O O . SER A 1 327 ? -15.958 -33.240 33.915 1.00 71.06 327 SER A O 1
ATOM 2562 N N . LEU A 1 328 ? -16.251 -31.118 33.244 1.00 77.31 328 LEU A N 1
ATOM 2563 C CA . LEU A 1 328 ? -16.719 -30.609 34.541 1.00 77.31 328 LEU A CA 1
ATOM 2564 C C . LEU A 1 328 ? -18.187 -30.942 34.825 1.00 77.31 328 LEU A C 1
ATOM 2566 O O . LEU A 1 328 ? -18.645 -30.780 35.954 1.00 77.31 328 LEU A O 1
ATOM 2570 N N . VAL A 1 329 ? -18.932 -31.387 33.810 1.00 82.31 329 VAL A N 1
ATOM 2571 C CA . VAL A 1 329 ? -20.313 -31.855 33.946 1.00 82.31 329 VAL A CA 1
ATOM 2572 C C . VAL A 1 329 ? -20.447 -33.221 33.289 1.00 82.31 329 VAL A C 1
ATOM 2574 O O . VAL A 1 329 ? -20.110 -33.397 32.120 1.00 82.31 329 VAL A O 1
ATOM 2577 N N . ILE A 1 330 ? -20.974 -34.189 34.034 1.00 82.69 330 ILE A N 1
ATOM 2578 C CA . ILE A 1 330 ? -21.094 -35.582 33.597 1.00 82.69 330 ILE A CA 1
ATOM 2579 C C . ILE A 1 330 ? -22.560 -36.009 33.662 1.00 82.69 330 ILE A C 1
ATOM 2581 O O . ILE A 1 330 ? -23.247 -35.774 34.656 1.00 82.69 330 ILE A O 1
ATOM 2585 N N . LEU A 1 331 ? -23.034 -36.672 32.605 1.00 86.38 331 LEU A N 1
ATOM 2586 C CA . LEU A 1 331 ? -24.341 -37.331 32.571 1.00 86.38 331 LEU A CA 1
ATOM 2587 C C . LEU A 1 331 ? -24.143 -38.825 32.798 1.00 86.38 331 LEU A C 1
ATOM 2589 O O . LEU A 1 331 ? -23.464 -39.481 32.007 1.00 86.38 331 LEU A O 1
ATOM 2593 N N . TYR A 1 332 ? -24.745 -39.365 33.854 1.00 85.44 332 TYR A N 1
ATOM 2594 C CA . TYR A 1 332 ? -24.624 -40.784 34.173 1.00 85.44 332 TYR A CA 1
ATOM 2595 C C . TYR A 1 332 ? -25.958 -41.384 34.646 1.00 85.44 332 TYR A C 1
ATOM 2597 O O . TYR A 1 332 ? -26.640 -40.763 35.458 1.00 85.44 332 TYR A O 1
ATOM 2605 N N . PRO A 1 333 ? -26.336 -42.598 34.205 1.00 83.00 333 PRO A N 1
ATOM 2606 C CA . PRO A 1 333 ? -25.628 -43.433 33.232 1.00 83.00 333 PRO A CA 1
ATOM 2607 C C . PRO A 1 333 ? -25.788 -42.918 31.792 1.00 83.00 333 PRO A C 1
ATOM 2609 O O . PRO A 1 333 ? -26.806 -42.335 31.444 1.00 83.00 333 PRO A O 1
ATOM 2612 N N . ASN A 1 334 ? -24.776 -43.138 30.953 1.00 83.44 334 ASN A N 1
ATOM 2613 C CA . ASN A 1 334 ? -24.831 -42.899 29.510 1.00 83.44 334 ASN A CA 1
ATOM 2614 C C . ASN A 1 334 ? -24.106 -44.066 28.809 1.00 83.44 334 ASN A C 1
ATOM 2616 O O . ASN A 1 334 ? -22.877 -44.120 28.899 1.00 83.44 334 ASN A O 1
ATOM 2620 N N . PRO A 1 335 ? -24.812 -45.030 28.181 1.00 88.38 335 PRO A N 1
ATOM 2621 C CA . PRO A 1 335 ? -26.226 -44.985 27.784 1.00 88.38 335 PRO A CA 1
ATOM 2622 C C . PRO A 1 335 ? -27.227 -44.958 28.950 1.00 88.38 335 PRO A C 1
ATOM 2624 O O . PRO A 1 335 ? -27.021 -45.603 29.978 1.00 88.38 335 PRO A O 1
ATOM 2627 N N . ALA A 1 336 ? -28.313 -44.207 28.778 1.00 90.12 336 ALA A N 1
ATOM 2628 C CA . ALA A 1 336 ? -29.389 -44.032 29.747 1.00 90.12 336 ALA A CA 1
ATOM 2629 C C . ALA A 1 336 ? -30.630 -44.858 29.387 1.00 90.12 336 ALA A C 1
ATOM 2631 O O . ALA A 1 336 ? -30.872 -45.138 28.216 1.00 90.12 336 ALA A O 1
ATOM 2632 N N . LYS A 1 337 ? -31.437 -45.197 30.399 1.00 88.88 337 LYS A N 1
ATOM 2633 C CA . LYS A 1 337 ? -32.748 -45.852 30.234 1.00 88.88 337 LYS A CA 1
ATOM 2634 C C . LYS A 1 337 ? -33.869 -44.898 30.651 1.00 88.88 337 LYS A C 1
ATOM 2636 O O . LYS A 1 337 ? -34.199 -43.970 29.926 1.00 88.88 337 LYS A O 1
ATOM 2641 N N . ASP A 1 338 ? -34.379 -45.052 31.871 1.00 89.06 338 ASP A N 1
ATOM 2642 C CA . ASP A 1 338 ? -35.497 -44.251 32.386 1.00 89.06 338 ASP A CA 1
ATOM 2643 C C . ASP A 1 338 ? -35.079 -42.940 33.064 1.00 89.06 338 ASP A C 1
ATOM 2645 O O . ASP A 1 338 ? -35.931 -42.098 33.355 1.00 89.06 338 ASP A O 1
ATOM 2649 N N . GLN A 1 339 ? -33.790 -42.770 33.367 1.00 91.75 339 GLN A N 1
ATOM 2650 C CA . GLN A 1 339 ? -33.266 -41.601 34.072 1.00 91.75 339 GLN A CA 1
ATOM 2651 C C . GLN A 1 339 ? -31.768 -41.393 33.827 1.00 91.75 339 GLN A C 1
ATOM 2653 O O . GLN A 1 339 ? -31.036 -42.348 33.560 1.00 91.75 339 GLN A O 1
ATOM 2658 N N . ILE A 1 340 ? -31.324 -40.150 34.010 1.00 92.88 340 ILE A N 1
ATOM 2659 C CA . ILE A 1 340 ? -29.917 -39.767 34.201 1.00 92.88 340 ILE A CA 1
ATOM 2660 C C . ILE A 1 340 ? -29.767 -38.951 35.477 1.00 92.88 340 ILE A C 1
ATOM 2662 O O . ILE A 1 340 ? -30.728 -38.375 35.977 1.00 92.88 340 ILE A O 1
ATOM 2666 N N . ALA A 1 341 ? -28.544 -38.861 35.971 1.00 88.94 341 ALA A N 1
ATOM 2667 C CA . ALA A 1 341 ? -28.105 -37.900 36.957 1.00 88.94 341 ALA A CA 1
ATOM 2668 C C . ALA A 1 341 ? -27.063 -36.967 36.329 1.00 88.94 341 ALA A C 1
ATOM 2670 O O . ALA A 1 341 ? -26.144 -37.417 35.641 1.00 88.94 341 ALA A O 1
ATOM 2671 N N . ILE A 1 342 ? -27.220 -35.669 36.576 1.00 89.50 342 ILE A N 1
ATOM 2672 C CA . ILE A 1 342 ? -26.231 -34.646 36.238 1.00 89.50 342 ILE A CA 1
ATOM 2673 C C . ILE A 1 342 ? -25.274 -34.533 37.419 1.00 89.50 342 ILE A C 1
ATOM 2675 O O . ILE A 1 342 ? -25.719 -34.274 38.535 1.00 89.50 342 ILE A O 1
ATOM 2679 N N . TYR A 1 343 ? -23.982 -34.705 37.176 1.00 84.56 343 TYR A N 1
ATOM 2680 C CA . TYR A 1 343 ? -22.899 -34.397 38.107 1.00 84.56 343 TYR A CA 1
ATOM 2681 C C . TYR A 1 343 ? -22.224 -33.114 37.633 1.00 84.56 343 TYR A C 1
ATOM 2683 O O . TYR A 1 343 ? -22.041 -32.949 36.430 1.00 84.56 343 TYR A O 1
ATOM 2691 N N . SER A 1 344 ? -21.861 -32.218 38.548 1.00 82.50 344 SER A N 1
ATOM 2692 C CA . SER A 1 344 ? -21.155 -30.977 38.224 1.00 82.50 344 SER A CA 1
ATOM 2693 C C . SER A 1 344 ? -20.056 -30.728 39.250 1.00 82.50 344 SER A C 1
ATOM 2695 O O . SER A 1 344 ? -20.332 -30.718 40.449 1.00 82.50 344 SER A O 1
ATOM 2697 N N . GLU A 1 345 ? -18.831 -30.508 38.781 1.00 80.12 345 GLU A N 1
ATOM 2698 C CA . GLU A 1 345 ? -17.679 -30.095 39.598 1.00 80.12 345 GLU A CA 1
ATOM 2699 C C . GLU A 1 345 ? -17.619 -28.573 39.793 1.00 80.12 345 GLU A C 1
ATOM 2701 O O 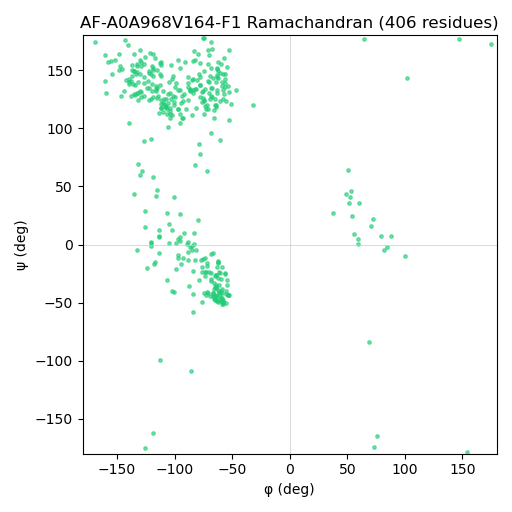. GLU A 1 345 ? -16.790 -28.054 40.539 1.00 80.12 345 GLU A O 1
ATOM 2706 N N . ILE A 1 346 ? -18.528 -27.844 39.142 1.00 76.62 346 ILE A N 1
ATOM 2707 C CA . ILE A 1 346 ? -18.689 -26.401 39.285 1.00 76.62 346 ILE A CA 1
ATOM 2708 C C . ILE A 1 346 ? -20.042 -26.055 39.900 1.00 76.62 346 ILE A C 1
ATOM 2710 O O . ILE A 1 346 ? -21.051 -26.731 39.682 1.00 76.62 346 ILE A O 1
ATOM 2714 N N . MET A 1 347 ? -20.076 -24.937 40.618 1.00 80.12 347 MET A N 1
ATOM 2715 C CA . MET A 1 347 ? -21.328 -24.340 41.068 1.00 80.12 347 MET A CA 1
ATOM 2716 C C . MET A 1 347 ? -22.053 -23.734 39.866 1.00 80.12 347 MET A C 1
ATOM 2718 O O . MET A 1 347 ? -21.512 -22.847 39.197 1.00 80.12 347 MET A O 1
ATOM 2722 N N . LEU A 1 348 ? -23.266 -24.212 39.592 1.00 81.25 348 LEU A N 1
ATOM 2723 C CA . LEU A 1 348 ? -24.200 -23.572 38.666 1.00 81.25 348 LEU A CA 1
ATOM 2724 C C . LEU A 1 348 ? -25.050 -22.553 39.440 1.00 81.25 348 LEU A C 1
ATOM 2726 O O . LEU A 1 348 ? -25.366 -22.773 40.610 1.00 81.25 348 LEU A O 1
ATOM 2730 N N . SER A 1 349 ? -25.400 -21.430 38.821 1.00 80.69 349 SER A N 1
ATOM 2731 C CA . SER A 1 349 ? -26.276 -20.432 39.424 1.00 80.69 349 SER A CA 1
ATOM 2732 C C . SER A 1 349 ? -27.708 -20.953 39.536 1.00 80.69 349 SER A C 1
ATOM 2734 O O . SER A 1 349 ? -28.136 -21.905 38.880 1.00 80.69 349 SER A O 1
ATOM 2736 N N . GLU A 1 350 ? -28.489 -20.283 40.375 1.00 80.19 350 GLU A N 1
ATOM 2737 C CA . GLU A 1 350 ? -29.899 -20.601 40.614 1.00 80.19 350 GLU A CA 1
ATOM 2738 C C . GLU A 1 350 ? -30.775 -20.464 39.358 1.00 80.19 350 GLU A C 1
ATOM 2740 O O . GLU A 1 350 ? -31.890 -20.983 39.313 1.00 80.19 350 GLU A O 1
ATOM 2745 N N . LYS A 1 351 ? -30.274 -19.788 38.318 1.00 81.44 351 LYS A N 1
ATOM 2746 C CA . LYS A 1 351 ? -30.942 -19.645 37.019 1.00 81.44 351 LYS A CA 1
ATOM 2747 C C . LYS A 1 351 ? -30.613 -20.775 36.046 1.00 81.44 351 LYS A C 1
ATOM 2749 O O . LYS A 1 351 ? -31.062 -20.708 34.908 1.00 81.44 351 LYS A O 1
ATOM 2754 N N . ALA A 1 352 ? -29.829 -21.775 36.449 1.00 88.38 352 ALA A N 1
ATOM 2755 C CA . ALA A 1 352 ? -29.417 -22.833 35.545 1.00 88.38 352 ALA A CA 1
ATOM 2756 C C . ALA A 1 352 ? -30.613 -23.648 35.031 1.00 88.38 352 ALA A C 1
ATOM 2758 O O . ALA A 1 352 ? -31.473 -24.088 35.802 1.00 88.38 352 ALA A O 1
ATOM 2759 N N . GLU A 1 353 ? -30.637 -23.880 33.723 1.00 92.56 353 GLU A N 1
ATOM 2760 C CA . GLU A 1 353 ? -31.656 -24.647 33.007 1.00 92.56 353 GLU A CA 1
ATOM 2761 C C . GLU A 1 353 ? -30.988 -25.705 32.134 1.00 92.56 353 GLU A C 1
ATOM 2763 O O . GLU A 1 353 ? -29.841 -25.549 31.711 1.00 92.56 353 GLU A O 1
ATOM 2768 N N . TYR A 1 354 ? -31.709 -26.785 31.859 1.00 93.38 354 TYR A N 1
ATOM 2769 C CA . TYR A 1 354 ? -31.278 -27.828 30.945 1.00 93.38 354 TYR A CA 1
ATOM 2770 C C . TYR A 1 354 ? -32.279 -28.014 29.810 1.00 93.38 354 TYR A C 1
ATOM 2772 O O . TYR A 1 354 ? -33.487 -27.894 30.008 1.00 93.38 354 TYR A O 1
ATOM 2780 N N . GLN A 1 355 ? -31.767 -28.370 28.637 1.00 94.81 355 GLN A N 1
ATOM 2781 C CA . GLN A 1 355 ? -32.530 -28.648 27.430 1.00 94.81 355 GLN A CA 1
ATOM 2782 C C . GLN A 1 355 ? -32.020 -29.935 26.777 1.00 94.81 355 GLN A C 1
ATOM 2784 O O . GLN A 1 355 ? -30.829 -30.076 26.511 1.00 94.81 355 GLN A O 1
ATOM 2789 N N . LEU A 1 356 ? -32.930 -30.855 26.475 1.00 93.75 356 LEU A N 1
ATOM 2790 C CA . LEU A 1 356 ? -32.679 -32.039 25.663 1.00 93.75 356 LEU A CA 1
ATOM 2791 C C . LEU A 1 356 ? -33.255 -31.813 24.265 1.00 93.75 356 LEU A C 1
ATOM 2793 O O . LEU A 1 356 ? -34.451 -31.543 24.131 1.00 93.75 356 LEU A O 1
ATOM 2797 N N . THR A 1 357 ? -32.437 -31.960 23.228 1.00 88.19 357 THR A N 1
ATOM 2798 C CA . THR A 1 357 ? -32.864 -31.878 21.828 1.00 88.19 357 THR A CA 1
ATOM 2799 C C . THR A 1 357 ? -32.564 -33.167 21.076 1.00 88.19 357 THR A C 1
ATOM 2801 O O . THR A 1 357 ? -31.578 -33.850 21.356 1.00 88.19 357 THR A O 1
ATOM 2804 N N . ASP A 1 358 ? -33.418 -33.515 20.114 1.00 78.56 358 ASP A N 1
ATOM 2805 C CA . ASP A 1 358 ? -33.137 -34.610 19.184 1.00 78.56 358 ASP A CA 1
ATOM 2806 C C . ASP A 1 358 ? -32.096 -34.209 18.120 1.00 78.56 358 ASP A C 1
ATOM 2808 O O . ASP A 1 358 ? -31.639 -33.064 18.061 1.00 78.56 358 ASP A O 1
ATOM 2812 N N . VAL A 1 359 ? -31.722 -35.153 17.251 1.00 76.56 359 VAL A N 1
ATOM 2813 C CA . VAL A 1 359 ? -30.749 -34.927 16.162 1.00 76.56 359 VAL A CA 1
ATOM 2814 C C . VAL A 1 359 ? -31.189 -33.886 15.123 1.00 76.56 359 VAL A C 1
ATOM 2816 O O . VAL A 1 359 ? -30.361 -33.428 14.341 1.00 76.56 359 VAL A O 1
ATOM 2819 N N . LEU A 1 360 ? -32.470 -33.505 15.104 1.00 70.12 360 LEU A N 1
ATOM 2820 C CA . LEU A 1 360 ? -33.014 -32.451 14.243 1.00 70.12 360 LEU A CA 1
ATOM 2821 C C . LEU A 1 360 ? -33.110 -31.102 14.978 1.00 70.12 360 LEU A C 1
ATOM 2823 O O . LEU A 1 360 ? -33.645 -30.141 14.430 1.00 70.12 360 LEU A O 1
ATOM 2827 N N . G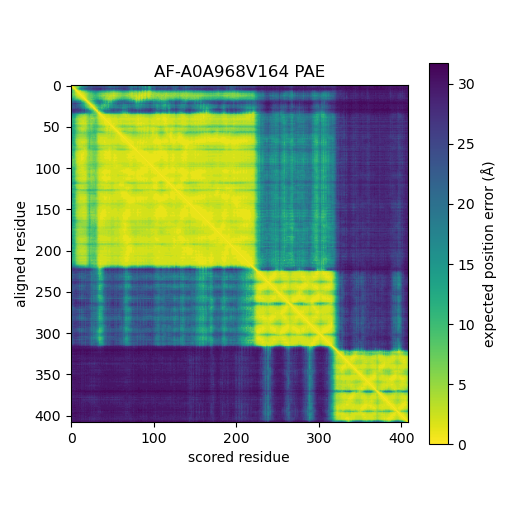LY A 1 361 ? -32.613 -31.021 16.217 1.00 70.25 361 GLY A N 1
ATOM 2828 C CA . GLY A 1 361 ? -32.634 -29.818 17.046 1.00 70.25 361 GLY A CA 1
ATOM 2829 C C . GLY A 1 361 ? -33.979 -29.537 17.721 1.00 70.25 361 GLY A C 1
ATOM 2830 O O . GLY A 1 361 ? -34.136 -28.488 18.347 1.00 70.25 361 GLY A O 1
ATOM 2831 N N . ARG A 1 362 ? -34.959 -30.446 17.638 1.00 75.38 362 ARG A N 1
ATOM 2832 C CA . ARG A 1 362 ? -36.269 -30.256 18.278 1.00 75.38 362 ARG A CA 1
ATOM 2833 C C . ARG A 1 362 ? -36.145 -30.500 19.775 1.00 75.38 362 ARG A C 1
ATOM 2835 O O . ARG A 1 362 ? -35.589 -31.513 20.192 1.00 75.38 362 ARG A O 1
ATOM 2842 N N . THR A 1 363 ? -36.669 -29.586 20.588 1.00 89.62 363 THR A N 1
ATOM 2843 C CA . THR A 1 363 ? -36.677 -29.736 22.050 1.00 89.62 363 THR A CA 1
ATOM 2844 C C . THR A 1 363 ? -37.625 -30.847 22.477 1.00 89.62 363 THR A C 1
ATOM 2846 O O . THR A 1 363 ? -38.806 -30.825 22.145 1.00 89.62 363 THR A O 1
ATOM 2849 N N . ILE A 1 364 ? -37.090 -31.799 23.233 1.00 92.44 364 ILE A N 1
ATOM 2850 C CA . ILE A 1 364 ? -37.804 -32.951 23.787 1.00 92.44 364 ILE A CA 1
ATOM 2851 C C . ILE A 1 364 ? -38.114 -32.727 25.263 1.00 92.44 364 ILE A C 1
ATOM 2853 O O . ILE A 1 364 ? -39.200 -33.056 25.730 1.00 92.44 364 ILE A O 1
ATOM 2857 N N . LEU A 1 365 ? -37.160 -32.145 25.990 1.00 91.75 365 LEU A N 1
ATOM 2858 C CA . LEU A 1 365 ? -37.286 -31.851 27.410 1.00 91.75 365 LEU A CA 1
ATOM 2859 C C . LEU A 1 365 ? -36.608 -30.513 27.711 1.00 91.75 365 LEU A C 1
ATOM 2861 O O . LEU A 1 365 ? -35.552 -30.213 27.160 1.00 91.75 365 LEU A O 1
ATOM 2865 N N . LEU A 1 366 ? -37.209 -29.721 28.590 1.00 94.19 366 LEU A N 1
ATOM 2866 C CA . LEU A 1 366 ? -36.641 -28.491 29.135 1.00 94.19 366 LEU A CA 1
ATOM 2867 C C . LEU A 1 366 ? -36.986 -28.448 30.624 1.00 94.19 366 LEU A C 1
ATOM 2869 O O . LEU A 1 366 ? -38.108 -28.788 31.003 1.00 94.19 366 LEU A O 1
ATOM 2873 N N . GLY A 1 367 ? -36.057 -28.016 31.468 1.00 90.50 367 GLY A N 1
ATOM 2874 C CA . GLY A 1 367 ? -36.338 -27.832 32.885 1.00 90.50 367 GLY A CA 1
ATOM 2875 C C . GLY A 1 367 ? -35.341 -26.920 33.581 1.00 90.50 367 GLY A C 1
ATOM 2876 O O . GLY A 1 367 ? -34.247 -26.666 33.087 1.00 90.50 367 GLY A O 1
ATOM 2877 N N . LYS A 1 368 ? -35.724 -26.436 34.763 1.00 90.19 368 LYS A N 1
ATOM 2878 C CA . LYS A 1 368 ? -34.834 -25.673 35.641 1.00 90.19 368 LYS A CA 1
ATOM 2879 C C . LYS A 1 368 ? -34.045 -26.632 36.524 1.00 90.19 368 LYS A C 1
ATOM 2881 O O . LYS A 1 368 ? -34.630 -27.545 37.108 1.00 90.19 368 LYS A O 1
ATOM 2886 N N . LEU A 1 369 ? -32.739 -26.417 36.641 1.00 86.62 369 LEU A N 1
ATOM 2887 C CA . LEU A 1 369 ? -31.913 -27.094 37.638 1.00 86.62 369 LEU A CA 1
ATOM 2888 C C . LEU A 1 369 ? -32.152 -26.454 39.003 1.00 86.62 369 LEU A C 1
ATOM 2890 O O . LEU A 1 369 ? -32.494 -27.171 39.943 1.00 86.62 369 LEU A O 1
ATOM 2894 N N . GLY A 1 370 ? -32.081 -25.116 39.081 1.00 65.69 370 GLY A N 1
ATOM 2895 C CA . GLY A 1 370 ? -32.527 -24.306 40.226 1.00 65.69 370 GLY A CA 1
ATOM 2896 C C . GLY A 1 370 ? -31.905 -24.655 41.585 1.00 65.69 370 GLY A C 1
ATOM 2897 O O . GLY A 1 370 ? -32.380 -24.176 42.611 1.00 65.69 370 GLY A O 1
ATOM 2898 N N . LYS A 1 371 ? -30.89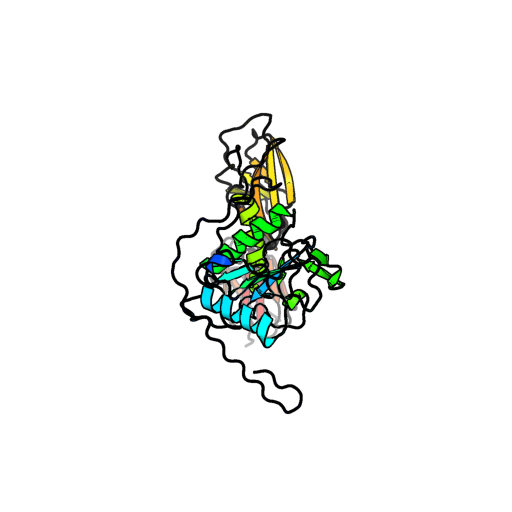3 -25.526 41.614 1.00 64.00 371 LYS A N 1
ATOM 2899 C CA . LYS A 1 371 ? -30.274 -26.097 42.811 1.00 64.00 371 LYS A CA 1
ATOM 2900 C C . LYS A 1 371 ? -28.759 -26.093 42.648 1.00 64.00 371 LYS A C 1
ATOM 2902 O O . LYS A 1 371 ? -28.248 -26.331 41.560 1.00 64.00 371 LYS A O 1
ATOM 2907 N N . THR A 1 372 ? -28.054 -25.870 43.753 1.00 62.53 372 THR A N 1
ATOM 2908 C CA . THR A 1 372 ? -26.584 -25.845 43.828 1.00 62.53 372 THR A CA 1
ATOM 2909 C C . THR A 1 372 ? -25.971 -27.185 44.253 1.00 62.53 372 THR A C 1
ATOM 2911 O O . THR A 1 372 ? -24.758 -27.280 44.414 1.00 62.53 372 THR A O 1
ATOM 2914 N N . THR A 1 373 ? -26.788 -28.227 44.449 1.00 73.38 373 THR A N 1
ATOM 2915 C CA . THR A 1 373 ? -26.352 -29.547 44.924 1.00 73.38 373 THR A CA 1
ATOM 2916 C C . THR A 1 373 ? -26.549 -30.633 43.864 1.00 73.38 373 THR A C 1
ATOM 2918 O O . THR A 1 373 ? -27.645 -30.816 43.335 1.00 73.38 373 THR A O 1
ATOM 2921 N N . PHE A 1 374 ? -25.475 -31.379 43.585 1.00 83.31 374 PHE A N 1
ATOM 2922 C CA . PHE A 1 374 ? -25.411 -32.484 42.622 1.00 83.31 374 PHE A CA 1
ATOM 2923 C C . PHE A 1 374 ? -25.036 -33.800 43.337 1.00 83.31 374 PHE A C 1
ATOM 2925 O O . PHE A 1 374 ? -24.355 -33.745 44.364 1.00 83.31 374 PHE A O 1
ATOM 2932 N N . PRO A 1 375 ? -25.447 -34.981 42.832 1.00 86.06 375 PRO A N 1
ATOM 2933 C CA . PRO A 1 375 ? -26.103 -35.205 41.544 1.00 86.06 375 PRO A CA 1
ATOM 2934 C C . PRO A 1 375 ? -27.599 -34.858 41.501 1.00 86.06 375 PRO A C 1
ATOM 2936 O O . PRO A 1 375 ? -28.331 -35.114 42.455 1.00 86.06 375 PRO A O 1
ATOM 2939 N N . GLN A 1 376 ? -28.069 -34.335 40.361 1.00 86.12 376 GLN A N 1
ATOM 2940 C CA . GLN A 1 376 ? -29.486 -34.021 40.135 1.00 86.12 376 GLN A CA 1
ATOM 2941 C C . GLN A 1 376 ? -30.128 -35.024 39.160 1.00 86.12 376 GLN A C 1
ATOM 2943 O O . GLN A 1 376 ? -29.693 -35.099 38.008 1.00 86.12 376 GLN A O 1
ATOM 2948 N N . PRO A 1 377 ? -31.154 -35.792 39.582 1.00 90.06 377 PRO A N 1
ATOM 2949 C CA . PRO A 1 377 ? -31.807 -36.769 38.718 1.00 90.06 377 PRO A CA 1
ATOM 2950 C C . PRO A 1 377 ? -32.786 -36.106 37.739 1.00 90.06 377 PRO A C 1
ATOM 2952 O O . PRO A 1 377 ? -33.580 -35.250 38.130 1.00 90.06 377 PRO A O 1
ATOM 2955 N N . ILE A 1 378 ? -32.772 -36.560 36.485 1.00 92.50 378 ILE A N 1
ATOM 2956 C CA . ILE A 1 378 ? -33.690 -36.175 35.408 1.00 92.50 378 ILE A CA 1
ATOM 2957 C C . ILE A 1 378 ? -34.382 -37.437 34.883 1.00 92.50 378 ILE A C 1
ATOM 2959 O O . ILE A 1 378 ? -33.722 -38.392 34.468 1.00 92.50 378 ILE A O 1
ATOM 2963 N N . SER A 1 379 ? -35.717 -37.439 34.892 1.00 92.50 379 SER A N 1
ATOM 2964 C CA . SER A 1 379 ? -36.521 -38.526 34.323 1.00 92.50 379 SER A CA 1
ATOM 2965 C C . SER A 1 379 ? -36.517 -38.456 32.798 1.00 92.50 379 SER A C 1
ATOM 2967 O O . SER A 1 379 ? -36.797 -37.406 32.224 1.00 92.50 379 SER A O 1
ATOM 2969 N N . LEU A 1 380 ? -36.276 -39.597 32.158 1.00 92.94 380 LEU A N 1
ATOM 2970 C CA . LEU A 1 380 ? -36.324 -39.791 30.708 1.00 92.94 380 LEU A CA 1
ATOM 2971 C C . LEU A 1 380 ? -37.469 -40.722 30.274 1.00 92.94 380 LEU A C 1
ATOM 2973 O O . LEU A 1 380 ? -37.572 -41.068 29.100 1.00 92.94 380 LEU A O 1
ATOM 2977 N N . ARG A 1 381 ? -38.351 -41.129 31.200 1.00 91.19 381 ARG A N 1
ATOM 2978 C CA . ARG A 1 381 ? -39.503 -41.988 30.879 1.00 91.19 381 ARG A CA 1
ATOM 2979 C C . ARG A 1 381 ? -40.336 -41.410 29.736 1.00 91.19 381 ARG A C 1
ATOM 2981 O O . ARG A 1 381 ? -40.745 -40.252 29.779 1.00 91.19 381 ARG A O 1
ATOM 2988 N N . GLY A 1 382 ? -40.635 -42.255 28.754 1.00 87.44 382 GLY A N 1
ATOM 2989 C CA . GLY A 1 382 ? -41.436 -41.894 27.582 1.00 87.44 382 GLY A CA 1
ATOM 2990 C C . GLY A 1 382 ? -40.646 -41.231 26.451 1.00 87.44 382 GLY A C 1
ATOM 2991 O O . GLY A 1 382 ? -41.222 -40.968 25.396 1.00 87.44 382 GLY A O 1
ATOM 2992 N N . ILE A 1 383 ? -39.343 -40.992 26.629 1.00 91.75 383 ILE A N 1
ATOM 2993 C CA . ILE A 1 383 ? -38.458 -40.549 25.550 1.00 91.75 383 ILE A CA 1
ATOM 2994 C C . ILE A 1 383 ? -38.023 -41.775 24.743 1.00 91.75 383 ILE A C 1
ATOM 2996 O O . ILE A 1 383 ? -37.667 -42.805 25.306 1.00 91.75 383 ILE A O 1
ATOM 3000 N N . LYS A 1 384 ? -38.092 -41.672 23.412 1.00 89.94 384 LYS A N 1
ATOM 3001 C CA . LYS A 1 384 ? -37.743 -42.769 22.499 1.00 89.94 384 LYS A CA 1
ATOM 3002 C C . LYS A 1 384 ? -36.238 -43.030 22.484 1.00 89.94 384 LYS A C 1
ATOM 3004 O O . LYS A 1 384 ? -35.445 -42.110 22.670 1.00 89.94 384 LYS A O 1
ATOM 3009 N N . ASP A 1 385 ? -35.858 -44.249 22.140 1.00 91.31 385 ASP A N 1
ATOM 3010 C CA . ASP A 1 385 ? -34.467 -44.626 21.909 1.00 91.31 385 ASP A CA 1
ATOM 3011 C C . ASP A 1 385 ? -33.811 -43.754 20.834 1.00 91.31 385 ASP A C 1
ATOM 3013 O O . ASP A 1 385 ? -34.415 -43.444 19.802 1.00 91.31 385 ASP A O 1
ATOM 3017 N N . GLY A 1 386 ? -32.559 -43.363 21.067 1.00 86.31 386 GLY A N 1
ATOM 3018 C CA . GLY A 1 386 ? -31.800 -42.565 20.112 1.00 86.31 386 GLY A CA 1
ATOM 3019 C C . GLY A 1 386 ? -30.708 -41.699 20.727 1.00 86.31 386 GLY A C 1
ATOM 3020 O O . GLY A 1 386 ? -30.471 -41.697 21.936 1.00 86.31 386 GLY A O 1
ATOM 3021 N N . TRP A 1 387 ? -30.036 -40.954 19.849 1.00 85.44 387 TRP A N 1
ATOM 3022 C CA . TRP A 1 387 ? -29.052 -39.943 20.218 1.00 85.44 387 TRP A CA 1
ATOM 3023 C C . TRP A 1 387 ? -29.717 -38.589 20.435 1.00 85.44 387 TRP A C 1
ATOM 3025 O O . TRP A 1 387 ? -30.508 -38.130 19.610 1.00 85.44 387 TRP A O 1
ATOM 3035 N N . TYR A 1 388 ? -29.319 -37.931 21.514 1.00 87.94 388 TYR A N 1
ATOM 3036 C CA . TYR A 1 388 ? -29.797 -36.616 21.900 1.00 87.94 388 TYR A CA 1
ATOM 3037 C C . TYR A 1 388 ? -28.629 -35.710 22.274 1.00 87.94 388 TYR A C 1
ATOM 3039 O O . TYR A 1 388 ? -27.558 -36.167 22.690 1.00 87.94 388 TYR A O 1
ATOM 3047 N N . GLN A 1 389 ? -28.852 -34.408 22.154 1.00 91.50 389 GLN A N 1
ATOM 3048 C CA . GLN A 1 389 ? -27.966 -33.391 22.694 1.00 91.50 389 GLN A CA 1
ATOM 3049 C C . GLN A 1 389 ? -28.570 -32.846 23.989 1.00 91.50 389 GLN A C 1
ATOM 3051 O O . GLN A 1 389 ? -29.723 -32.424 24.021 1.00 91.50 389 GLN A O 1
ATOM 3056 N N . PHE A 1 390 ? -27.779 -32.850 25.056 1.00 92.12 390 PHE A N 1
ATOM 3057 C CA . PHE A 1 390 ? -28.133 -32.283 26.349 1.00 92.12 390 PHE A CA 1
ATOM 3058 C C . PHE A 1 390 ? -27.360 -30.980 26.532 1.00 92.12 390 PHE A C 1
ATOM 3060 O O . PHE A 1 390 ? -26.133 -30.963 26.475 1.00 92.12 390 PHE A O 1
ATOM 3067 N N . THR A 1 391 ? -28.071 -29.881 26.725 1.00 92.81 391 THR A N 1
ATOM 3068 C CA . THR A 1 391 ? -27.504 -28.544 26.896 1.00 92.81 391 THR A CA 1
ATOM 3069 C C . THR A 1 391 ? -27.838 -28.045 28.291 1.00 92.81 391 THR A C 1
ATOM 3071 O O . THR A 1 391 ? -28.978 -28.188 28.717 1.00 92.81 391 THR A O 1
ATOM 3074 N N . ILE A 1 392 ? -26.876 -27.445 28.988 1.00 90.25 392 ILE A N 1
ATOM 3075 C CA . ILE A 1 392 ? -27.116 -26.723 30.243 1.00 90.25 392 ILE A CA 1
ATOM 3076 C C . ILE A 1 392 ? -26.685 -25.277 30.043 1.00 90.25 392 ILE A C 1
ATOM 3078 O O . ILE A 1 392 ? -25.593 -25.023 29.535 1.00 90.25 392 ILE A O 1
ATOM 3082 N N . THR A 1 393 ? -27.531 -24.334 30.436 1.00 87.81 393 THR A N 1
ATOM 3083 C CA . THR A 1 393 ? -27.228 -22.901 30.402 1.00 87.81 393 THR A CA 1
ATOM 3084 C C . THR A 1 393 ? -27.401 -22.306 31.779 1.00 87.81 393 THR A C 1
ATOM 3086 O O . THR A 1 393 ? -28.408 -22.558 32.434 1.00 87.81 393 THR A O 1
ATOM 3089 N N . ASP A 1 394 ? -26.443 -21.490 32.193 1.00 82.88 394 ASP A N 1
ATOM 3090 C CA . ASP A 1 394 ? -26.424 -20.857 33.503 1.00 82.88 394 ASP A CA 1
ATOM 3091 C C . ASP A 1 394 ? -26.133 -19.355 33.374 1.00 82.88 394 ASP A C 1
ATOM 3093 O O . ASP A 1 394 ? -25.042 -18.876 33.687 1.00 82.88 394 ASP A O 1
ATOM 3097 N N . GLY A 1 395 ? -27.100 -18.626 32.811 1.00 74.88 395 GLY A N 1
ATOM 3098 C CA . GLY A 1 395 ? -26.979 -17.202 32.491 1.00 74.88 395 GLY A CA 1
ATOM 3099 C C . GLY A 1 395 ? -25.989 -16.938 31.356 1.00 74.88 395 GLY A C 1
ATOM 3100 O O . GLY A 1 395 ? -26.385 -16.813 30.202 1.00 74.88 395 GLY A O 1
ATOM 3101 N N . GLU A 1 396 ? -24.707 -16.863 31.699 1.00 69.12 396 GLU A N 1
ATOM 3102 C CA . GLU A 1 396 ? -23.608 -16.510 30.790 1.00 69.12 396 GLU A CA 1
ATOM 3103 C C . GLU A 1 396 ? -22.857 -17.739 30.258 1.00 69.12 396 GLU A C 1
ATOM 3105 O O . GLU A 1 396 ? -22.214 -17.675 29.206 1.00 69.12 396 GLU A O 1
ATOM 3110 N N . ARG A 1 397 ? -22.966 -18.871 30.970 1.00 81.75 397 ARG A N 1
ATOM 3111 C CA . ARG A 1 397 ? -22.237 -20.109 30.680 1.00 81.75 397 ARG A CA 1
ATOM 3112 C C . ARG A 1 397 ? -23.093 -21.146 29.960 1.00 81.75 397 ARG A C 1
ATOM 3114 O O . ARG A 1 397 ? -24.276 -21.292 30.272 1.00 81.75 397 ARG A O 1
ATOM 3121 N N . LYS A 1 398 ? -22.488 -21.922 29.053 1.00 85.62 398 LYS A N 1
ATOM 3122 C CA . LYS A 1 398 ? -23.158 -23.023 28.334 1.00 85.62 398 LYS A CA 1
ATOM 3123 C C . LYS A 1 398 ? -22.323 -24.303 28.339 1.00 85.62 398 LYS A C 1
ATOM 3125 O O . LYS A 1 398 ? -21.162 -24.288 27.951 1.00 85.62 398 LYS A O 1
ATOM 3130 N N . TRP A 1 399 ? -22.938 -25.422 28.704 1.00 88.12 399 TRP A N 1
ATOM 3131 C CA . TRP A 1 399 ? -22.394 -26.771 28.547 1.00 88.12 399 TRP A CA 1
ATOM 3132 C C . TRP A 1 399 ? -23.206 -27.547 27.506 1.00 88.12 399 TRP A C 1
ATOM 3134 O O . TRP A 1 399 ? -24.427 -27.388 27.429 1.00 88.12 399 TRP A O 1
ATOM 3144 N N . VAL A 1 400 ? -22.549 -28.405 26.724 1.00 86.94 400 VAL A N 1
ATOM 3145 C CA . VAL A 1 400 ? -23.203 -29.302 25.761 1.00 86.94 400 VAL A CA 1
ATOM 3146 C C . VAL A 1 400 ? -22.592 -30.697 25.864 1.00 86.94 400 VAL A C 1
ATOM 3148 O O . VAL A 1 400 ? -21.378 -30.849 25.756 1.00 86.94 400 VAL A O 1
ATOM 3151 N N . GLY A 1 401 ? -23.437 -31.717 25.994 1.00 83.75 401 GLY A N 1
ATOM 3152 C CA . GLY A 1 401 ? -23.044 -33.123 25.959 1.00 83.75 401 GLY A CA 1
ATOM 3153 C C . GLY A 1 401 ? -23.968 -33.972 25.095 1.00 83.75 401 GLY A C 1
ATOM 3154 O O . GLY A 1 401 ? -25.077 -33.570 24.742 1.00 83.75 401 GLY A O 1
ATOM 3155 N N . LYS A 1 402 ? -23.499 -35.168 24.737 1.00 86.69 402 LYS A N 1
ATOM 3156 C CA . LYS A 1 402 ? -24.282 -36.164 23.995 1.00 86.69 402 LYS A CA 1
ATOM 3157 C C . LYS A 1 402 ? -24.853 -37.196 24.956 1.00 86.69 402 LYS A C 1
ATOM 3159 O O . LYS A 1 402 ? -24.142 -37.666 25.841 1.00 86.69 402 LYS A O 1
ATOM 3164 N N . LEU A 1 403 ? -26.098 -37.588 24.733 1.00 88.31 403 LEU A N 1
ATOM 3165 C CA . LEU A 1 403 ? -26.794 -38.601 25.513 1.00 88.31 403 LEU A CA 1
ATOM 3166 C C . LEU A 1 403 ? -27.354 -39.673 24.579 1.00 88.31 403 LEU A C 1
ATOM 3168 O O . LEU A 1 403 ? -28.055 -39.352 23.621 1.00 88.31 403 LEU A O 1
ATOM 3172 N N . LEU A 1 404 ? -27.054 -40.936 24.866 1.00 89.62 404 LEU A N 1
ATOM 3173 C CA . LEU A 1 404 ? -27.674 -42.079 24.206 1.00 89.62 404 LEU A CA 1
ATOM 3174 C C . LEU A 1 404 ? -28.757 -42.650 25.129 1.00 89.62 404 LEU A C 1
ATOM 3176 O O . LEU A 1 404 ? -28.450 -43.013 26.260 1.00 89.62 404 LEU A O 1
ATOM 3180 N N . ILE A 1 405 ? -30.002 -42.728 24.656 1.00 90.38 405 ILE A N 1
ATOM 3181 C CA . ILE A 1 405 ? -31.119 -43.367 25.373 1.00 90.38 405 ILE A CA 1
ATOM 3182 C C . ILE A 1 405 ? -31.419 -44.709 24.704 1.00 90.38 405 ILE A C 1
ATOM 3184 O O . ILE A 1 405 ? -31.555 -44.766 23.480 1.00 90.38 405 ILE A O 1
ATOM 3188 N N . GLN A 1 406 ? -31.496 -45.775 25.498 1.00 86.25 406 GLN A N 1
ATOM 3189 C CA . GLN A 1 406 ? -31.790 -47.137 25.053 1.00 86.25 406 GLN A CA 1
ATOM 3190 C C . GLN A 1 406 ? -32.877 -47.748 25.938 1.00 86.25 406 GLN A C 1
ATOM 3192 O O . GLN A 1 406 ? -32.770 -47.721 27.166 1.00 86.25 406 GLN A O 1
ATOM 3197 N N . GLY A 1 407 ? -33.904 -48.321 25.322 1.00 77.50 407 GLY A N 1
ATOM 3198 C CA . GLY A 1 407 ? -34.885 -49.155 25.994 1.00 77.50 407 GLY A CA 1
ATOM 3199 C C . GLY A 1 407 ? -34.263 -50.464 26.483 1.00 77.50 407 GLY A C 1
ATOM 3200 O O . GLY A 1 407 ? -33.129 -50.811 26.143 1.00 77.50 407 GLY A O 1
ATOM 3201 N N . ASN A 1 408 ? -35.007 -51.183 27.323 1.00 58.62 408 ASN A N 1
ATOM 3202 C CA . ASN A 1 408 ? -34.730 -52.599 27.577 1.00 58.62 408 ASN A CA 1
ATOM 3203 C C . ASN A 1 408 ? -35.170 -53.458 26.397 1.00 58.62 408 ASN A C 1
ATOM 3205 O O . ASN A 1 408 ? -36.273 -53.181 25.871 1.00 58.62 408 ASN A O 1
#

Nearest PDB structures (foldseek):
  4z8i-assembly1_A  TM=8.603E-01  e=1.419E-13  Branchiostoma belcheri tsingtauense
  7nsx-assembly1_AAA  TM=8.728E-01  e=9.383E-13  Drosophila melanogaster
  1sxr-assembly1_A  TM=8.874E-01  e=3.054E-11  Drosophila melanogaster
  5xz4-assembly2_B  TM=8.455E-01  e=1.417E-10  Bombus
  4lsd-assembly3_H  TM=8.058E-01  e=3.858E-06  Homo sapiens

pLDDT: mean 86.96, std 12.64, range [42.78, 98.88]

Mean predicted aligned error: 16.08 Å

Foldseek 3Di:
DDDDDPDDDDDDDFLDAQDDDPDDFPDWDPDFPFQQGDDTAQECCRLPVVCPQPAQPPWDFAAAQAEAEWEPLDALDDPGVSSVLSVQQCCVCVVVVHRGRQAQWEAELQQHIYGTNHDRTFGNQQPQLRHNYHYYYYYHAAQPHERHPSRLVSLLSNCLVVCRSNVFQQQDWDQRPSQRDTAGSYYYSVVRDDDCTPHPRHRVCVLVSSVSNVLCSQAPRFPFPAAAWEDWDWDDPDLQKIKIFTDDDDFDQQKWKFKWKDKAPNPPTDGPDIGRSVDGMDMDNPGDAQIKMKIWMWMDGPVGIHRIYDIDIDHSYPLPLAEDPQVQWDWPPAQDEFKTWIHGVDFADLAKKKFKAAPVRHTPDIGGPSDRDDRDMDTPPPPDFDKIWMWMDRPRYIYIDIGGYDYD